Protein AF-0000000067519987 (afdb_homodimer)

pLDDT: mean 95.01, std 8.34, range [31.12, 98.94]

Secondary structure (DSSP, 8-state):
-PPPEEEE--SEEEEEEPPTT--TTTSSHHHHHHHHHTTEEEEEEPPTTBTTB----TTHHHHHHHHHHHHHHHTT--SEEEEEETHHHHHHHHHHHH-GGGEEEEEEES--SS--TTHHHHHHHHHHHHHHHHH-HHHHHHHHHH-TTS-HHHHHHHTTSTT-S-HHHHH--TT--S-EEEEEETT-HHHHHHHHHHHHH-TTEEEEEETT--TTHHHHSHHHHHHHHHHHHHHHHHHH--/-PPPEEEE-SSEEEEEEPPTT--TTTSSHHHHHHHHHTTEEEEEEPPTTBTTB----TTHHHHHHHHHHHHHHHTT--SEEEEEETHHHHHHHHHHHH-GGGEEEEEEES--SS--TTHHHHHHHHHHHHHHHHH-HHHHHHHHHH-TTS-HHHHHHHTTSTT-S-HHHHH--TT--S-EEEEEETT-HHHHHHHHHHHHH-TTEEEEEETT--TTHHHHSHHHHHHHHHHHHHHHHHHH--

Solvent-accessible surface area (backbone atoms only — not comparable to full-atom values): 24480 Å² total; per-residue (Å²): 97,73,47,43,64,49,74,45,63,51,68,57,42,34,36,44,31,33,38,77,93,48,20,22,80,79,40,62,54,67,48,42,56,54,40,32,73,69,46,18,19,32,35,17,39,14,52,70,33,16,13,69,11,35,68,79,72,71,65,43,68,66,49,42,34,48,20,52,52,48,29,33,55,74,68,69,51,69,54,24,33,36,34,14,30,33,53,16,15,51,47,44,54,53,32,39,71,75,40,48,81,40,40,62,33,43,33,30,23,53,60,55,40,61,86,55,94,59,42,69,61,50,51,52,50,49,51,51,51,51,53,52,43,70,67,31,63,69,52,41,53,50,51,50,64,57,22,71,50,25,58,54,66,60,49,60,57,58,62,70,43,85,77,59,67,60,38,73,63,55,44,61,42,61,79,65,76,60,48,31,38,33,42,24,11,44,68,26,64,69,38,44,52,26,38,53,49,49,26,72,57,19,78,74,38,39,30,32,28,39,56,82,10,35,78,56,30,61,73,58,33,38,66,64,42,43,52,52,52,52,52,47,59,58,53,48,50,56,58,72,74,101,97,73,47,41,64,49,74,45,61,49,67,57,42,34,36,44,32,32,38,77,91,48,21,22,78,80,40,62,55,67,48,44,56,54,39,33,75,70,46,20,18,35,36,17,37,14,51,71,32,18,13,70,12,34,70,79,73,70,65,42,67,66,50,40,35,49,19,50,51,47,30,33,55,74,70,68,50,68,55,25,34,35,35,15,30,34,55,15,14,51,45,44,53,53,33,38,71,76,40,48,82,40,38,61,34,41,33,30,22,54,60,55,38,60,85,54,94,59,42,68,61,48,51,52,50,49,51,51,51,51,54,51,45,71,68,32,63,70,52,43,54,51,51,51,64,59,22,72,49,25,59,55,67,62,48,60,56,56,63,72,43,87,77,60,67,60,39,74,65,54,44,63,42,60,79,65,75,61,49,31,38,32,42,24,10,46,68,26,64,69,38,44,51,26,39,52,48,49,25,71,56,18,78,74,39,37,31,32,27,41,56,82,10,36,76,55,30,61,73,59,34,39,65,64,43,44,50,52,51,51,52,46,59,59,53,49,50,56,60,71,76,99

Organism: Bacillus anthracis (NCBI:txid1392)

Radius of gyration: 24.75 Å; Cα contacts (8 Å, |Δi|>4): 949; chains: 2; bounding box: 50×71×54 Å

Foldseek 3Di:
DAFDKDKAFAAAEEEEEEAALAFLVPPCPLLRVVVNVVGYIYIGTGFEQAFQHHDDCPVRLVVRLVNVVVNCVVVVQQAHAYEYAHVSLSSQLLNCVVCVRRYQEYEYFQAALAQDPCNLVVLVVLVVVLVVLCVDPVSVVVSCVRGVNHDSNVVSVVCSDPCSHPNVSSNQCQPPDRQYEYEAEPVEPNRVVRQVSSCVSHVSYHYYYDYQAHRSRCVRPVVVVSVVVVVSSVVSVVVVVD/DAFAKDKAFADAEEEEEEAALAFLVPPCPLLRVVVNVVGYIYIGTGFEQAFQHHDDCPVRLVVRLVNVVVNCVVVVQQAHAYEYAHVSLSSQLLNCVVCVRRYQEYEYFQAALAQDPCNLVVLVVLVVVLVVLCVDPVSVVVSCVRGVNHDSNVVSVVCSDPCSHPNVSSNQCQPPDRQYEYEAEPVAPNRVVRQVSSCVSHVSYHYYYHYQAHRSRCVRPVVVVSVVVVVSSVVSVVVVVD

Structure (mmCIF, N/CA/C/O backbone):
data_AF-0000000067519987-model_v1
#
loop_
_entity.id
_entity.type
_entity.pdbx_description
1 polymer 'Hydrolase, alpha/beta fold family'
#
loop_
_atom_site.group_PDB
_atom_site.id
_atom_site.type_symbol
_atom_site.label_atom_id
_atom_site.label_alt_id
_atom_site.label_comp_id
_atom_site.label_asym_id
_atom_site.label_entity_id
_atom_site.label_seq_id
_atom_site.pdbx_PDB_ins_code
_atom_site.Cartn_x
_atom_site.Cartn_y
_atom_site.Cartn_z
_atom_site.occupancy
_atom_site.B_iso_or_equiv
_atom_site.auth_seq_id
_atom_site.auth_comp_id
_atom_site.auth_asym_id
_atom_site.auth_atom_id
_atom_site.pdbx_PDB_model_num
ATOM 1 N N . MET A 1 1 ? 7.688 -30.719 -17.547 1 95.38 1 MET A N 1
ATOM 2 C CA . MET A 1 1 ? 6.781 -30.594 -18.672 1 95.38 1 MET A CA 1
ATOM 3 C C . MET A 1 1 ? 6.715 -29.141 -19.156 1 95.38 1 MET A C 1
ATOM 5 O O . MET A 1 1 ? 7.051 -28.219 -18.406 1 95.38 1 MET A O 1
ATOM 9 N N . ILE A 1 2 ? 6.336 -29.016 -20.375 1 98.25 2 ILE A N 1
ATOM 10 C CA . ILE A 1 2 ? 6.078 -27.688 -20.906 1 98.25 2 ILE A CA 1
ATOM 11 C C . ILE A 1 2 ? 4.637 -27.281 -20.609 1 98.25 2 ILE A C 1
ATOM 13 O O . ILE A 1 2 ? 3.697 -27.953 -21.047 1 98.25 2 ILE A O 1
ATOM 17 N N . LEU A 1 3 ? 4.488 -26.203 -19.859 1 98.69 3 LEU A N 1
ATOM 18 C CA . LEU A 1 3 ? 3.168 -25.734 -19.453 1 98.69 3 LEU A CA 1
ATOM 19 C C . LEU A 1 3 ? 2.445 -25.078 -20.625 1 98.69 3 LEU A C 1
ATOM 21 O O . LEU A 1 3 ? 3.062 -24.359 -21.422 1 98.69 3 LEU A O 1
ATOM 25 N N . HIS A 1 4 ? 1.11 -25.375 -20.734 1 98.56 4 HIS A N 1
ATOM 26 C CA . HIS A 1 4 ? 0.315 -24.547 -21.641 1 98.56 4 HIS A CA 1
ATOM 27 C C . HIS A 1 4 ? 0.355 -23.078 -21.219 1 98.56 4 HIS A C 1
ATOM 29 O O . HIS A 1 4 ? 0.071 -22.75 -20.078 1 98.56 4 HIS A O 1
ATOM 35 N N . THR A 1 5 ? 0.7 -22.203 -22.172 1 98.62 5 THR A N 1
ATOM 36 C CA . THR A 1 5 ? 0.998 -20.828 -21.797 1 98.62 5 THR A CA 1
ATOM 37 C C . THR A 1 5 ? 0.317 -19.844 -22.75 1 98.62 5 THR A C 1
ATOM 39 O O . THR A 1 5 ? 0.331 -20.047 -23.969 1 98.62 5 THR A O 1
ATOM 42 N N . TYR A 1 6 ? -0.29 -18.844 -22.203 1 98.38 6 TYR A N 1
ATOM 43 C CA . TYR A 1 6 ? -0.861 -17.719 -22.953 1 98.38 6 TYR A CA 1
ATOM 44 C C . TYR A 1 6 ? 0.102 -16.547 -23 1 98.38 6 TYR A C 1
ATOM 46 O O . TYR A 1 6 ? 0.553 -16.062 -21.953 1 98.38 6 TYR A O 1
ATOM 54 N N . ILE A 1 7 ? 0.405 -16.109 -24.172 1 98.38 7 ILE A N 1
ATOM 55 C CA . ILE A 1 7 ? 1.399 -15.047 -24.328 1 98.38 7 ILE A CA 1
ATOM 56 C C . ILE A 1 7 ? 0.79 -13.875 -25.094 1 98.38 7 ILE A C 1
ATOM 58 O O . ILE A 1 7 ? 0.072 -14.078 -26.078 1 98.38 7 ILE A O 1
ATOM 62 N N . SER A 1 8 ? 0.959 -12.703 -24.609 1 97.88 8 SER A N 1
ATOM 63 C CA . SER A 1 8 ? 0.534 -11.484 -25.297 1 97.88 8 SER A CA 1
ATOM 64 C C . SER A 1 8 ? 1.553 -10.367 -25.125 1 97.88 8 SER A C 1
ATOM 66 O O . SER A 1 8 ? 2.283 -10.336 -24.141 1 97.88 8 SER A O 1
ATOM 68 N N . GLY A 1 9 ? 1.589 -9.438 -26.078 1 97.25 9 GLY A N 1
ATOM 69 C CA . GLY A 1 9 ? 2.531 -8.328 -26.016 1 97.25 9 GLY A CA 1
ATOM 70 C C . GLY A 1 9 ? 3.928 -8.711 -26.469 1 97.25 9 GLY A C 1
ATOM 71 O O . GLY A 1 9 ? 4.18 -9.867 -26.812 1 97.25 9 GLY A O 1
ATOM 72 N N . GLU A 1 10 ? 4.641 -7.621 -26.594 1 93.88 10 GLU A N 1
ATOM 73 C CA . GLU A 1 10 ? 6.043 -7.73 -26.984 1 93.88 10 GLU A CA 1
ATOM 74 C C . GLU A 1 10 ? 6.941 -6.941 -26.031 1 93.88 10 GLU A C 1
ATOM 76 O O . GLU A 1 10 ? 6.453 -6.164 -25.219 1 93.88 10 GLU A O 1
ATOM 81 N N . GLY A 1 11 ? 8.164 -7.348 -25.859 1 95.94 11 GLY A N 1
ATOM 82 C CA . GLY A 1 11 ? 9.086 -6.594 -25.016 1 95.94 11 GLY A CA 1
ATOM 83 C C . GLY A 1 11 ? 9.664 -7.414 -23.875 1 95.94 11 GLY A C 1
ATOM 84 O O . GLY A 1 11 ? 9.969 -8.594 -24.047 1 95.94 11 GLY A O 1
ATOM 85 N N . GLU A 1 12 ? 9.852 -6.723 -22.734 1 96.5 12 GLU A N 1
ATOM 86 C CA . GLU A 1 12 ? 10.445 -7.383 -21.578 1 96.5 12 GLU A CA 1
ATOM 87 C C . GLU A 1 12 ? 9.492 -8.422 -20.984 1 96.5 12 GLU A C 1
ATOM 89 O O . GLU A 1 12 ? 8.312 -8.133 -20.75 1 96.5 12 GLU A O 1
ATOM 94 N N . PRO A 1 13 ? 9.938 -9.625 -20.766 1 98.56 13 PRO A N 1
ATOM 95 C CA . PRO A 1 13 ? 9.047 -10.688 -20.312 1 98.56 13 PRO A CA 1
ATOM 96 C C . PRO A 1 13 ? 8.609 -10.5 -18.859 1 98.56 13 PRO A C 1
ATOM 98 O O . PRO A 1 13 ? 9.438 -10.164 -18 1 98.56 13 PRO A O 1
ATOM 101 N N . ILE A 1 14 ? 7.363 -10.656 -18.609 1 98.81 14 ILE A N 1
ATOM 102 C CA . ILE A 1 14 ? 6.801 -10.719 -17.266 1 98.81 14 ILE A CA 1
ATOM 103 C C . ILE A 1 14 ? 5.895 -11.945 -17.156 1 98.81 14 ILE A C 1
ATOM 105 O O . ILE A 1 14 ? 4.969 -12.117 -17.953 1 98.81 14 ILE A O 1
ATOM 109 N N . VAL A 1 15 ? 6.191 -12.797 -16.219 1 98.94 15 VAL A N 1
ATOM 110 C CA . VAL A 1 15 ? 5.414 -14 -15.953 1 98.94 15 VAL A CA 1
ATOM 111 C C . VAL A 1 15 ? 4.418 -13.75 -14.828 1 98.94 15 VAL A C 1
ATOM 113 O O . VAL A 1 15 ? 4.801 -13.281 -13.75 1 98.94 15 VAL A O 1
ATOM 116 N N . LEU A 1 16 ? 3.152 -13.961 -15.055 1 98.94 16 LEU A N 1
ATOM 117 C CA . LEU A 1 16 ? 2.1 -13.836 -14.055 1 98.94 16 LEU A CA 1
ATOM 118 C C . LEU A 1 16 ? 1.514 -15.195 -13.695 1 98.94 16 LEU A C 1
ATOM 120 O O . LEU A 1 16 ? 0.957 -15.883 -14.562 1 98.94 16 LEU A O 1
ATOM 124 N N . LEU A 1 17 ? 1.673 -15.594 -12.445 1 98.94 17 LEU A N 1
ATOM 125 C CA . LEU A 1 17 ? 1.282 -16.922 -12 1 98.94 17 LEU A CA 1
ATOM 126 C C . LEU A 1 17 ? -0.018 -16.875 -11.203 1 98.94 17 LEU A C 1
ATOM 128 O O . LEU A 1 17 ? -0.098 -16.203 -10.18 1 98.94 17 LEU A O 1
ATOM 132 N N . HIS A 1 18 ? -0.948 -17.625 -11.625 1 98.81 18 HIS A N 1
ATOM 133 C CA . HIS A 1 18 ? -2.312 -17.578 -11.117 1 98.81 18 HIS A CA 1
ATOM 134 C C . HIS A 1 18 ? -2.424 -18.281 -9.766 1 98.81 18 HIS A C 1
ATOM 136 O O . HIS A 1 18 ? -1.543 -19.062 -9.398 1 98.81 18 HIS A O 1
ATOM 142 N N . SER A 1 19 ? -3.527 -17.969 -9.031 1 98.12 19 SER A N 1
ATOM 143 C CA . SER A 1 19 ? -3.84 -18.609 -7.758 1 98.12 19 SER A CA 1
ATOM 144 C C . SER A 1 19 ? -4.332 -20.047 -7.961 1 98.12 19 SER A C 1
ATOM 146 O O . SER A 1 19 ? -4.609 -20.453 -9.086 1 98.12 19 SER A O 1
ATOM 148 N N . GLY A 1 20 ? -4.418 -20.766 -6.859 1 95.94 20 GLY A N 1
ATOM 149 C CA . GLY A 1 20 ? -4.957 -22.125 -6.922 1 95.94 20 GLY A CA 1
ATOM 150 C C . GLY A 1 20 ? -6.383 -22.172 -7.434 1 95.94 20 GLY A C 1
ATOM 151 O O . GLY A 1 20 ? -7.238 -21.406 -6.984 1 95.94 20 GLY A O 1
ATOM 152 N N . GLY A 1 21 ? -6.637 -23.031 -8.328 1 94.81 21 GLY A N 1
ATOM 153 C CA . GLY A 1 21 ? -7.977 -23.234 -8.859 1 94.81 21 GLY A CA 1
ATOM 154 C C . GLY A 1 21 ? -8.266 -22.391 -10.078 1 94.81 21 GLY A C 1
ATOM 155 O O . GLY A 1 21 ? -9.258 -22.625 -10.781 1 94.81 21 GLY A O 1
ATOM 156 N N . MET A 1 22 ? -7.43 -21.453 -10.383 1 96.69 22 MET A N 1
ATOM 157 C CA . MET A 1 22 ? -7.602 -20.625 -11.57 1 96.69 22 MET A CA 1
ATOM 158 C C . MET A 1 22 ? -6.633 -21.047 -12.672 1 96.69 22 MET A C 1
ATOM 160 O O . MET A 1 22 ? -6.02 -22.109 -12.586 1 96.69 22 MET A O 1
ATOM 164 N N . THR A 1 23 ? -6.633 -20.297 -13.781 1 98.12 23 THR A N 1
ATOM 165 C CA . THR A 1 23 ? -5.758 -20.625 -14.906 1 98.12 23 THR A CA 1
ATOM 166 C C . THR A 1 23 ? -5.078 -19.359 -15.438 1 98.12 23 THR A C 1
ATOM 168 O O . THR A 1 23 ? -5.426 -18.25 -15.031 1 98.12 23 THR A O 1
ATOM 171 N N . GLY A 1 24 ? -4.078 -19.609 -16.281 1 97.62 24 GLY A N 1
ATOM 172 C CA . GLY A 1 24 ? -3.395 -18.484 -16.891 1 97.62 24 GLY A CA 1
ATOM 173 C C . GLY A 1 24 ? -4.32 -17.594 -17.703 1 97.62 24 GLY A C 1
ATOM 174 O O . GLY A 1 24 ? -4.102 -16.391 -17.781 1 97.62 24 GLY A O 1
ATOM 175 N N . LEU A 1 25 ? -5.352 -18.172 -18.203 1 95.12 25 LEU A N 1
ATOM 176 C CA . LEU A 1 25 ? -6.258 -17.438 -19.078 1 95.12 25 LEU A CA 1
ATOM 177 C C . LEU A 1 25 ? -7.188 -16.547 -18.281 1 95.12 25 LEU A C 1
ATOM 179 O O . LEU A 1 25 ? -7.469 -15.414 -18.688 1 95.12 25 LEU A O 1
ATOM 183 N N . VAL A 1 26 ? -7.645 -16.938 -17.094 1 97.38 26 VAL A N 1
ATOM 184 C CA . VAL A 1 26 ? -8.781 -16.266 -16.484 1 97.38 26 VAL A CA 1
ATOM 185 C C . VAL A 1 26 ? -8.305 -15.406 -15.305 1 97.38 26 VAL A C 1
ATOM 187 O O . VAL A 1 26 ? -9.102 -14.719 -14.672 1 97.38 26 VAL A O 1
ATOM 190 N N . GLU A 1 27 ? -7.082 -15.5 -14.969 1 98 27 GLU A N 1
ATOM 191 C CA . GLU A 1 27 ? -6.551 -14.641 -13.914 1 98 27 GLU A CA 1
ATOM 192 C C . GLU A 1 27 ? -5.492 -13.688 -14.469 1 98 27 GLU A C 1
ATOM 194 O O . GLU A 1 27 ? -4.789 -14.016 -15.422 1 98 27 GLU A O 1
ATOM 199 N N . TYR A 1 28 ? -5.391 -12.484 -13.93 1 98.56 28 TYR A N 1
ATOM 200 C CA . TYR A 1 28 ? -4.457 -11.422 -14.281 1 98.56 28 TYR A CA 1
ATOM 201 C C . TYR A 1 28 ? -4.797 -10.828 -15.641 1 98.56 28 TYR A C 1
ATOM 203 O O . TYR A 1 28 ? -3.906 -10.383 -16.375 1 98.56 28 TYR A O 1
ATOM 211 N N . GLU A 1 29 ? -6.078 -10.898 -16.031 1 98.12 29 GLU A N 1
ATOM 212 C CA . GLU A 1 29 ? -6.473 -10.344 -17.328 1 98.12 29 GLU A CA 1
ATOM 213 C C . GLU A 1 29 ? -6.23 -8.844 -17.375 1 98.12 29 GLU A C 1
ATOM 215 O O . GLU A 1 29 ? -5.699 -8.328 -18.359 1 98.12 29 GLU A O 1
ATOM 220 N N . GLU A 1 30 ? -6.605 -8.148 -16.297 1 98.31 30 GLU A N 1
ATOM 221 C CA . GLU A 1 30 ? -6.438 -6.699 -16.25 1 98.31 30 GLU A CA 1
ATOM 222 C C . GLU A 1 30 ? -4.961 -6.316 -16.25 1 98.31 30 GLU A C 1
ATOM 224 O O . GLU A 1 30 ? -4.562 -5.348 -16.891 1 98.31 30 GLU A O 1
ATOM 229 N N . GLN A 1 31 ? -4.16 -7.047 -15.5 1 98.69 31 GLN A N 1
ATOM 230 C CA . GLN A 1 31 ? -2.723 -6.793 -15.453 1 98.69 31 GLN A CA 1
ATOM 231 C C . GLN A 1 31 ? -2.072 -7.078 -16.812 1 98.69 31 GLN A C 1
ATOM 233 O O . GLN A 1 31 ? -1.148 -6.375 -17.219 1 98.69 31 GLN A O 1
ATOM 238 N N . ALA A 1 32 ? -2.555 -8.18 -17.453 1 98.56 32 ALA A N 1
ATOM 239 C CA . ALA A 1 32 ? -2.027 -8.508 -18.781 1 98.56 32 ALA A CA 1
ATOM 240 C C . ALA A 1 32 ? -2.262 -7.359 -19.766 1 98.56 32 ALA A C 1
ATOM 242 O O . ALA A 1 32 ? -1.354 -6.973 -20.5 1 98.56 32 ALA A O 1
ATOM 243 N N . ALA A 1 33 ? -3.488 -6.832 -19.766 1 98.44 33 ALA A N 1
ATOM 244 C CA . ALA A 1 33 ? -3.812 -5.699 -20.625 1 98.44 33 ALA A CA 1
ATOM 245 C C . ALA A 1 33 ? -2.943 -4.488 -20.297 1 98.44 33 ALA A C 1
ATOM 247 O O . ALA A 1 33 ? -2.404 -3.838 -21.188 1 98.44 33 ALA A O 1
ATOM 248 N N . PHE A 1 34 ? -2.764 -4.168 -19.047 1 98.5 34 PHE A N 1
ATOM 249 C CA . PHE A 1 34 ? -1.983 -3.033 -18.578 1 98.5 34 PHE A CA 1
ATOM 250 C C . PHE A 1 34 ? -0.532 -3.145 -19.016 1 98.5 34 PHE A C 1
ATOM 252 O O . PHE A 1 34 ? 0.019 -2.205 -19.594 1 98.5 34 PHE A O 1
ATOM 259 N N . PHE A 1 35 ? 0.075 -4.285 -18.812 1 98.5 35 PHE A N 1
ATOM 260 C CA . PHE A 1 35 ? 1.504 -4.438 -19.062 1 98.5 35 PHE A CA 1
ATOM 261 C C . PHE A 1 35 ? 1.783 -4.574 -20.562 1 98.5 35 PHE A C 1
ATOM 263 O O . PHE A 1 35 ? 2.83 -4.137 -21.047 1 98.5 35 PHE A O 1
ATOM 270 N N . ARG A 1 36 ? 0.797 -5.168 -21.234 1 98 36 ARG A N 1
ATOM 271 C CA . ARG A 1 36 ? 0.938 -5.172 -22.688 1 98 36 ARG A CA 1
ATOM 272 C C . ARG A 1 36 ? 1.061 -3.754 -23.234 1 98 36 ARG A C 1
ATOM 274 O O . ARG A 1 36 ? 1.894 -3.486 -24.109 1 98 36 ARG A O 1
ATOM 281 N N . GLU A 1 37 ? 0.29 -2.879 -22.703 1 97.75 37 GLU A N 1
ATOM 282 C CA . GLU A 1 37 ? 0.307 -1.481 -23.125 1 97.75 37 GLU A CA 1
ATOM 283 C C . GLU A 1 37 ? 1.613 -0.8 -22.719 1 97.75 37 GLU A C 1
ATOM 285 O O . GLU A 1 37 ? 2.01 0.195 -23.328 1 97.75 37 GLU A O 1
ATOM 290 N N . GLN A 1 38 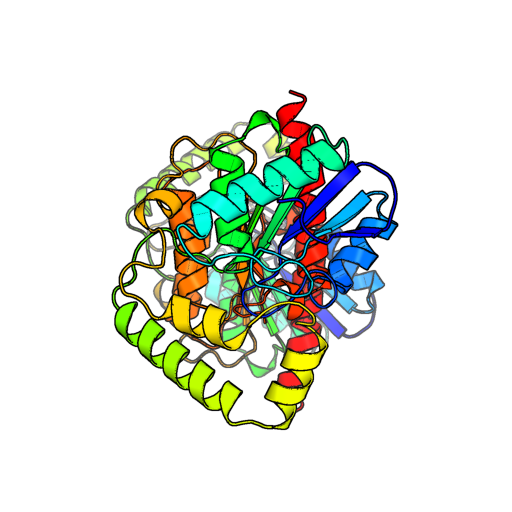? 2.289 -1.298 -21.797 1 97.06 38 GLN A N 1
ATOM 291 C CA . GLN A 1 38 ? 3.559 -0.743 -21.328 1 97.06 38 GLN A CA 1
ATOM 292 C C . GLN A 1 38 ? 4.738 -1.449 -21.984 1 97.06 38 GLN A C 1
ATOM 294 O O . GLN A 1 38 ? 5.867 -1.373 -21.5 1 97.06 38 GLN A O 1
ATOM 299 N N . ASN A 1 39 ? 4.547 -2.262 -22.984 1 97.12 39 ASN A N 1
ATOM 300 C CA . ASN A 1 39 ? 5.555 -2.922 -23.812 1 97.12 39 ASN A CA 1
ATOM 301 C C . ASN A 1 39 ? 6.23 -4.062 -23.062 1 97.12 39 ASN A C 1
ATOM 303 O O . ASN A 1 39 ? 7.461 -4.172 -23.062 1 97.12 39 ASN A O 1
ATOM 307 N N . TYR A 1 40 ? 5.434 -4.852 -22.391 1 98.25 40 TYR A N 1
ATOM 308 C CA . TYR A 1 40 ? 5.891 -6.113 -21.812 1 98.25 40 TYR A CA 1
ATOM 309 C C . TYR A 1 40 ? 5.348 -7.297 -22.594 1 98.25 40 TYR A C 1
ATOM 311 O O . TYR A 1 40 ? 4.266 -7.219 -23.188 1 98.25 40 TYR A O 1
ATOM 319 N N . GLN A 1 41 ? 6.145 -8.328 -22.656 1 98.69 41 GLN A N 1
ATOM 320 C CA . GLN A 1 41 ? 5.648 -9.641 -23.062 1 98.69 41 GLN A CA 1
ATOM 321 C C . GLN A 1 41 ? 5.066 -10.391 -21.859 1 98.69 41 GLN A C 1
ATOM 323 O O . GLN A 1 41 ? 5.809 -10.859 -21 1 98.69 41 GLN A O 1
ATOM 328 N N . VAL A 1 42 ? 3.748 -10.477 -21.875 1 98.81 42 VAL A N 1
ATOM 329 C CA . VAL A 1 42 ? 3.066 -11.055 -20.719 1 98.81 42 VAL A CA 1
ATOM 330 C C . VAL A 1 42 ? 2.895 -12.555 -20.922 1 98.81 42 VAL A C 1
ATOM 332 O O . VAL A 1 42 ? 2.311 -13 -21.906 1 98.81 42 VAL A O 1
ATOM 335 N N . ILE A 1 43 ? 3.432 -13.32 -20.047 1 98.88 43 ILE A N 1
ATOM 336 C CA . ILE A 1 43 ? 3.422 -14.781 -20.078 1 98.88 43 ILE A CA 1
ATOM 337 C C . ILE A 1 43 ? 2.578 -15.32 -18.922 1 98.88 43 ILE A C 1
ATOM 339 O O . ILE A 1 43 ? 2.895 -15.086 -17.75 1 98.88 43 ILE A O 1
ATOM 343 N N . ARG A 1 44 ? 1.505 -16.047 -19.219 1 98.88 44 ARG A N 1
ATOM 344 C CA . ARG A 1 44 ? 0.582 -16.578 -18.219 1 98.88 44 ARG A CA 1
ATOM 345 C C . ARG A 1 44 ? 0.397 -18.094 -18.406 1 98.88 44 ARG A C 1
ATOM 347 O O . ARG A 1 44 ? -0.501 -18.531 -19.125 1 98.88 44 ARG A O 1
ATOM 354 N N . PRO A 1 45 ? 1.172 -18.891 -17.766 1 98.81 45 PRO A N 1
ATOM 355 C CA . PRO A 1 45 ? 1.039 -20.344 -17.875 1 98.81 45 PRO A CA 1
ATOM 356 C C . PRO A 1 45 ? -0.068 -20.906 -17 1 98.81 45 PRO A C 1
ATOM 358 O O . PRO A 1 45 ? -0.369 -20.344 -15.938 1 98.81 45 PRO A O 1
ATOM 361 N N . ASP A 1 46 ? -0.662 -21.984 -17.469 1 98.75 46 ASP A N 1
ATOM 362 C CA . ASP A 1 46 ? -1.393 -22.875 -16.562 1 98.75 46 ASP A CA 1
ATOM 363 C C . ASP A 1 46 ? -0.434 -23.656 -15.656 1 98.75 46 ASP A C 1
ATOM 365 O O . ASP A 1 46 ? 0.381 -24.438 -16.141 1 98.75 46 ASP A O 1
ATOM 369 N N . LEU A 1 47 ? -0.563 -23.453 -14.375 1 98.44 47 LEU A N 1
ATOM 370 C CA . LEU A 1 47 ? 0.289 -24.188 -13.453 1 98.44 47 LEU A CA 1
ATOM 371 C C . LEU A 1 47 ? -0.062 -25.672 -13.461 1 98.44 47 LEU A C 1
ATOM 373 O O . LEU A 1 47 ? -1.165 -26.062 -13.867 1 98.44 47 LEU A O 1
ATOM 377 N N . ARG A 1 48 ? 0.905 -26.5 -13.07 1 97.56 48 ARG A N 1
ATOM 378 C CA . ARG A 1 48 ? 0.686 -27.938 -12.992 1 97.56 48 ARG A CA 1
ATOM 379 C C . ARG A 1 48 ? -0.639 -28.25 -12.305 1 97.56 48 ARG A C 1
ATOM 381 O O . ARG A 1 48 ? -0.937 -27.703 -11.242 1 97.56 48 ARG A O 1
ATOM 388 N N . GLY A 1 49 ? -1.398 -29.125 -12.984 1 97.12 49 GLY A N 1
ATOM 389 C CA . GLY A 1 49 ? -2.674 -29.531 -12.414 1 97.12 49 GLY A CA 1
ATOM 390 C C . GLY A 1 49 ? -3.795 -28.547 -12.703 1 97.12 49 GLY A C 1
ATOM 391 O O . GLY A 1 49 ? -4.91 -28.719 -12.203 1 97.12 49 GLY A O 1
ATOM 392 N N . HIS A 1 50 ? -3.566 -27.531 -13.539 1 98 50 HIS A N 1
ATOM 393 C CA . HIS A 1 50 ? -4.566 -26.516 -13.859 1 98 50 HIS A CA 1
ATOM 394 C C . HIS A 1 50 ? -4.758 -26.391 -15.367 1 98 50 HIS A C 1
ATOM 396 O O . HIS A 1 50 ? -3.828 -26.641 -16.141 1 98 50 HIS A O 1
ATOM 402 N N . GLY A 1 51 ? -5.969 -26.016 -15.789 1 97.75 51 GLY A N 1
ATOM 403 C CA . GLY A 1 51 ? -6.246 -25.703 -17.172 1 97.75 51 GLY A CA 1
ATOM 404 C C . GLY A 1 51 ? -5.863 -26.812 -18.141 1 97.75 51 GLY A C 1
ATOM 405 O O . GLY A 1 51 ? -6.32 -27.938 -18 1 97.75 51 GLY A O 1
ATOM 406 N N . ARG A 1 52 ? -4.945 -26.453 -19.062 1 97.69 52 ARG A N 1
ATOM 407 C CA . ARG A 1 52 ? -4.531 -27.422 -20.078 1 97.69 52 ARG A CA 1
ATOM 408 C C . ARG A 1 52 ? -3.176 -28.031 -19.734 1 97.69 52 ARG A C 1
ATOM 410 O O . ARG A 1 52 ? -2.586 -28.75 -20.547 1 97.69 52 ARG A O 1
ATOM 417 N N . SER A 1 53 ? -2.66 -27.625 -18.547 1 97 53 SER A N 1
ATOM 418 C CA . SER A 1 53 ? -1.433 -28.219 -18.031 1 97 53 SER A CA 1
ATOM 419 C C . SER A 1 53 ? -1.732 -29.281 -16.984 1 97 53 SER A C 1
ATOM 421 O O . SER A 1 53 ? -1.807 -28.984 -15.781 1 97 53 SER A O 1
ATOM 423 N N . GLY A 1 54 ? -1.909 -30.438 -17.375 1 91.12 54 GLY A N 1
ATOM 424 C CA . GLY A 1 54 ? -2.143 -31.531 -16.453 1 91.12 54 GLY A CA 1
ATOM 425 C C . GLY A 1 54 ? -0.906 -31.906 -15.664 1 91.12 54 GLY A C 1
ATOM 426 O O . GLY A 1 54 ? -0.094 -31.062 -15.305 1 91.12 54 GLY A O 1
ATOM 427 N N . GLY A 1 55 ? -0.815 -33.156 -15.219 1 86.94 55 GLY A N 1
ATOM 428 C CA . GLY A 1 55 ? 0.361 -33.688 -14.547 1 86.94 55 GLY A CA 1
ATOM 429 C C . GLY A 1 55 ? 0.061 -34.25 -13.172 1 86.94 55 GLY A C 1
ATOM 430 O O . GLY A 1 55 ? -0.999 -34 -12.602 1 86.94 55 GLY A O 1
ATOM 431 N N . THR A 1 56 ? 1.041 -35.031 -12.688 1 91.44 56 THR A N 1
ATOM 432 C CA . THR A 1 56 ? 0.916 -35.625 -11.367 1 91.44 56 THR A CA 1
ATOM 433 C C . THR A 1 56 ? 1.014 -34.562 -10.273 1 91.44 56 THR A C 1
ATOM 435 O O . THR A 1 56 ? 1.672 -33.531 -10.461 1 91.44 56 THR A O 1
ATOM 438 N N . LEU A 1 57 ? 0.372 -34.812 -9.18 1 93.81 57 LEU A N 1
ATOM 439 C CA . LEU A 1 57 ? 0.34 -33.844 -8.086 1 93.81 57 LEU A CA 1
ATOM 440 C C . LEU A 1 57 ? 1.36 -34.188 -7.012 1 93.81 57 LEU A C 1
ATOM 442 O O . LEU A 1 57 ? 1.538 -33.469 -6.043 1 93.81 57 LEU A O 1
ATOM 446 N N . GLU A 1 58 ? 2.078 -35.312 -7.191 1 92.25 58 GLU A N 1
ATOM 447 C CA . GLU A 1 58 ? 3.17 -35.688 -6.297 1 92.25 58 GLU A CA 1
ATOM 448 C C . GLU A 1 58 ? 4.34 -34.719 -6.422 1 92.25 58 GLU A C 1
ATOM 450 O O . GLU A 1 58 ? 4.691 -34.281 -7.531 1 92.25 58 GLU A O 1
ATOM 455 N N . ASN A 1 59 ? 5.004 -34.406 -5.25 1 94.06 59 ASN A N 1
ATOM 456 C CA . ASN A 1 59 ? 6.098 -33.438 -5.258 1 94.06 59 ASN A CA 1
ATOM 457 C C . ASN A 1 59 ? 5.727 -32.188 -6.027 1 94.06 59 ASN A C 1
ATOM 459 O O . ASN A 1 59 ? 6.492 -31.719 -6.875 1 94.06 59 ASN A O 1
ATOM 463 N N . TYR A 1 60 ? 4.578 -31.641 -5.754 1 96 60 TYR A N 1
ATOM 464 C CA . TYR A 1 60 ? 3.93 -30.594 -6.535 1 96 60 TYR A CA 1
ATOM 465 C C . TYR A 1 60 ? 4.855 -29.406 -6.715 1 96 60 TYR A C 1
ATOM 467 O O . TYR A 1 60 ? 5.082 -28.953 -7.84 1 96 60 TYR A O 1
ATOM 475 N N . PHE A 1 61 ? 5.402 -28.922 -5.609 1 97.25 61 PHE A N 1
ATOM 476 C CA . PHE A 1 61 ? 6.176 -27.688 -5.684 1 97.25 61 PHE A CA 1
ATOM 477 C C . PHE A 1 61 ? 7.477 -27.906 -6.445 1 97.25 61 PHE A C 1
ATOM 479 O O . PHE A 1 61 ? 7.867 -27.094 -7.277 1 97.25 61 PHE A O 1
ATOM 486 N N . LEU A 1 62 ? 8.109 -29.016 -6.176 1 96.94 62 LEU A N 1
ATOM 487 C CA . LEU A 1 62 ? 9.344 -29.344 -6.883 1 96.94 62 LEU A CA 1
ATOM 488 C C . LEU A 1 62 ? 9.102 -29.438 -8.383 1 96.94 62 LEU A C 1
ATOM 490 O O . LEU A 1 62 ? 9.859 -28.859 -9.18 1 96.94 62 LEU A O 1
ATOM 494 N N . ARG A 1 63 ? 8.086 -30.078 -8.758 1 97.81 63 ARG A N 1
ATOM 495 C CA . ARG A 1 63 ? 7.773 -30.297 -10.172 1 97.81 63 ARG A CA 1
ATOM 496 C C . ARG A 1 63 ? 7.289 -29.016 -10.82 1 97.81 63 ARG A C 1
ATOM 498 O O . ARG A 1 63 ? 7.613 -28.734 -11.977 1 97.81 63 ARG A O 1
ATOM 505 N N . SER A 1 64 ? 6.496 -28.266 -10.086 1 98.31 64 SER A N 1
ATOM 506 C CA . SER A 1 64 ? 5.977 -27.016 -10.633 1 98.31 64 SER A CA 1
ATOM 507 C C . SER A 1 64 ? 7.102 -26.031 -10.93 1 98.31 64 SER A C 1
ATOM 509 O O . SER A 1 64 ? 7.07 -25.328 -11.945 1 98.31 64 SER A O 1
ATOM 511 N N . VAL A 1 65 ? 8.078 -25.953 -10.031 1 98.69 65 VAL A N 1
ATOM 512 C CA . VAL A 1 65 ? 9.234 -25.094 -10.234 1 98.69 65 VAL A CA 1
ATOM 513 C C . VAL A 1 65 ? 10 -25.531 -11.484 1 98.69 65 VAL A C 1
ATOM 515 O O . VAL A 1 65 ? 10.383 -24.703 -12.312 1 98.69 65 VAL A O 1
ATOM 518 N N . LYS A 1 66 ? 10.18 -26.828 -11.617 1 98.56 66 LYS A N 1
ATOM 519 C CA . LYS A 1 66 ? 10.867 -27.359 -12.781 1 98.56 66 LYS A CA 1
ATOM 520 C C . LYS A 1 66 ? 10.062 -27.109 -14.055 1 98.56 66 LYS A C 1
ATOM 522 O O . LYS A 1 66 ? 10.633 -26.812 -15.109 1 98.56 66 LYS A O 1
ATOM 527 N N . ASP A 1 67 ? 8.719 -27.297 -13.961 1 98.75 67 ASP A N 1
ATOM 528 C CA . ASP A 1 67 ? 7.848 -27.031 -15.102 1 98.75 67 ASP A CA 1
ATOM 529 C C . ASP A 1 67 ? 8.031 -25.594 -15.609 1 98.75 67 ASP A C 1
ATOM 531 O O . ASP A 1 67 ? 8.094 -25.359 -16.812 1 98.75 67 ASP A O 1
ATOM 535 N N . LEU A 1 68 ? 8.094 -24.672 -14.664 1 98.81 68 LEU A N 1
ATOM 536 C CA . LEU A 1 68 ? 8.242 -23.281 -15.039 1 98.81 68 LEU A CA 1
ATOM 537 C C . LEU A 1 68 ? 9.586 -23.047 -15.727 1 98.81 68 LEU A C 1
ATOM 539 O O . LEU A 1 68 ? 9.656 -22.359 -16.75 1 98.81 68 LEU A O 1
ATOM 543 N N . TYR A 1 69 ? 10.641 -23.594 -15.18 1 98.81 69 TYR A N 1
ATOM 544 C CA . TYR A 1 69 ? 11.969 -23.484 -15.789 1 98.81 69 TYR A CA 1
ATOM 545 C C . TYR A 1 69 ? 11.953 -24.016 -17.219 1 98.81 69 TYR A C 1
ATOM 547 O O . TYR A 1 69 ? 12.391 -23.328 -18.141 1 98.81 69 TYR A O 1
ATOM 555 N N . ASP A 1 70 ? 11.438 -25.266 -17.344 1 98.75 70 ASP A N 1
ATOM 556 C CA . ASP A 1 70 ? 11.414 -25.906 -18.656 1 98.75 70 ASP A CA 1
ATOM 557 C C . ASP A 1 70 ? 10.602 -25.094 -19.656 1 98.75 70 ASP A C 1
ATOM 559 O O . ASP A 1 70 ? 10.961 -25.016 -20.844 1 98.75 70 ASP A O 1
ATOM 563 N N . THR A 1 71 ? 9.539 -24.516 -19.188 1 98.81 71 THR A N 1
ATOM 564 C CA . THR A 1 71 ? 8.672 -23.719 -20.047 1 98.81 71 THR A CA 1
ATOM 565 C C . THR A 1 71 ? 9.383 -22.438 -20.5 1 98.81 71 THR A C 1
ATOM 567 O O . THR A 1 71 ? 9.32 -22.078 -21.672 1 98.81 71 THR A O 1
ATOM 570 N N . LEU A 1 72 ? 10.07 -21.75 -19.594 1 98.75 72 LEU A N 1
ATOM 571 C CA . LEU A 1 72 ? 10.797 -20.547 -19.938 1 98.75 72 LEU A CA 1
ATOM 572 C C . LEU A 1 72 ? 11.922 -20.859 -20.922 1 98.75 72 LEU A C 1
ATOM 574 O O . LEU A 1 72 ? 12.164 -20.094 -21.859 1 98.75 72 LEU A O 1
ATOM 578 N N . VAL A 1 73 ? 12.617 -21.969 -20.703 1 98.5 73 VAL A N 1
ATOM 579 C CA . VAL A 1 73 ? 13.672 -22.406 -21.625 1 98.5 73 VAL A CA 1
ATOM 580 C C . VAL A 1 73 ? 13.078 -22.672 -23 1 98.5 73 VAL A C 1
ATOM 582 O O . VAL A 1 73 ? 13.625 -22.219 -24.016 1 98.5 73 VAL A O 1
ATOM 585 N N . HIS A 1 74 ? 12 -23.328 -23 1 98.5 74 HIS A N 1
ATOM 586 C CA . HIS A 1 74 ? 11.32 -23.656 -24.25 1 98.5 74 HIS A CA 1
ATOM 587 C C . HIS A 1 74 ? 10.914 -22.375 -25 1 98.5 74 HIS A C 1
ATOM 589 O O . HIS A 1 74 ? 10.992 -22.328 -26.219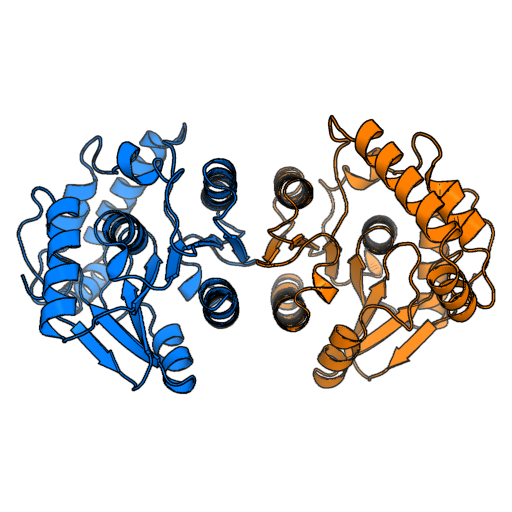 1 98.5 74 HIS A O 1
ATOM 595 N N . LEU A 1 75 ? 10.5 -21.359 -24.25 1 98.25 75 LEU A N 1
ATOM 596 C CA . LEU A 1 75 ? 10.062 -20.094 -24.828 1 98.25 75 LEU A CA 1
ATOM 597 C C . LEU A 1 75 ? 11.25 -19.188 -25.125 1 98.25 75 LEU A C 1
ATOM 599 O O . LEU A 1 75 ? 11.078 -18.078 -25.625 1 98.25 75 LEU A O 1
ATOM 603 N N . GLN A 1 76 ? 12.445 -19.594 -24.766 1 98.06 76 GLN A N 1
ATOM 604 C CA . GLN A 1 76 ? 13.688 -18.875 -24.984 1 98.06 76 GLN A CA 1
ATOM 605 C C . GLN A 1 76 ? 13.703 -17.562 -24.203 1 98.06 76 GLN A C 1
ATOM 607 O O . GLN A 1 76 ? 14.125 -16.516 -24.734 1 98.06 76 GLN A O 1
ATOM 612 N N . ILE A 1 77 ? 13.203 -17.656 -23.094 1 98.06 77 ILE A N 1
ATOM 613 C CA . ILE A 1 77 ? 13.234 -16.516 -22.172 1 98.06 77 ILE A CA 1
ATOM 614 C C . ILE A 1 77 ? 14.391 -16.672 -21.188 1 98.06 77 ILE A C 1
ATOM 616 O O . ILE A 1 77 ? 14.375 -17.578 -20.359 1 98.06 77 ILE A O 1
ATOM 620 N N . ASP A 1 78 ? 15.344 -15.82 -21.234 1 97.12 78 ASP A N 1
ATOM 621 C CA . ASP A 1 78 ? 16.547 -15.914 -20.422 1 97.12 78 ASP A CA 1
ATOM 622 C C . ASP A 1 78 ? 16.281 -15.406 -19 1 97.12 78 ASP A C 1
ATOM 624 O O . ASP A 1 78 ? 16.672 -16.047 -18.016 1 97.12 78 ASP A O 1
ATOM 628 N N . ARG A 1 79 ? 15.766 -14.219 -18.922 1 97.56 79 ARG A N 1
ATOM 629 C CA . ARG A 1 79 ? 15.445 -13.586 -17.656 1 97.56 79 ARG A CA 1
ATOM 630 C C . ARG A 1 79 ? 14.094 -12.883 -17.719 1 97.56 79 ARG A C 1
ATOM 632 O O . ARG A 1 79 ? 13.703 -12.367 -18.766 1 97.56 79 ARG A O 1
ATOM 639 N N . CYS A 1 80 ? 13.344 -12.859 -16.609 1 98.5 80 CYS A N 1
ATOM 640 C CA . CYS A 1 80 ? 12 -12.289 -16.625 1 98.5 80 CYS A CA 1
ATOM 641 C C . CYS A 1 80 ? 11.633 -11.711 -15.266 1 98.5 80 CYS A C 1
ATOM 643 O O . CYS A 1 80 ? 12.305 -11.984 -14.273 1 98.5 80 CYS A O 1
ATOM 645 N N . HIS A 1 81 ? 10.688 -10.773 -15.273 1 98.69 81 HIS A N 1
ATOM 646 C CA . HIS A 1 81 ? 9.953 -10.461 -14.047 1 98.69 81 HIS A CA 1
ATOM 647 C C . HIS A 1 81 ? 8.93 -11.547 -13.727 1 98.69 81 HIS A C 1
ATOM 649 O O . HIS A 1 81 ? 8.305 -12.102 -14.641 1 98.69 81 HIS A O 1
ATOM 655 N N . ILE A 1 82 ? 8.75 -11.852 -12.516 1 98.88 82 ILE A N 1
ATOM 656 C CA . ILE A 1 82 ? 7.754 -12.859 -12.156 1 98.88 82 ILE A CA 1
ATOM 657 C C . ILE A 1 82 ? 6.875 -12.328 -11.023 1 98.88 82 ILE A C 1
ATOM 659 O O . ILE A 1 82 ? 7.375 -11.703 -10.086 1 98.88 82 ILE A O 1
ATOM 663 N N . ALA A 1 83 ? 5.625 -12.438 -11.18 1 98.94 83 ALA A N 1
ATOM 664 C CA . ALA A 1 83 ? 4.637 -12.102 -10.156 1 98.94 83 ALA A CA 1
ATOM 665 C C . ALA A 1 83 ? 3.611 -13.219 -9.992 1 98.94 83 ALA A C 1
ATOM 667 O O . ALA A 1 83 ? 3.182 -13.82 -10.969 1 98.94 83 ALA A O 1
ATOM 668 N N . GLY A 1 84 ? 3.234 -13.5 -8.781 1 98.88 84 GLY A N 1
ATOM 669 C CA . GLY A 1 84 ? 2.246 -14.539 -8.531 1 98.88 84 GLY A CA 1
ATOM 670 C C . GLY A 1 84 ? 1.413 -14.289 -7.289 1 98.88 84 GLY A C 1
ATOM 671 O O . GLY A 1 84 ? 1.813 -13.523 -6.414 1 98.88 84 GLY A O 1
ATOM 672 N N . VAL A 1 85 ? 0.269 -14.938 -7.211 1 98.75 85 VAL A N 1
ATOM 673 C CA . VAL A 1 85 ? -0.619 -14.812 -6.059 1 98.75 85 VAL A CA 1
ATOM 674 C C . VAL A 1 85 ? -0.949 -16.203 -5.512 1 98.75 85 VAL A C 1
ATOM 676 O O . VAL A 1 85 ? -1.146 -17.141 -6.277 1 98.75 85 VAL A O 1
ATOM 679 N N . SER A 1 86 ? -1.025 -16.281 -4.133 1 97.88 86 SER A N 1
ATOM 680 C CA . SER A 1 86 ? -1.406 -17.516 -3.457 1 97.88 86 SER A CA 1
ATOM 681 C C . SER A 1 86 ? -0.562 -18.688 -3.939 1 97.88 86 SER A C 1
ATOM 683 O O . SER A 1 86 ? 0.667 -18.656 -3.852 1 97.88 86 SER A O 1
ATOM 685 N N . LEU A 1 87 ? -1.075 -19.688 -4.559 1 97.75 87 LEU A N 1
ATOM 686 C CA . LEU A 1 87 ? -0.304 -20.812 -5.078 1 97.75 87 LEU A CA 1
ATOM 687 C C . LEU A 1 87 ? 0.753 -20.328 -6.07 1 97.75 87 LEU A C 1
ATOM 689 O O . LEU A 1 87 ? 1.898 -20.781 -6.031 1 97.75 87 LEU A O 1
ATOM 693 N N . GLY A 1 88 ? 0.326 -19.453 -6.941 1 98.75 88 GLY A N 1
ATOM 694 C CA . GLY A 1 88 ? 1.269 -18.859 -7.879 1 98.75 88 GLY A CA 1
ATOM 695 C C . GLY A 1 88 ? 2.371 -18.062 -7.199 1 98.75 88 GLY A C 1
ATOM 696 O O . GLY A 1 88 ? 3.494 -18 -7.703 1 98.75 88 GLY A O 1
ATOM 697 N N . GLY A 1 89 ? 2.02 -17.406 -6.105 1 98.81 89 GLY A N 1
ATOM 698 C CA . GLY A 1 89 ? 3.023 -16.703 -5.316 1 98.81 89 GLY A CA 1
ATOM 699 C C . GLY A 1 89 ? 4.059 -17.641 -4.715 1 98.81 89 GLY A C 1
ATOM 700 O O . GLY A 1 89 ? 5.25 -17.328 -4.707 1 98.81 89 GLY A O 1
ATOM 701 N N . LEU A 1 90 ? 3.621 -18.812 -4.223 1 98.62 90 LEU A N 1
ATOM 702 C CA . LEU A 1 90 ? 4.527 -19.828 -3.691 1 98.62 90 LEU A CA 1
ATOM 703 C C . LEU A 1 90 ? 5.492 -20.312 -4.77 1 98.62 90 LEU A C 1
ATOM 705 O O . LEU A 1 90 ? 6.703 -20.359 -4.543 1 98.62 90 LEU A O 1
ATOM 709 N N . ILE A 1 91 ? 4.957 -20.578 -5.902 1 98.81 91 ILE A N 1
ATOM 710 C CA . ILE A 1 91 ? 5.77 -21.094 -7 1 98.81 91 ILE A CA 1
ATOM 711 C C . ILE A 1 91 ? 6.75 -20.031 -7.469 1 98.81 91 ILE A C 1
ATOM 713 O O . ILE A 1 91 ? 7.91 -20.328 -7.758 1 98.81 91 ILE A O 1
ATOM 717 N N . ALA A 1 92 ? 6.293 -18.797 -7.508 1 98.88 92 ALA A N 1
ATOM 718 C CA . ALA A 1 92 ? 7.168 -17.703 -7.898 1 98.88 92 ALA A CA 1
ATOM 719 C C . ALA A 1 92 ? 8.359 -17.578 -6.949 1 98.88 92 ALA A C 1
ATOM 721 O O . ALA A 1 92 ? 9.5 -17.453 -7.391 1 98.88 92 ALA A O 1
ATOM 722 N N . LEU A 1 93 ? 8.094 -17.609 -5.668 1 98.88 93 LEU A N 1
ATOM 723 C CA . LEU A 1 93 ? 9.141 -17.484 -4.656 1 98.88 93 LEU A CA 1
ATOM 724 C C . LEU A 1 93 ? 10.117 -18.656 -4.738 1 98.88 93 LEU A C 1
ATOM 726 O O . LEU A 1 93 ? 11.336 -18.438 -4.77 1 98.88 93 LEU A O 1
ATOM 730 N N . LEU A 1 94 ? 9.602 -19.859 -4.84 1 98.75 94 LEU A N 1
ATOM 731 C CA . LEU A 1 94 ? 10.438 -21.062 -4.891 1 98.75 94 LEU A CA 1
ATOM 732 C C . LEU A 1 94 ? 11.266 -21.078 -6.168 1 98.75 94 LEU A C 1
ATOM 734 O O . LEU A 1 94 ? 12.438 -21.469 -6.148 1 98.75 94 LEU A O 1
ATOM 738 N N . PHE A 1 95 ? 10.625 -20.719 -7.246 1 98.88 95 PHE A N 1
ATOM 739 C CA . PHE A 1 95 ? 11.328 -20.641 -8.523 1 98.88 95 PHE A CA 1
ATOM 740 C C . PHE A 1 95 ? 12.492 -19.656 -8.445 1 98.88 95 PHE A C 1
ATOM 742 O O . PHE A 1 95 ? 13.594 -19.969 -8.891 1 98.88 95 PHE A O 1
ATOM 749 N N . THR A 1 96 ? 12.258 -18.5 -7.875 1 98.69 96 THR A N 1
ATOM 750 C CA . THR A 1 96 ? 13.258 -17.453 -7.758 1 98.69 96 THR A CA 1
ATOM 751 C C . THR A 1 96 ? 14.43 -17.922 -6.898 1 98.69 96 THR A C 1
ATOM 753 O O . THR A 1 96 ? 15.586 -17.625 -7.211 1 98.69 96 THR A O 1
ATOM 756 N N . LYS A 1 97 ? 14.156 -18.609 -5.875 1 98.44 97 LYS A N 1
ATOM 757 C CA . LYS A 1 97 ? 15.203 -19.125 -4.992 1 98.44 97 LYS A CA 1
ATOM 758 C C . LYS A 1 97 ? 16.062 -20.172 -5.703 1 98.44 97 LYS A C 1
ATOM 760 O O . LYS A 1 97 ? 17.281 -20.203 -5.52 1 98.44 97 LYS A O 1
ATOM 765 N N . LYS A 1 98 ? 15.438 -20.969 -6.496 1 98.19 98 LYS A N 1
ATOM 766 C CA . LYS A 1 98 ? 16.141 -22.062 -7.156 1 98.19 98 LYS A CA 1
ATOM 767 C C . LYS A 1 98 ? 16.875 -21.578 -8.398 1 98.19 98 LYS A C 1
ATOM 769 O O . LYS A 1 98 ? 17.969 -22.062 -8.711 1 98.19 98 LYS A O 1
ATOM 774 N N . TYR A 1 99 ? 16.25 -20.672 -9.094 1 98.38 99 TYR A N 1
ATOM 775 C CA . TYR A 1 99 ? 16.812 -20.188 -10.344 1 98.38 99 TYR A CA 1
ATOM 776 C C . TYR A 1 99 ? 16.891 -18.656 -10.352 1 98.38 99 TYR A C 1
ATOM 778 O O . TYR A 1 99 ? 16.312 -18 -11.219 1 98.38 99 TYR A O 1
ATOM 786 N N . PRO A 1 100 ? 17.703 -18.094 -9.453 1 98.12 100 PRO A N 1
ATOM 787 C CA . PRO A 1 100 ? 17.781 -16.625 -9.375 1 98.12 100 PRO A CA 1
ATOM 788 C C . PRO A 1 100 ? 18.281 -15.992 -10.672 1 98.12 100 PRO A C 1
ATOM 790 O O . PRO A 1 100 ? 17.938 -14.852 -10.969 1 98.12 100 PRO A O 1
ATOM 793 N N . GLU A 1 101 ? 19.016 -16.75 -11.43 1 97.31 101 GLU A N 1
ATOM 794 C CA . GLU A 1 101 ? 19.578 -16.219 -12.672 1 97.31 101 GLU A CA 1
ATOM 795 C C . GLU A 1 101 ? 18.5 -16 -13.719 1 97.31 101 GLU A C 1
ATOM 797 O O . GLU A 1 101 ? 18.703 -15.273 -14.695 1 97.31 101 GLU A O 1
ATOM 802 N N . LYS A 1 102 ? 17.312 -16.547 -13.562 1 98.19 102 LYS A N 1
ATOM 803 C CA . LYS A 1 102 ? 16.219 -16.438 -14.523 1 98.19 102 LYS A CA 1
ATOM 804 C C . LYS A 1 102 ? 15.258 -15.32 -14.148 1 98.19 102 LYS A C 1
ATOM 806 O O . LYS A 1 102 ? 14.328 -15.008 -14.891 1 98.19 102 LYS A O 1
ATOM 811 N N . VAL A 1 103 ? 15.578 -14.625 -13.031 1 98.5 103 VAL A N 1
ATOM 812 C CA . VAL A 1 103 ? 14.562 -13.734 -12.484 1 98.5 103 VAL A CA 1
ATOM 813 C C . VAL A 1 103 ? 15.141 -12.328 -12.312 1 98.5 103 VAL A C 1
ATOM 815 O O . VAL A 1 103 ? 16.203 -12.156 -11.711 1 98.5 103 VAL A O 1
ATOM 818 N N . ARG A 1 104 ? 14.453 -11.375 -12.875 1 97.75 104 ARG A N 1
ATOM 819 C CA . ARG A 1 104 ? 14.828 -9.977 -12.703 1 97.75 104 ARG A CA 1
ATOM 820 C C . ARG A 1 104 ? 14.242 -9.398 -11.422 1 97.75 104 ARG A C 1
ATOM 822 O O . ARG A 1 104 ? 14.922 -8.695 -10.672 1 97.75 104 ARG A O 1
ATOM 829 N N . THR A 1 105 ? 12.961 -9.594 -11.258 1 98.56 105 THR A N 1
ATOM 830 C CA . THR A 1 105 ? 12.258 -9.18 -10.047 1 98.56 105 THR A CA 1
ATOM 831 C C . THR A 1 105 ? 11.234 -10.234 -9.633 1 98.56 105 THR A C 1
ATOM 833 O O . THR A 1 105 ? 10.703 -10.961 -10.484 1 98.56 105 THR A O 1
ATOM 836 N N . LEU A 1 106 ? 10.992 -10.305 -8.359 1 98.69 106 LEU A N 1
ATOM 837 C CA . LEU A 1 106 ? 9.992 -11.195 -7.777 1 98.69 106 LEU A CA 1
ATOM 838 C C . LEU A 1 106 ? 8.898 -10.398 -7.066 1 98.69 106 LEU A C 1
ATOM 840 O O . LEU A 1 106 ? 9.203 -9.531 -6.242 1 98.69 106 LEU A O 1
ATOM 844 N N . THR A 1 107 ? 7.684 -10.609 -7.453 1 98.94 107 THR A N 1
ATOM 845 C CA . THR A 1 107 ? 6.531 -10.078 -6.738 1 98.94 107 THR A CA 1
ATOM 846 C C . THR A 1 107 ? 5.574 -11.203 -6.336 1 98.94 107 THR A C 1
ATOM 848 O O . THR A 1 107 ? 5.309 -12.109 -7.129 1 98.94 107 THR A O 1
ATOM 851 N N . PHE A 1 108 ? 5.133 -11.195 -5.086 1 98.88 108 PHE A N 1
ATOM 852 C CA . PHE A 1 108 ? 4.152 -12.195 -4.691 1 98.88 108 PHE A CA 1
ATOM 853 C C . PHE A 1 108 ? 3.154 -11.617 -3.695 1 98.88 108 PHE A C 1
ATOM 855 O O . PHE A 1 108 ? 3.428 -10.602 -3.057 1 98.88 108 PHE A O 1
ATOM 862 N N . SER A 1 109 ? 2.002 -12.211 -3.646 1 98.69 109 SER A N 1
ATOM 863 C CA . SER A 1 109 ? 0.95 -11.898 -2.684 1 98.69 109 SER A CA 1
ATOM 864 C C . SER A 1 109 ? 0.252 -13.156 -2.193 1 98.69 109 SER A C 1
ATOM 866 O O . SER A 1 109 ? 0.334 -14.211 -2.836 1 98.69 109 SER A O 1
ATOM 868 N N . GLY A 1 110 ? -0.285 -13.078 -1.028 1 97.75 110 GLY A N 1
ATOM 869 C CA . GLY A 1 110 ? -1.178 -14.117 -0.532 1 97.75 110 GLY A CA 1
ATOM 870 C C . GLY A 1 110 ? -0.443 -15.328 0.014 1 97.75 110 GLY A C 1
ATOM 871 O O . GLY A 1 110 ? -0.975 -16.438 0.002 1 97.75 110 GLY A O 1
ATOM 872 N N . ILE A 1 111 ? 0.831 -15.195 0.411 1 97.94 111 ILE A N 1
ATOM 873 C CA . ILE A 1 111 ? 1.544 -16.344 0.969 1 97.94 111 ILE A CA 1
ATOM 874 C C . ILE A 1 111 ? 2.082 -15.984 2.354 1 97.94 111 ILE A C 1
ATOM 876 O O . ILE A 1 111 ? 2.131 -14.812 2.727 1 97.94 111 ILE A O 1
ATOM 880 N N . PHE A 1 112 ? 2.496 -17.016 3.139 1 97.81 112 PHE A N 1
ATOM 881 C CA . PHE A 1 112 ? 2.842 -16.844 4.547 1 97.81 112 PHE A CA 1
ATOM 882 C C . PHE A 1 112 ? 4.234 -17.391 4.832 1 97.81 112 PHE A C 1
ATOM 884 O O . PHE A 1 112 ? 4.52 -18.562 4.527 1 97.81 112 PHE A O 1
ATOM 891 N N . PRO A 1 113 ? 5.086 -16.594 5.449 1 98.06 113 PRO A N 1
ATOM 892 C CA . PRO A 1 113 ? 6.441 -17.062 5.758 1 98.06 113 PRO A CA 1
ATOM 893 C C . PRO A 1 113 ? 6.488 -17.984 6.969 1 98.06 113 PRO A C 1
ATOM 895 O O . PRO A 1 113 ? 7.438 -18.766 7.121 1 98.06 113 PRO A O 1
ATOM 898 N N . VAL A 1 114 ? 5.496 -17.859 7.852 1 96.31 114 VAL A N 1
ATOM 899 C CA . VAL A 1 114 ? 5.461 -18.672 9.062 1 96.31 114 VAL A CA 1
ATOM 900 C C . VAL A 1 114 ? 4.055 -19.234 9.281 1 96.31 114 VAL A C 1
ATOM 902 O O . VAL A 1 114 ? 3.07 -18.625 8.852 1 96.31 114 VAL A O 1
ATOM 905 N N . LYS A 1 115 ? 4.062 -20.375 9.867 1 94.38 115 LYS A N 1
ATOM 906 C CA . LYS A 1 115 ? 2.775 -20.969 10.203 1 94.38 115 LYS A CA 1
ATOM 907 C C . LYS A 1 115 ? 2.074 -20.188 11.305 1 94.38 115 LYS A C 1
ATOM 909 O O . LYS A 1 115 ? 2.625 -20 12.398 1 94.38 115 LYS A O 1
ATOM 914 N N . ARG A 1 116 ? 0.922 -19.703 10.945 1 90.75 116 ARG A N 1
ATOM 915 C CA . ARG A 1 116 ? 0.154 -18.906 11.906 1 90.75 116 ARG A CA 1
ATOM 916 C C . ARG A 1 116 ? -0.528 -19.812 12.93 1 90.75 116 ARG A C 1
ATOM 918 O O . ARG A 1 116 ? -0.748 -21 12.68 1 90.75 116 ARG A O 1
ATOM 925 N N . ASP A 1 117 ? -0.881 -19.234 14.062 1 89.38 117 ASP A N 1
ATOM 926 C CA . ASP A 1 117 ? -1.516 -19.984 15.133 1 89.38 117 ASP A CA 1
ATOM 927 C C . ASP A 1 117 ? -2.848 -20.578 14.672 1 89.38 117 ASP A C 1
ATOM 929 O O . ASP A 1 117 ? -3.229 -21.672 15.094 1 89.38 117 ASP A O 1
ATOM 933 N N . ASN A 1 118 ? -3.488 -19.859 13.805 1 88.38 118 ASN A N 1
ATOM 934 C CA . ASN A 1 118 ? -4.812 -20.297 13.375 1 88.38 118 ASN A CA 1
ATOM 935 C C . ASN A 1 118 ? -4.75 -21.062 12.055 1 88.38 118 ASN A C 1
ATOM 937 O O . ASN A 1 118 ? -5.746 -21.156 11.336 1 88.38 118 ASN A O 1
ATOM 941 N N . TRP A 1 119 ? -3.611 -21.594 11.758 1 89.75 119 TRP A N 1
ATOM 942 C CA . TRP A 1 119 ? -3.381 -22.219 10.461 1 89.75 119 TRP A CA 1
ATOM 943 C C . TRP A 1 119 ? -4.289 -23.422 10.266 1 89.75 119 TRP A C 1
ATOM 945 O O . TRP A 1 119 ? -4.93 -23.578 9.219 1 89.75 119 TRP A O 1
ATOM 955 N N . GLU A 1 120 ? -4.367 -24.281 11.258 1 87.75 120 GLU A N 1
ATOM 956 C CA . GLU A 1 120 ? -5.18 -25.484 11.148 1 87.75 120 GLU A CA 1
ATOM 957 C C . GLU A 1 120 ? -6.656 -25.141 10.984 1 87.75 120 GLU A C 1
ATOM 959 O O . GLU A 1 120 ? -7.363 -25.781 10.195 1 87.75 120 GLU A O 1
ATOM 964 N N . GLU A 1 121 ? -7.055 -24.125 11.719 1 88.62 121 GLU A N 1
ATOM 965 C CA . GLU A 1 121 ? -8.43 -23.672 11.594 1 88.62 121 GLU A CA 1
ATOM 966 C C . GLU A 1 121 ? -8.703 -23.109 10.195 1 88.62 121 GLU A C 1
ATOM 968 O O . GLU A 1 121 ? -9.773 -23.312 9.633 1 88.62 121 GLU A O 1
ATOM 973 N N . SER A 1 122 ? -7.781 -22.406 9.695 1 87 122 SER A N 1
ATOM 974 C CA . SER A 1 122 ? -7.906 -21.844 8.359 1 87 122 SER A CA 1
ATOM 975 C C . SER A 1 122 ? -7.977 -22.922 7.293 1 87 122 SER A C 1
ATOM 977 O O . SER A 1 122 ? -8.734 -22.812 6.328 1 87 122 SER A O 1
ATOM 979 N N . LEU A 1 123 ? -7.203 -23.969 7.461 1 86.5 123 LEU A N 1
ATOM 980 C CA . LEU A 1 123 ? -7.211 -25.094 6.523 1 86.5 123 LEU A CA 1
ATOM 981 C C . LEU A 1 123 ? -8.562 -25.797 6.531 1 86.5 123 LEU A C 1
ATOM 983 O O . LEU A 1 123 ? -9.055 -26.203 5.477 1 86.5 123 LEU A O 1
ATOM 987 N N . GLU A 1 124 ? -9.055 -25.922 7.711 1 88.44 124 GLU A N 1
ATOM 988 C CA . GLU A 1 124 ? -10.367 -26.562 7.832 1 88.44 124 GLU A CA 1
ATOM 989 C C . GLU A 1 124 ? -11.445 -25.734 7.145 1 88.44 124 GLU A C 1
ATOM 991 O O . GLU A 1 124 ? -12.344 -26.297 6.5 1 88.44 124 GLU A O 1
ATOM 996 N N . TYR A 1 125 ? -11.328 -24.531 7.355 1 88 125 TYR A N 1
ATOM 997 C CA . TYR A 1 125 ? -12.281 -23.625 6.715 1 88 125 TYR A CA 1
ATOM 998 C C . TYR A 1 125 ? -12.18 -23.719 5.199 1 88 125 TYR A C 1
ATOM 1000 O O . TYR A 1 125 ? -13.195 -23.781 4.504 1 88 125 TYR A O 1
ATOM 1008 N N . GLU A 1 126 ? -11.008 -23.703 4.727 1 87.19 126 GLU A N 1
ATOM 1009 C CA . GLU A 1 126 ? -10.781 -23.797 3.287 1 87.19 126 GLU A CA 1
ATOM 1010 C C . GLU A 1 126 ? -11.305 -25.109 2.734 1 87.19 126 GLU A C 1
ATOM 1012 O O . GLU A 1 126 ? -11.883 -25.156 1.645 1 87.19 126 GLU A O 1
ATOM 1017 N N . ALA A 1 127 ? -11.102 -26.141 3.439 1 89.31 127 ALA A N 1
ATOM 1018 C CA . ALA A 1 127 ? -11.602 -27.453 3.031 1 89.31 127 ALA A CA 1
ATOM 1019 C C . ALA A 1 127 ? -13.125 -27.453 2.912 1 89.31 127 ALA A C 1
ATOM 1021 O O . ALA A 1 127 ? -13.68 -28.016 1.971 1 89.31 127 ALA A O 1
ATOM 1022 N N . LYS A 1 128 ? -13.719 -26.797 3.842 1 90.56 128 LYS A N 1
ATOM 1023 C CA . LYS A 1 128 ? -15.172 -26.703 3.811 1 90.56 128 LYS A CA 1
ATOM 1024 C C . LYS A 1 128 ? -15.641 -25.875 2.609 1 90.56 128 LYS A C 1
ATOM 1026 O O . LYS A 1 128 ? -16.641 -26.203 1.978 1 90.56 128 LYS A O 1
ATOM 1031 N N . CYS A 1 129 ? -14.93 -24.844 2.377 1 89.06 129 CYS A N 1
ATOM 1032 C CA . CYS A 1 129 ? -15.25 -24.016 1.219 1 89.06 129 CYS A CA 1
ATOM 1033 C C . CYS A 1 129 ? -15.117 -24.812 -0.074 1 89.06 129 CYS A C 1
ATOM 1035 O O . CYS A 1 129 ? -15.953 -24.688 -0.967 1 89.06 129 CYS A O 1
ATOM 1037 N N . HIS A 1 130 ? -14.055 -25.594 -0.162 1 89.69 130 HIS A N 1
ATOM 1038 C CA . HIS A 1 130 ? -13.844 -26.422 -1.344 1 89.69 130 HIS A CA 1
ATOM 1039 C C . HIS A 1 130 ? -14.969 -27.422 -1.526 1 89.69 130 HIS A C 1
ATOM 1041 O O . HIS A 1 130 ? -15.43 -27.656 -2.648 1 89.69 130 HIS A O 1
ATOM 1047 N N . GLU A 1 131 ? -15.391 -27.938 -0.435 1 90.31 131 GLU A N 1
ATOM 1048 C CA . GLU A 1 131 ? -16.5 -28.891 -0.489 1 90.31 131 GLU A CA 1
ATOM 1049 C C . GLU A 1 131 ? -17.766 -28.219 -1.01 1 90.31 131 GLU A C 1
ATOM 1051 O O . GLU A 1 131 ? -18.484 -28.797 -1.822 1 90.31 131 GLU A O 1
ATOM 1056 N N . GLN A 1 132 ? -17.953 -27.047 -0.537 1 91.88 132 GLN A N 1
ATOM 1057 C CA . GLN A 1 132 ? -19.125 -26.297 -0.959 1 91.88 132 GLN A CA 1
ATOM 1058 C C . GLN A 1 132 ? -19.047 -25.938 -2.438 1 91.88 132 GLN A C 1
ATOM 1060 O O . GLN A 1 132 ? -20.062 -25.953 -3.145 1 91.88 132 GLN A O 1
ATOM 1065 N N . LEU A 1 133 ? -17.906 -25.625 -2.822 1 90.62 133 LEU A N 1
ATOM 1066 C CA . LEU A 1 133 ? -17.688 -25.297 -4.227 1 90.62 133 LEU A CA 1
ATOM 1067 C C . LEU A 1 133 ? -18 -26.5 -5.117 1 90.62 133 LEU A C 1
ATOM 1069 O O . LEU A 1 133 ? -18.594 -26.344 -6.188 1 90.62 133 LEU A O 1
ATOM 1073 N N . MET A 1 134 ? -17.703 -27.688 -4.668 1 92.25 134 MET A N 1
ATOM 1074 C CA . MET A 1 134 ? -17.859 -28.906 -5.453 1 92.25 134 MET A CA 1
ATOM 1075 C C . MET A 1 134 ? -19.328 -29.312 -5.512 1 92.25 134 MET A C 1
ATOM 1077 O O . MET A 1 134 ? -19.734 -30.094 -6.375 1 92.25 134 MET A O 1
ATOM 1081 N N . GLU A 1 135 ? -20.078 -28.656 -4.621 1 93.81 135 GLU A N 1
ATOM 1082 C CA . GLU A 1 135 ? -21.5 -28.984 -4.574 1 93.81 135 GLU A CA 1
ATOM 1083 C C . GLU A 1 135 ? -22.312 -27.953 -5.363 1 93.81 135 GLU A C 1
ATOM 1085 O O . GLU A 1 135 ? -23.5 -28.172 -5.629 1 93.81 135 GLU A O 1
ATOM 1090 N N . ASN A 1 136 ? -21.672 -26.922 -5.711 1 95.5 136 ASN A N 1
ATOM 1091 C CA . ASN A 1 136 ? -22.344 -25.875 -6.484 1 95.5 136 ASN A CA 1
ATOM 1092 C C . ASN A 1 136 ? -22.266 -26.141 -7.98 1 95.5 136 ASN A C 1
ATOM 1094 O O . ASN A 1 136 ? -21.203 -25.969 -8.594 1 95.5 136 ASN A O 1
ATOM 1098 N N . GLU A 1 137 ? -23.328 -26.391 -8.609 1 95.81 137 GLU A N 1
ATOM 1099 C CA . GLU A 1 137 ? -23.359 -26.828 -10 1 95.81 137 GLU A CA 1
ATOM 1100 C C . GLU A 1 137 ? -22.797 -25.766 -10.93 1 95.81 137 GLU A C 1
ATOM 1102 O O . GLU A 1 137 ? -22.109 -26.078 -11.914 1 95.81 137 GLU A O 1
ATOM 1107 N N . GLU A 1 138 ? -23.141 -24.594 -10.664 1 96.38 138 GLU A N 1
ATOM 1108 C CA . GLU A 1 138 ? -22.656 -23.484 -11.5 1 96.38 138 GLU A CA 1
ATOM 1109 C C . GLU A 1 138 ? -21.141 -23.375 -11.43 1 96.38 138 GLU A C 1
ATOM 1111 O O . GLU A 1 138 ? -20.469 -23.172 -12.445 1 96.38 138 GLU A O 1
ATOM 1116 N N . VAL A 1 139 ? -20.656 -23.5 -10.234 1 95.25 139 VAL A N 1
ATOM 1117 C CA . VAL A 1 139 ? -19.203 -23.422 -10.039 1 95.25 139 VAL A CA 1
ATOM 1118 C C . VAL A 1 139 ? -18.531 -24.609 -10.695 1 95.25 139 VAL A C 1
ATOM 1120 O O . VAL A 1 139 ? -17.5 -24.469 -11.367 1 95.25 139 VAL A O 1
ATOM 1123 N N . VAL A 1 140 ? -19.078 -25.766 -10.508 1 96.12 140 VAL A N 1
ATOM 1124 C CA . VAL A 1 140 ? -18.516 -26.969 -11.078 1 96.12 140 VAL A CA 1
ATOM 1125 C C . VAL A 1 140 ? -18.469 -26.875 -12.602 1 96.12 140 VAL A C 1
ATOM 1127 O O . VAL A 1 140 ? -17.484 -27.234 -13.227 1 96.12 140 VAL A O 1
ATOM 1130 N N . THR A 1 141 ? -19.531 -26.391 -13.172 1 96.81 141 THR A N 1
ATOM 1131 C CA . THR A 1 141 ? -19.594 -26.219 -14.617 1 96.81 141 THR A CA 1
ATOM 1132 C C . THR A 1 141 ? -18.5 -25.266 -15.086 1 96.81 141 THR A C 1
ATOM 1134 O O . THR A 1 141 ? -17.797 -25.531 -16.062 1 96.81 141 THR A O 1
ATOM 1137 N N . TYR A 1 142 ? -18.328 -24.172 -14.398 1 96.69 142 TYR A N 1
ATOM 1138 C CA . TYR A 1 142 ? -17.312 -23.188 -14.742 1 96.69 142 TYR A CA 1
ATOM 1139 C C . TYR A 1 142 ? -15.922 -23.781 -14.617 1 96.69 142 TYR A C 1
ATOM 1141 O O . TYR A 1 142 ? -15.094 -23.641 -15.523 1 96.69 142 TYR A O 1
ATOM 1149 N N . MET A 1 143 ? -15.68 -24.422 -13.508 1 96.56 143 MET A N 1
ATOM 1150 C CA . MET A 1 143 ? -14.375 -25.016 -13.242 1 96.56 143 MET A CA 1
ATOM 1151 C C . MET A 1 143 ? -14.039 -26.078 -14.281 1 96.56 143 MET A C 1
ATOM 1153 O O . MET A 1 143 ? -12.891 -26.188 -14.711 1 96.56 143 MET A O 1
ATOM 1157 N N . ASN A 1 144 ? -14.977 -26.844 -14.648 1 96.38 144 ASN A N 1
ATOM 1158 C CA . ASN A 1 144 ? -14.773 -27.828 -15.703 1 96.38 144 ASN A CA 1
ATOM 1159 C C . ASN A 1 144 ? -14.414 -27.156 -17.031 1 96.38 144 ASN A C 1
ATOM 1161 O O . ASN A 1 144 ? -13.625 -27.703 -17.812 1 96.38 144 ASN A O 1
ATOM 1165 N N . GLN A 1 145 ? -15.016 -26.047 -17.219 1 96.62 145 GLN A N 1
ATOM 1166 C CA . GLN A 1 145 ? -14.781 -25.328 -18.469 1 96.62 145 GLN A CA 1
ATOM 1167 C C . GLN A 1 145 ? -13.352 -24.797 -18.547 1 96.62 145 GLN A C 1
ATOM 1169 O O . GLN A 1 145 ? -12.711 -24.859 -19.594 1 96.62 145 GLN A O 1
ATOM 1174 N N . ILE A 1 146 ? -12.844 -24.328 -17.438 1 96.62 146 ILE A N 1
ATOM 1175 C CA . ILE A 1 146 ? -11.547 -23.672 -17.5 1 96.62 146 ILE A CA 1
ATOM 1176 C C . ILE A 1 146 ? -10.43 -24.688 -17.234 1 96.62 146 ILE A C 1
ATOM 1178 O O . ILE A 1 146 ? -9.258 -24.406 -17.484 1 96.62 146 ILE A O 1
ATOM 1182 N N . HIS A 1 147 ? -10.766 -25.844 -16.734 1 96.38 147 HIS A N 1
ATOM 1183 C CA . HIS A 1 147 ? -9.797 -26.906 -16.5 1 96.38 147 HIS A CA 1
ATOM 1184 C C . HIS A 1 147 ? -10.023 -28.078 -17.453 1 96.38 147 HIS A C 1
ATOM 1186 O O . HIS A 1 147 ? -10.32 -29.188 -17.016 1 96.38 147 HIS A O 1
ATOM 1192 N N . GLU A 1 148 ? -9.672 -27.812 -18.656 1 93.5 148 GLU A N 1
ATOM 1193 C CA . GLU A 1 148 ? -9.992 -28.703 -19.766 1 93.5 148 GLU A CA 1
ATOM 1194 C C . GLU A 1 148 ? -9.227 -30.016 -19.641 1 93.5 148 GLU A C 1
ATOM 1196 O O . GLU A 1 148 ? -9.75 -31.094 -19.969 1 93.5 148 GLU A O 1
ATOM 1201 N N . LYS A 1 149 ? -7.945 -29.984 -19.203 1 92.5 149 LYS A N 1
ATOM 1202 C CA . LYS A 1 149 ? -7.086 -31.172 -19.203 1 92.5 149 LYS A CA 1
ATOM 1203 C C . LYS A 1 149 ? -6.551 -31.469 -17.812 1 92.5 149 LYS A C 1
ATOM 1205 O O . LYS A 1 149 ? -5.441 -31.984 -17.672 1 92.5 149 LYS A O 1
ATOM 1210 N N . SER A 1 150 ? -7.336 -31.016 -16.797 1 92.94 150 SER A N 1
ATOM 1211 C CA . SER A 1 150 ? -6.859 -31.188 -15.43 1 92.94 150 SER A CA 1
ATOM 1212 C C . SER A 1 150 ? -7.996 -31.594 -14.5 1 92.94 150 SER A C 1
ATOM 1214 O O . SER A 1 150 ? -9.156 -31.25 -14.734 1 92.94 150 SER A O 1
ATOM 1216 N N . ASP A 1 151 ? -7.613 -32.375 -13.539 1 93.06 151 ASP A N 1
ATOM 1217 C CA . ASP A 1 151 ? -8.547 -32.75 -12.484 1 93.06 151 ASP A CA 1
ATOM 1218 C C . ASP A 1 151 ? -8.477 -31.75 -11.312 1 93.06 151 ASP A C 1
ATOM 1220 O O . ASP A 1 151 ? -7.812 -32.031 -10.312 1 93.06 151 ASP A O 1
ATOM 1224 N N . TRP A 1 152 ? -9.281 -30.719 -11.445 1 94.25 152 TRP A N 1
ATOM 1225 C CA . TRP A 1 152 ? -9.211 -29.641 -10.469 1 94.25 152 TRP A CA 1
ATOM 1226 C C . TRP A 1 152 ? -9.711 -30.109 -9.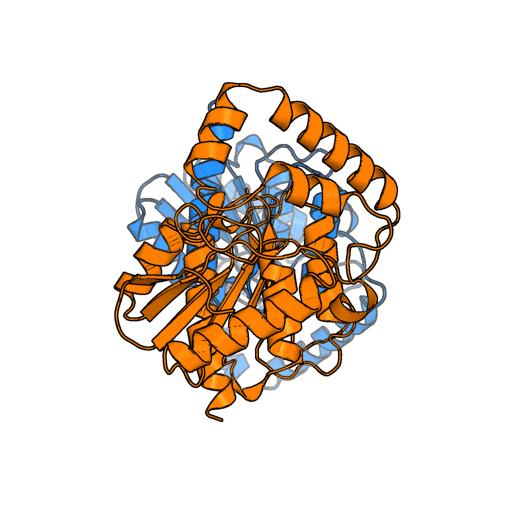102 1 94.25 152 TRP A C 1
ATOM 1228 O O . TRP A 1 152 ? -9.266 -29.609 -8.07 1 94.25 152 TRP A O 1
ATOM 1238 N N . LYS A 1 153 ? -10.633 -31.031 -9.062 1 93.62 153 LYS A N 1
ATOM 1239 C CA . LYS A 1 153 ? -11.117 -31.547 -7.789 1 93.62 153 LYS A CA 1
ATOM 1240 C C . LYS A 1 153 ? -10 -32.281 -7.031 1 93.62 153 LYS A C 1
ATOM 1242 O O . LYS A 1 153 ? -9.812 -32.031 -5.832 1 93.62 153 LYS A O 1
ATOM 1247 N N . ALA A 1 154 ? -9.305 -33.125 -7.77 1 92.81 154 ALA A N 1
ATOM 1248 C CA . ALA A 1 154 ? -8.172 -33.844 -7.164 1 92.81 154 ALA A CA 1
ATOM 1249 C C . ALA A 1 154 ? -7.117 -32.844 -6.684 1 92.81 154 ALA A C 1
ATOM 1251 O O . ALA A 1 154 ? -6.484 -33.062 -5.645 1 92.81 154 ALA A O 1
ATOM 1252 N N . LEU A 1 155 ? -6.898 -31.844 -7.434 1 93.38 155 LEU A N 1
ATOM 1253 C CA . LEU A 1 155 ? -5.949 -30.781 -7.074 1 93.38 155 LEU A CA 1
ATOM 1254 C C . LEU A 1 155 ? -6.336 -30.141 -5.75 1 93.38 155 LEU A C 1
ATOM 1256 O O . LEU A 1 155 ? -5.508 -30.031 -4.844 1 93.38 155 LEU A O 1
ATOM 1260 N N . LEU A 1 156 ? -7.574 -29.688 -5.617 1 91.56 156 LEU A N 1
ATOM 1261 C CA . LEU A 1 156 ? -8.039 -29.031 -4.402 1 91.56 156 LEU A CA 1
ATOM 1262 C C . LEU A 1 156 ? -7.945 -29.969 -3.203 1 91.56 156 LEU A C 1
ATOM 1264 O O . LEU A 1 156 ? -7.59 -29.531 -2.102 1 91.56 156 LEU A O 1
ATOM 1268 N N . GLU A 1 157 ? -8.227 -31.203 -3.455 1 89.81 157 GLU A N 1
ATOM 1269 C CA . GLU A 1 157 ? -8.156 -32.219 -2.393 1 89.81 157 GLU A CA 1
ATOM 1270 C C . GLU A 1 157 ? -6.719 -32.406 -1.918 1 89.81 157 GLU A C 1
ATOM 1272 O O . GLU A 1 157 ? -6.48 -32.688 -0.74 1 89.81 157 GLU A O 1
ATOM 1277 N N . SER A 1 158 ? -5.824 -32.281 -2.826 1 90.25 158 SER A N 1
ATOM 1278 C CA . SER A 1 158 ? -4.418 -32.5 -2.51 1 90.25 158 SER A CA 1
ATOM 1279 C C . SER A 1 158 ? -3.896 -31.438 -1.548 1 90.25 158 SER A C 1
ATOM 1281 O O . SER A 1 158 ? -2.875 -31.641 -0.887 1 90.25 158 SER A O 1
ATOM 1283 N N . TRP A 1 159 ? -4.555 -30.297 -1.467 1 88.25 159 TRP A N 1
ATOM 1284 C CA . TRP A 1 159 ? -4.137 -29.219 -0.595 1 88.25 159 TRP A CA 1
ATOM 1285 C C . TRP A 1 159 ? -4.57 -29.469 0.845 1 88.25 159 TRP A C 1
ATOM 1287 O O . TRP A 1 159 ? -4.184 -28.734 1.757 1 88.25 159 TRP A O 1
ATOM 1297 N N . GLN A 1 160 ? -5.336 -30.469 1.065 1 84 160 GLN A N 1
ATOM 1298 C CA . GLN A 1 160 ? -5.906 -30.734 2.383 1 84 160 GLN A CA 1
ATOM 1299 C C . GLN A 1 160 ? -4.984 -31.625 3.207 1 84 160 GLN A C 1
ATOM 1301 O O . GLN A 1 160 ? -5.273 -31.922 4.367 1 84 160 GLN A O 1
ATOM 1306 N N . VAL A 1 161 ? -3.865 -31.984 2.646 1 81.88 161 VAL A N 1
ATOM 1307 C CA . VAL A 1 161 ? -2.906 -32.812 3.365 1 81.88 161 VAL A CA 1
ATOM 1308 C C . VAL A 1 161 ? -2.102 -31.953 4.336 1 81.88 161 VAL A C 1
ATOM 1310 O O . VAL A 1 161 ? -1.783 -30.797 4.035 1 81.88 161 VAL A O 1
ATOM 1313 N N . LYS A 1 162 ? -1.797 -32.625 5.449 1 79.88 162 LYS A N 1
ATOM 1314 C CA . LYS A 1 162 ? -1 -31.938 6.457 1 79.88 162 LYS A CA 1
ATOM 1315 C C . LYS A 1 162 ? 0.354 -31.516 5.895 1 79.88 162 LYS A C 1
ATOM 1317 O O . LYS A 1 162 ? 0.945 -32.219 5.082 1 79.88 162 LYS A O 1
ATOM 1322 N N . ASP A 1 163 ? 0.862 -30.422 6.043 1 83.19 163 ASP A N 1
ATOM 1323 C CA . ASP A 1 163 ? 2.195 -29.938 5.711 1 83.19 163 ASP A CA 1
ATOM 1324 C C . ASP A 1 163 ? 2.322 -29.656 4.215 1 83.19 163 ASP A C 1
ATOM 1326 O O . ASP A 1 163 ? 3.416 -29.75 3.65 1 83.19 163 ASP A O 1
ATOM 1330 N N . TRP A 1 164 ? 1.207 -29.609 3.525 1 89.19 164 TRP A N 1
ATOM 1331 C CA . TRP A 1 164 ? 1.23 -29.297 2.1 1 89.19 164 TRP A CA 1
ATOM 1332 C C . TRP A 1 164 ? 1.962 -27.984 1.844 1 89.19 164 TRP A C 1
ATOM 1334 O O . TRP A 1 164 ? 2.711 -27.859 0.872 1 89.19 164 TRP A O 1
ATOM 1344 N N . TYR A 1 165 ? 1.754 -27.047 2.742 1 93.69 165 TYR A N 1
ATOM 1345 C CA . TYR A 1 165 ? 2.348 -25.719 2.594 1 93.69 165 TYR A CA 1
ATOM 1346 C C . TYR A 1 165 ? 3.824 -25.734 2.973 1 93.69 165 TYR A C 1
ATOM 1348 O O . TYR A 1 165 ? 4.188 -26.203 4.055 1 93.69 165 TYR A O 1
ATOM 1356 N N . PRO A 1 166 ? 4.684 -25.266 2.1 1 95.44 166 PRO A N 1
ATOM 1357 C CA . PRO A 1 166 ? 6.121 -25.375 2.355 1 95.44 166 PRO A CA 1
ATOM 1358 C C . PRO A 1 166 ? 6.656 -24.219 3.201 1 95.44 166 PRO A C 1
ATOM 1360 O O . PRO A 1 166 ? 7.496 -23.453 2.734 1 95.44 166 PRO A O 1
ATOM 1363 N N . PHE A 1 167 ? 6.359 -24.219 4.465 1 96.12 167 PHE A N 1
ATOM 1364 C CA . PHE A 1 167 ? 6.703 -23.125 5.359 1 96.12 167 PHE A CA 1
ATOM 1365 C C . PHE A 1 167 ? 8.211 -22.984 5.492 1 96.12 167 PHE A C 1
ATOM 1367 O O . PHE A 1 167 ? 8.742 -21.859 5.535 1 96.12 167 PHE A O 1
ATOM 1374 N N . ASP A 1 168 ? 8.922 -24.078 5.48 1 95.88 168 ASP A N 1
ATOM 1375 C CA . ASP A 1 168 ? 10.375 -24.031 5.637 1 95.88 168 ASP A CA 1
ATOM 1376 C C . ASP A 1 168 ? 11.023 -23.281 4.48 1 95.88 168 ASP A C 1
ATOM 1378 O O . ASP A 1 168 ? 11.93 -22.469 4.688 1 95.88 168 ASP A O 1
ATOM 1382 N N . GLU A 1 169 ? 10.523 -23.531 3.371 1 96.31 169 GLU A N 1
ATOM 1383 C CA . GLU A 1 169 ? 11.062 -22.875 2.186 1 96.31 169 GLU A CA 1
ATOM 1384 C C . GLU A 1 169 ? 10.555 -21.453 2.066 1 96.31 169 GLU A C 1
ATOM 1386 O O . GLU A 1 169 ? 11.312 -20.547 1.702 1 96.31 169 GLU A O 1
ATOM 1391 N N . THR A 1 170 ? 9.281 -21.266 2.436 1 97.81 170 THR A N 1
ATOM 1392 C CA . THR A 1 170 ? 8.656 -19.969 2.244 1 97.81 170 THR A CA 1
ATOM 1393 C C . THR A 1 170 ? 9.227 -18.938 3.219 1 97.81 170 THR A C 1
ATOM 1395 O O . THR A 1 170 ? 9.344 -17.766 2.885 1 97.81 170 THR A O 1
ATOM 1398 N N . GLY A 1 171 ? 9.562 -19.406 4.375 1 97.94 171 GLY A N 1
ATOM 1399 C CA . GLY A 1 171 ? 10.086 -18.5 5.391 1 97.94 171 GLY A CA 1
ATOM 1400 C C . GLY A 1 171 ? 11.578 -18.266 5.266 1 97.94 171 GLY A C 1
ATOM 1401 O O . GLY A 1 171 ? 12.117 -17.344 5.879 1 97.94 171 GLY A O 1
ATOM 1402 N N . ASP A 1 172 ? 12.266 -19.078 4.453 1 98 172 ASP A N 1
ATOM 1403 C CA . ASP A 1 172 ? 13.711 -18.969 4.285 1 98 172 ASP A CA 1
ATOM 1404 C C . ASP A 1 172 ? 14.062 -17.953 3.199 1 98 172 ASP A C 1
ATOM 1406 O O . ASP A 1 172 ? 14.508 -18.328 2.113 1 98 172 ASP A O 1
ATOM 1410 N N . VAL A 1 173 ? 13.883 -16.672 3.541 1 98.44 173 VAL A N 1
ATOM 1411 C CA . VAL A 1 173 ? 14.047 -15.641 2.52 1 98.44 173 VAL A CA 1
ATOM 1412 C C . VAL A 1 173 ? 15.211 -14.727 2.895 1 98.44 173 VAL A C 1
ATOM 1414 O O . VAL A 1 173 ? 15.453 -13.719 2.225 1 98.44 173 VAL A O 1
ATOM 1417 N N . ALA A 1 174 ? 15.969 -15 3.922 1 97.69 174 ALA A N 1
ATOM 1418 C CA . ALA A 1 174 ? 17 -14.117 4.449 1 97.69 174 ALA A CA 1
ATOM 1419 C C . ALA A 1 174 ? 18.062 -13.828 3.393 1 97.69 174 ALA A C 1
ATOM 1421 O O . ALA A 1 174 ? 18.609 -12.719 3.334 1 97.69 174 ALA A O 1
ATOM 1422 N N . ASN A 1 175 ? 18.328 -14.812 2.506 1 95.69 175 ASN A N 1
ATOM 1423 C CA . ASN A 1 175 ? 19.422 -14.672 1.553 1 95.69 175 ASN A CA 1
ATOM 1424 C C . ASN A 1 175 ? 18.906 -14.328 0.156 1 95.69 175 ASN A C 1
ATOM 1426 O O . ASN A 1 175 ? 19.672 -14.344 -0.811 1 95.69 175 ASN A O 1
ATOM 1430 N N . LEU A 1 176 ? 17.625 -14.133 0.079 1 96.75 176 LEU A N 1
ATOM 1431 C CA . LEU A 1 176 ? 17.047 -13.742 -1.207 1 96.75 176 LEU A CA 1
ATOM 1432 C C . LEU A 1 176 ? 17.625 -12.406 -1.667 1 96.75 176 LEU A C 1
ATOM 1434 O O . LEU A 1 176 ? 17.5 -11.398 -0.969 1 96.75 176 LEU A O 1
ATOM 1438 N N . GLN A 1 177 ? 18.266 -12.352 -2.83 1 95.5 177 GLN A N 1
ATOM 1439 C CA . GLN A 1 177 ? 18.953 -11.148 -3.297 1 95.5 177 GLN A CA 1
ATOM 1440 C C . GLN A 1 177 ? 18.172 -10.477 -4.43 1 95.5 177 GLN A C 1
ATOM 1442 O O . GLN A 1 177 ? 18.375 -9.297 -4.715 1 95.5 177 GLN A O 1
ATOM 1447 N N . ILE A 1 178 ? 17.328 -11.211 -5.102 1 96.88 178 ILE A N 1
ATOM 1448 C CA . ILE A 1 178 ? 16.516 -10.68 -6.188 1 96.88 178 ILE A CA 1
ATOM 1449 C C . ILE A 1 178 ? 15.594 -9.578 -5.652 1 96.88 178 ILE A C 1
ATOM 1451 O O . ILE A 1 178 ? 14.953 -9.75 -4.609 1 96.88 178 ILE A O 1
ATOM 1455 N N . PRO A 1 179 ? 15.562 -8.352 -6.34 1 98 179 PRO A N 1
ATOM 1456 C CA . PRO A 1 179 ? 14.57 -7.367 -5.902 1 98 179 PRO A CA 1
ATOM 1457 C C . PRO A 1 179 ? 13.172 -7.973 -5.758 1 98 179 PRO A C 1
ATOM 1459 O O . PRO A 1 179 ? 12.656 -8.586 -6.695 1 98 179 PRO A O 1
ATOM 1462 N N . THR A 1 180 ? 12.594 -7.828 -4.602 1 98.56 180 THR A N 1
ATOM 1463 C CA . THR A 1 180 ? 11.367 -8.547 -4.27 1 98.56 180 THR A CA 1
ATOM 1464 C C . THR A 1 180 ? 10.328 -7.594 -3.678 1 98.56 180 THR A C 1
ATOM 1466 O O . THR A 1 180 ? 10.664 -6.73 -2.865 1 98.56 180 THR A O 1
ATOM 1469 N N . LEU A 1 181 ? 9.125 -7.727 -4.109 1 98.81 181 LEU A N 1
ATOM 1470 C CA . LEU A 1 181 ? 7.977 -6.98 -3.602 1 98.81 181 LEU A CA 1
ATOM 1471 C C . LEU A 1 181 ? 6.891 -7.93 -3.107 1 98.81 181 LEU A C 1
ATOM 1473 O O . LEU A 1 181 ? 6.449 -8.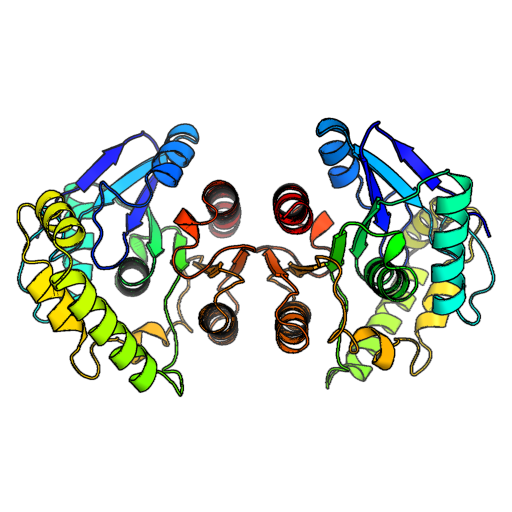812 -3.844 1 98.81 181 LEU A O 1
ATOM 1477 N N . CYS A 1 182 ? 6.52 -7.805 -1.894 1 98.88 182 CYS A N 1
ATOM 1478 C CA . CYS A 1 182 ? 5.375 -8.508 -1.326 1 98.88 182 CYS A CA 1
ATOM 1479 C C . CYS A 1 182 ? 4.168 -7.578 -1.213 1 98.88 182 CYS A C 1
ATOM 1481 O O . CYS A 1 182 ? 4.25 -6.523 -0.584 1 98.88 182 CYS A O 1
ATOM 1483 N N . ILE A 1 183 ? 3.076 -7.953 -1.826 1 98.88 183 ILE A N 1
ATOM 1484 C CA . ILE A 1 183 ? 1.874 -7.125 -1.808 1 98.88 183 ILE A CA 1
ATOM 1485 C C . ILE A 1 183 ? 0.784 -7.816 -0.994 1 98.88 183 ILE A C 1
ATOM 1487 O O . ILE A 1 183 ? 0.584 -9.031 -1.115 1 98.88 183 ILE A O 1
ATOM 1491 N N . ALA A 1 184 ? 0.075 -7.105 -0.144 1 98.75 184 ALA A N 1
ATOM 1492 C CA . ALA A 1 184 ? -1.066 -7.609 0.619 1 98.75 184 ALA A CA 1
ATOM 1493 C C . ALA A 1 184 ? -2.275 -6.688 0.463 1 98.75 184 ALA A C 1
ATOM 1495 O O . ALA A 1 184 ? -2.127 -5.5 0.166 1 98.75 184 ALA A O 1
ATOM 1496 N N . GLY A 1 185 ? -3.438 -7.305 0.561 1 98.44 185 GLY A N 1
ATOM 1497 C CA . GLY A 1 185 ? -4.648 -6.512 0.681 1 98.44 185 GLY A CA 1
ATOM 1498 C C . GLY A 1 185 ? -4.906 -6.023 2.094 1 98.44 185 GLY A C 1
ATOM 1499 O O . GLY A 1 185 ? -4.766 -6.781 3.055 1 98.44 185 GLY A O 1
ATOM 1500 N N . GLY A 1 186 ? -5.32 -4.805 2.223 1 97.25 186 GLY A N 1
ATOM 1501 C CA . GLY A 1 186 ? -5.527 -4.195 3.525 1 97.25 186 GLY A CA 1
ATOM 1502 C C . GLY A 1 186 ? -6.637 -4.855 4.324 1 97.25 186 GLY A C 1
ATOM 1503 O O . GLY A 1 186 ? -6.715 -4.684 5.543 1 97.25 186 GLY A O 1
ATOM 1504 N N . ASP A 1 187 ? -7.496 -5.57 3.689 1 96.06 187 ASP A N 1
ATOM 1505 C CA . ASP A 1 187 ? -8.633 -6.195 4.355 1 96.06 187 ASP A CA 1
ATOM 1506 C C . ASP A 1 187 ? -8.289 -7.605 4.828 1 96.06 187 ASP A C 1
ATOM 1508 O O . ASP A 1 187 ? -9.125 -8.281 5.438 1 96.06 187 ASP A O 1
ATOM 1512 N N . SER A 1 188 ? -7.055 -8.055 4.586 1 95.62 188 SER A N 1
ATOM 1513 C CA . SER A 1 188 ? -6.566 -9.344 5.07 1 95.62 188 SER A CA 1
ATOM 1514 C C . SER A 1 188 ? -5.492 -9.164 6.137 1 95.62 188 SER A C 1
ATOM 1516 O O . SER A 1 188 ? -4.297 -9.172 5.828 1 95.62 188 SER A O 1
ATOM 1518 N N . GLU A 1 189 ? -5.93 -9.172 7.359 1 94 189 GLU A N 1
ATOM 1519 C CA . GLU A 1 189 ? -5.023 -8.883 8.461 1 94 189 GLU A CA 1
ATOM 1520 C C . GLU A 1 189 ? -3.848 -9.859 8.484 1 94 189 GLU A C 1
ATOM 1522 O O . GLU A 1 189 ? -2.699 -9.445 8.664 1 94 189 GLU A O 1
ATOM 1527 N N . ASP A 1 190 ? -4.141 -11.07 8.266 1 94.94 190 ASP A N 1
ATOM 1528 C CA . ASP A 1 190 ? -3.104 -12.094 8.297 1 94.94 190 ASP A CA 1
ATOM 1529 C C . ASP A 1 190 ? -2.064 -11.859 7.203 1 94.94 190 ASP A C 1
ATOM 1531 O O . ASP A 1 190 ? -0.87 -12.062 7.418 1 94.94 190 ASP A O 1
ATOM 1535 N N . GLU A 1 191 ? -2.525 -11.43 6.062 1 97.06 191 GLU A N 1
ATOM 1536 C CA . GLU A 1 191 ? -1.604 -11.227 4.949 1 97.06 191 GLU A CA 1
ATOM 1537 C C . GLU A 1 191 ? -0.8 -9.945 5.125 1 97.06 191 GLU A C 1
ATOM 1539 O O . GLU A 1 191 ? 0.347 -9.852 4.68 1 97.06 191 GLU A O 1
ATOM 1544 N N . VAL A 1 192 ? -1.374 -8.938 5.789 1 97.44 192 VAL A N 1
ATOM 1545 C CA . VAL A 1 192 ? -0.62 -7.742 6.148 1 97.44 192 VAL A CA 1
ATOM 1546 C C . VAL A 1 192 ? 0.503 -8.109 7.117 1 97.44 192 VAL A C 1
ATOM 1548 O O . VAL A 1 192 ? 1.646 -7.68 6.945 1 97.44 192 VAL A O 1
ATOM 1551 N N . VAL A 1 193 ? 0.189 -8.914 8.094 1 96.06 193 VAL A N 1
ATOM 1552 C CA . VAL A 1 193 ? 1.189 -9.383 9.047 1 96.06 193 VAL A CA 1
ATOM 1553 C C . VAL A 1 193 ? 2.266 -10.18 8.312 1 96.06 193 VAL A C 1
ATOM 1555 O O . VAL A 1 193 ? 3.457 -10.039 8.602 1 96.06 193 VAL A O 1
ATOM 1558 N N . ALA A 1 194 ? 1.851 -11.008 7.398 1 97.81 194 ALA A N 1
ATOM 1559 C CA . ALA A 1 194 ? 2.803 -11.797 6.621 1 97.81 194 ALA A CA 1
ATOM 1560 C C . ALA A 1 194 ? 3.773 -10.891 5.863 1 97.81 194 ALA A C 1
ATOM 1562 O O . ALA A 1 194 ? 4.98 -11.148 5.848 1 97.81 194 ALA A O 1
ATOM 1563 N N . ALA A 1 195 ? 3.254 -9.852 5.23 1 98.19 195 ALA A N 1
ATOM 1564 C CA . ALA A 1 195 ? 4.098 -8.922 4.477 1 98.19 195 ALA A CA 1
ATOM 1565 C C . ALA A 1 195 ? 5.141 -8.273 5.379 1 98.19 195 ALA A C 1
ATOM 1567 O O . ALA A 1 195 ? 6.312 -8.172 5.012 1 98.19 195 ALA A O 1
ATOM 1568 N N . THR A 1 196 ? 4.719 -7.875 6.543 1 96.38 196 THR A N 1
ATOM 1569 C CA . THR A 1 196 ? 5.633 -7.25 7.496 1 96.38 196 THR A CA 1
ATOM 1570 C C . THR A 1 196 ? 6.676 -8.25 7.98 1 96.38 196 THR A C 1
ATOM 1572 O O . THR A 1 196 ? 7.844 -7.898 8.164 1 96.38 196 THR A O 1
ATOM 1575 N N . THR A 1 197 ? 6.258 -9.477 8.188 1 97.62 197 THR A N 1
ATOM 1576 C CA . THR A 1 197 ? 7.176 -10.523 8.625 1 97.62 197 THR A CA 1
ATOM 1577 C C . THR A 1 197 ? 8.219 -10.812 7.555 1 97.62 197 THR A C 1
ATOM 1579 O O . THR A 1 197 ? 9.406 -10.977 7.859 1 97.62 197 THR A O 1
ATOM 1582 N N . PHE A 1 198 ? 7.801 -10.844 6.277 1 98.38 198 PHE A N 1
ATOM 1583 C CA . PHE A 1 198 ? 8.758 -11.023 5.188 1 98.38 198 PHE A CA 1
ATOM 1584 C C . PHE A 1 198 ? 9.828 -9.938 5.223 1 98.38 198 PHE A C 1
ATOM 1586 O O . PHE A 1 198 ? 11.016 -10.219 5.051 1 98.38 198 PHE A O 1
ATOM 1593 N N . LYS A 1 199 ? 9.398 -8.734 5.414 1 97.44 199 LYS A N 1
ATOM 1594 C CA . LYS A 1 199 ? 10.336 -7.613 5.473 1 97.44 199 LYS A CA 1
ATOM 1595 C C . LYS A 1 199 ? 11.289 -7.758 6.648 1 97.44 199 LYS A C 1
ATOM 1597 O O . LYS A 1 199 ? 12.469 -7.414 6.543 1 97.44 199 LYS A O 1
ATOM 1602 N N . GLN A 1 200 ? 10.797 -8.203 7.762 1 96.19 200 GLN A N 1
ATOM 1603 C CA . GLN A 1 200 ? 11.625 -8.414 8.945 1 96.19 200 GLN A CA 1
ATOM 1604 C C . GLN A 1 200 ? 12.664 -9.508 8.703 1 96.19 200 GLN A C 1
ATOM 1606 O O . GLN A 1 200 ? 13.789 -9.422 9.195 1 96.19 200 GLN A O 1
ATOM 1611 N N . LEU A 1 201 ? 12.281 -10.539 7.988 1 97.81 201 LEU A N 1
ATOM 1612 C CA . LEU A 1 201 ? 13.172 -11.656 7.699 1 97.81 201 LEU A CA 1
ATOM 1613 C C . LEU A 1 201 ? 14.25 -11.25 6.703 1 97.81 201 LEU A C 1
ATOM 1615 O O . LEU A 1 201 ? 15.352 -11.805 6.711 1 97.81 201 LEU A O 1
ATOM 1619 N N . ASN A 1 202 ? 13.938 -10.352 5.824 1 97.94 202 ASN A N 1
ATOM 1620 C CA . ASN A 1 202 ? 14.836 -9.812 4.809 1 97.94 202 ASN A CA 1
ATOM 1621 C C . ASN A 1 202 ? 14.531 -8.352 4.504 1 97.94 202 ASN A C 1
ATOM 1623 O O . ASN A 1 202 ? 13.578 -8.055 3.779 1 97.94 202 ASN A O 1
ATOM 1627 N N . ALA A 1 203 ? 15.305 -7.414 4.945 1 95.19 203 ALA A N 1
ATOM 1628 C CA . ALA A 1 203 ? 15.078 -5.973 4.883 1 95.19 203 ALA A CA 1
ATOM 1629 C C . ALA A 1 203 ? 15.07 -5.48 3.439 1 95.19 203 ALA A C 1
ATOM 1631 O O . ALA A 1 203 ? 14.602 -4.375 3.16 1 95.19 203 ALA A O 1
ATOM 1632 N N . ASN A 1 204 ? 15.539 -6.328 2.572 1 94.62 204 ASN A N 1
ATOM 1633 C CA . ASN A 1 204 ? 15.586 -5.934 1.168 1 94.62 204 ASN A CA 1
ATOM 1634 C C . ASN A 1 204 ? 14.258 -6.191 0.469 1 94.62 204 ASN A C 1
ATOM 1636 O O . ASN A 1 204 ? 14.039 -5.727 -0.65 1 94.62 204 ASN A O 1
ATOM 1640 N N . ILE A 1 205 ? 13.352 -6.902 1.125 1 97.81 205 ILE A N 1
ATOM 1641 C CA . ILE A 1 205 ? 12.031 -7.137 0.558 1 97.81 205 ILE A CA 1
ATOM 1642 C C . ILE A 1 205 ? 11.172 -5.887 0.724 1 97.81 205 ILE A C 1
ATOM 1644 O O . ILE A 1 205 ? 11.062 -5.344 1.826 1 97.81 205 ILE A O 1
ATOM 1648 N N . HIS A 1 206 ? 10.672 -5.387 -0.344 1 98.12 206 HIS A N 1
ATOM 1649 C CA . HIS A 1 206 ? 9.727 -4.281 -0.311 1 98.12 206 HIS A CA 1
ATOM 1650 C C . HIS A 1 206 ? 8.312 -4.781 -0.036 1 98.12 206 HIS A C 1
ATOM 1652 O O . HIS A 1 206 ? 7.973 -5.918 -0.373 1 98.12 206 HIS A O 1
ATOM 1658 N N . ILE A 1 207 ? 7.484 -3.932 0.563 1 98.62 207 ILE A N 1
ATOM 1659 C CA . ILE A 1 207 ? 6.121 -4.355 0.872 1 98.62 207 ILE A CA 1
ATOM 1660 C C . ILE A 1 207 ? 5.133 -3.281 0.427 1 98.62 207 ILE A C 1
ATOM 1662 O O . ILE A 1 207 ? 5.457 -2.09 0.428 1 98.62 207 ILE A O 1
ATOM 1666 N N . ALA A 1 208 ? 4 -3.707 0.046 1 98.81 208 ALA A N 1
ATOM 1667 C CA . ALA A 1 208 ? 2.855 -2.861 -0.279 1 98.81 208 ALA A CA 1
ATOM 1668 C C . ALA A 1 208 ? 1.573 -3.412 0.34 1 98.81 208 ALA A C 1
ATOM 1670 O O . ALA A 1 208 ? 1.366 -4.625 0.378 1 98.81 208 ALA A O 1
ATOM 1671 N N . VAL A 1 209 ? 0.768 -2.557 0.867 1 98.88 209 VAL A N 1
ATOM 1672 C CA . VAL A 1 209 ? -0.586 -2.871 1.312 1 98.88 209 VAL A CA 1
ATOM 1673 C C . VAL A 1 209 ? -1.592 -2.002 0.56 1 98.88 209 VAL A C 1
ATOM 1675 O O . VAL A 1 209 ? -1.465 -0.775 0.535 1 98.88 209 VAL A O 1
ATOM 1678 N N . ILE A 1 210 ? -2.533 -2.604 -0.109 1 98.69 210 ILE A N 1
ATOM 1679 C CA . ILE A 1 210 ? -3.506 -1.898 -0.937 1 98.69 210 ILE A CA 1
ATOM 1680 C C . ILE A 1 210 ? -4.867 -1.892 -0.242 1 98.69 210 ILE A C 1
ATOM 1682 O O . ILE A 1 210 ? -5.414 -2.951 0.071 1 98.69 210 ILE A O 1
ATOM 1686 N N . PRO A 1 211 ? -5.484 -0.668 0.017 1 97.75 211 PRO A N 1
ATOM 1687 C CA . PRO A 1 211 ? -6.793 -0.609 0.671 1 97.75 211 PRO A CA 1
ATOM 1688 C C . PRO A 1 211 ? -7.91 -1.205 -0.185 1 97.75 211 PRO A C 1
ATOM 1690 O O . PRO A 1 211 ? -7.797 -1.243 -1.413 1 97.75 211 PRO A O 1
ATOM 1693 N N . PHE A 1 212 ? -8.992 -1.643 0.423 1 96.94 212 PHE A N 1
ATOM 1694 C CA . PHE A 1 212 ? -10.195 -2.164 -0.209 1 96.94 212 PHE A CA 1
ATOM 1695 C C . PHE A 1 212 ? -9.883 -3.414 -1.023 1 96.94 212 PHE A C 1
ATOM 1697 O O . PHE A 1 212 ? -10.453 -3.619 -2.098 1 96.94 212 PHE A O 1
ATOM 1704 N N . ALA A 1 213 ? -8.859 -4.141 -0.558 1 97.75 213 ALA A N 1
ATOM 1705 C CA . ALA A 1 213 ? -8.484 -5.391 -1.216 1 97.75 213 ALA A CA 1
ATOM 1706 C C . ALA A 1 213 ? -8.242 -6.5 -0.194 1 97.75 213 ALA A C 1
ATOM 1708 O O . ALA A 1 213 ? -7.762 -6.238 0.911 1 97.75 213 ALA A O 1
ATOM 1709 N N . GLY A 1 214 ? -8.617 -7.73 -0.543 1 97.38 214 GLY A N 1
ATOM 1710 C CA . GLY A 1 214 ? -8.367 -8.914 0.272 1 97.38 214 GLY A CA 1
ATOM 1711 C C . GLY A 1 214 ? -7.324 -9.836 -0.317 1 97.38 214 GLY A C 1
ATOM 1712 O O . GLY A 1 214 ? -6.258 -9.391 -0.745 1 97.38 214 GLY A O 1
ATOM 1713 N N . HIS A 1 215 ? -7.578 -11.156 -0.309 1 96.75 215 HIS A N 1
ATOM 1714 C CA . HIS A 1 215 ? -6.629 -12.195 -0.697 1 96.75 215 HIS A CA 1
ATOM 1715 C C . HIS A 1 215 ? -6.223 -12.055 -2.158 1 96.75 215 HIS A C 1
ATOM 1717 O O . HIS A 1 215 ? -5.043 -12.203 -2.496 1 96.75 215 HIS A O 1
ATOM 1723 N N . LEU A 1 216 ? -7.188 -11.727 -3.016 1 98.06 216 LEU A N 1
ATOM 1724 C CA . LEU A 1 216 ? -6.914 -11.555 -4.438 1 98.06 216 LEU A CA 1
ATOM 1725 C C . LEU A 1 216 ? -6.75 -10.078 -4.785 1 98.06 216 LEU A C 1
ATOM 1727 O O . LEU A 1 216 ? -7.535 -9.531 -5.559 1 98.06 216 LEU A O 1
ATOM 1731 N N . VAL A 1 217 ? -5.695 -9.516 -4.332 1 98.38 217 VAL A N 1
ATOM 1732 C CA . VAL A 1 217 ? -5.441 -8.078 -4.355 1 98.38 217 VAL A CA 1
ATOM 1733 C C . VAL A 1 217 ? -5.457 -7.578 -5.797 1 98.38 217 VAL A C 1
ATOM 1735 O O . VAL A 1 217 ? -6.016 -6.516 -6.082 1 98.38 217 VAL A O 1
ATOM 1738 N N . HIS A 1 218 ? -4.871 -8.375 -6.754 1 98.56 218 HIS A N 1
ATOM 1739 C CA . HIS A 1 218 ? -4.773 -7.988 -8.156 1 98.56 218 HIS A CA 1
ATOM 1740 C C . HIS A 1 218 ? -6.148 -7.926 -8.812 1 98.56 218 HIS A C 1
ATOM 1742 O O . HIS A 1 218 ? -6.344 -7.207 -9.789 1 98.56 218 HIS A O 1
ATOM 1748 N N . ASN A 1 219 ? -7.066 -8.695 -8.266 1 98.12 219 ASN A N 1
ATOM 1749 C CA . ASN A 1 219 ? -8.438 -8.695 -8.773 1 98.12 219 ASN A CA 1
ATOM 1750 C C . ASN A 1 219 ? -9.281 -7.613 -8.117 1 98.12 219 ASN A C 1
ATOM 1752 O O . ASN A 1 219 ? -10.102 -6.973 -8.773 1 98.12 219 ASN A O 1
ATOM 1756 N N . ASP A 1 220 ? -9.117 -7.402 -6.836 1 97.88 220 ASP A N 1
ATOM 1757 C CA . ASP A 1 220 ? -9.93 -6.473 -6.055 1 97.88 220 ASP A CA 1
ATOM 1758 C C . ASP A 1 220 ? -9.617 -5.023 -6.43 1 97.88 220 ASP A C 1
ATOM 1760 O O . ASP A 1 220 ? -10.508 -4.18 -6.477 1 97.88 220 ASP A O 1
ATOM 1764 N N . GLN A 1 221 ? -8.367 -4.719 -6.637 1 98.06 221 GLN A N 1
ATOM 1765 C CA . GLN A 1 221 ? -7.879 -3.391 -6.988 1 98.06 221 GLN A CA 1
ATOM 1766 C C . GLN A 1 221 ? -6.898 -3.455 -8.156 1 98.06 221 GLN A C 1
ATOM 1768 O O . GLN A 1 221 ? -5.719 -3.141 -8 1 98.06 221 GLN A O 1
ATOM 1773 N N . PRO A 1 222 ? -7.418 -3.783 -9.336 1 98.5 222 PRO A N 1
ATOM 1774 C CA . PRO A 1 222 ? -6.531 -4.09 -10.461 1 98.5 222 PRO A CA 1
ATOM 1775 C C . PRO A 1 222 ? -5.676 -2.896 -10.883 1 98.5 222 PRO A C 1
ATOM 1777 O O . PRO A 1 222 ? -4.496 -3.062 -11.211 1 98.5 222 PRO A O 1
ATOM 1780 N N . GLU A 1 223 ? -6.227 -1.72 -10.875 1 97.88 223 GLU A N 1
ATOM 1781 C CA . GLU A 1 223 ? -5.48 -0.549 -11.328 1 97.88 223 GLU A CA 1
ATOM 1782 C C . GLU A 1 223 ? -4.363 -0.193 -10.352 1 97.88 223 GLU A C 1
ATOM 1784 O O . GLU A 1 223 ? -3.217 0.007 -10.758 1 97.88 223 GLU A O 1
ATOM 1789 N N . ILE A 1 224 ? -4.688 -0.089 -9.07 1 98.19 224 ILE A N 1
ATOM 1790 C CA . ILE A 1 224 ? -3.703 0.257 -8.047 1 98.19 224 ILE A CA 1
ATOM 1791 C C . ILE A 1 224 ? -2.613 -0.812 -8 1 98.19 224 ILE A C 1
ATOM 1793 O O . ILE A 1 224 ? -1.427 -0.495 -7.895 1 98.19 224 ILE A O 1
ATOM 1797 N N . TYR A 1 225 ? -3.031 -2.125 -8.125 1 98.75 225 TYR A N 1
ATOM 1798 C CA . TYR A 1 225 ? -2.076 -3.229 -8.156 1 98.75 225 TYR A CA 1
ATOM 1799 C C . TYR A 1 225 ? -1.091 -3.062 -9.305 1 98.75 225 TYR A C 1
ATOM 1801 O O . TYR A 1 225 ? 0.124 -3.148 -9.109 1 98.75 225 TYR A O 1
ATOM 1809 N N . SER A 1 226 ? -1.611 -2.789 -10.477 1 98.81 226 SER A N 1
ATOM 1810 C CA . SER A 1 226 ? -0.781 -2.678 -11.672 1 98.81 226 SER A CA 1
ATOM 1811 C C . SER A 1 226 ? 0.161 -1.481 -11.578 1 98.81 226 SER A C 1
ATOM 1813 O O . SER A 1 226 ? 1.326 -1.571 -11.969 1 98.81 226 SER A O 1
ATOM 1815 N N . ASP A 1 227 ? -0.305 -0.38 -11.039 1 98.25 227 ASP A N 1
ATOM 1816 C CA . ASP A 1 227 ? 0.52 0.814 -10.883 1 98.25 227 ASP A CA 1
ATOM 1817 C C . ASP A 1 227 ? 1.681 0.558 -9.922 1 98.25 227 ASP A C 1
ATOM 1819 O O . ASP A 1 227 ? 2.814 0.957 -10.195 1 98.25 227 ASP A O 1
ATOM 1823 N N . ILE A 1 228 ? 1.401 -0.096 -8.828 1 98.62 228 ILE A N 1
ATOM 1824 C CA . ILE A 1 228 ? 2.42 -0.391 -7.828 1 98.62 228 ILE A CA 1
ATOM 1825 C C . ILE A 1 228 ? 3.455 -1.35 -8.414 1 98.62 228 ILE A C 1
ATOM 1827 O O . ILE A 1 228 ? 4.66 -1.136 -8.266 1 98.62 228 ILE A O 1
ATOM 1831 N N . LEU A 1 229 ? 2.982 -2.41 -9.062 1 98.69 229 LEU A N 1
ATOM 1832 C CA . LEU A 1 229 ? 3.895 -3.371 -9.672 1 98.69 229 LEU A CA 1
ATOM 1833 C C . LEU A 1 229 ? 4.758 -2.701 -10.734 1 98.69 229 LEU A C 1
ATOM 1835 O O . LEU A 1 229 ? 5.977 -2.895 -10.766 1 98.69 229 LEU A O 1
ATOM 1839 N N . SER A 1 230 ? 4.113 -1.887 -11.586 1 98.12 230 SER A N 1
ATOM 1840 C CA . SER A 1 230 ? 4.848 -1.186 -12.633 1 98.12 230 SER A CA 1
ATOM 1841 C C . SER A 1 230 ? 5.926 -0.282 -12.039 1 98.12 230 SER A C 1
ATOM 1843 O O . SER A 1 230 ? 7.062 -0.265 -12.523 1 98.12 230 SER A O 1
ATOM 1845 N N . ASN A 1 231 ? 5.523 0.472 -11.016 1 97.06 231 ASN A N 1
ATOM 1846 C CA . ASN A 1 231 ? 6.473 1.342 -10.328 1 97.06 231 ASN A CA 1
ATOM 1847 C C . ASN A 1 231 ? 7.645 0.551 -9.75 1 97.06 231 ASN A C 1
ATOM 1849 O O . ASN A 1 231 ? 8.797 0.987 -9.836 1 97.06 231 ASN A O 1
ATOM 1853 N N . PHE A 1 232 ? 7.406 -0.597 -9.18 1 98 232 PHE A N 1
ATOM 1854 C CA . PHE A 1 232 ? 8.43 -1.458 -8.609 1 98 232 PHE A CA 1
ATOM 1855 C C . PHE A 1 232 ? 9.383 -1.961 -9.688 1 98 232 PHE A C 1
ATOM 1857 O O . PHE A 1 232 ? 10.602 -1.938 -9.516 1 98 232 PHE A O 1
ATOM 1864 N N . LEU A 1 233 ? 8.805 -2.43 -10.812 1 97.5 233 LEU A N 1
ATOM 1865 C CA . LEU A 1 233 ? 9.609 -2.947 -11.914 1 97.5 233 LEU A CA 1
ATOM 1866 C C . LEU A 1 233 ? 10.562 -1.879 -12.438 1 97.5 233 LEU A C 1
ATOM 1868 O O . LEU A 1 233 ? 11.711 -2.178 -12.789 1 97.5 233 LEU A O 1
ATOM 1872 N N . GLN A 1 234 ? 10.086 -0.652 -12.438 1 92.75 234 GLN A N 1
ATOM 1873 C CA . GLN A 1 234 ? 10.883 0.451 -12.969 1 92.75 234 GLN A CA 1
ATOM 1874 C C . GLN A 1 234 ? 11.984 0.848 -11.984 1 92.75 234 GLN A C 1
ATOM 1876 O O . GLN A 1 234 ? 13.102 1.154 -12.398 1 92.75 234 GLN A O 1
ATOM 1881 N N . ASN A 1 235 ? 11.656 0.823 -10.719 1 88.06 235 ASN A N 1
ATOM 1882 C CA . ASN A 1 235 ? 12.625 1.239 -9.711 1 88.06 235 ASN A CA 1
ATOM 1883 C C . ASN A 1 235 ? 13.664 0.151 -9.445 1 88.06 235 ASN A C 1
ATOM 1885 O O . ASN A 1 235 ? 14.797 0.449 -9.078 1 88.06 235 ASN A O 1
ATOM 1889 N N . ALA A 1 236 ? 13.25 -1.111 -9.477 1 83.44 236 ALA A N 1
ATOM 1890 C CA . ALA A 1 236 ? 14.18 -2.223 -9.266 1 83.44 236 ALA A CA 1
ATOM 1891 C C . ALA A 1 236 ? 15.227 -2.279 -10.375 1 83.44 236 ALA A C 1
ATOM 1893 O O . ALA A 1 236 ? 16.344 -2.736 -10.148 1 83.44 236 ALA A O 1
ATOM 1894 N N . GLN A 1 237 ? 14.898 -1.966 -11.453 1 70.94 237 GLN A N 1
ATOM 1895 C CA . GLN A 1 237 ? 15.836 -1.95 -12.578 1 70.94 237 GLN A CA 1
ATOM 1896 C C . GLN A 1 237 ? 16.922 -0.89 -12.375 1 70.94 237 GLN A C 1
ATOM 1898 O O . GLN A 1 237 ? 18.078 -1.107 -12.727 1 70.94 237 GLN A O 1
ATOM 1903 N N . VAL A 1 238 ? 16.547 0.125 -11.742 1 59.97 238 VAL A N 1
ATOM 1904 C CA . VAL A 1 238 ? 17.516 1.198 -11.531 1 59.97 238 VAL A CA 1
ATOM 1905 C C . VAL A 1 238 ? 18.531 0.777 -10.477 1 59.97 238 VAL A C 1
ATOM 1907 O O . VAL A 1 238 ? 19.719 1.106 -10.578 1 59.97 238 VAL A O 1
ATOM 1910 N N . ALA A 1 239 ? 18.172 -0.015 -9.57 1 55.81 239 ALA A N 1
ATOM 1911 C CA . ALA A 1 239 ? 19.078 -0.454 -8.523 1 55.81 239 ALA A CA 1
ATOM 1912 C C . ALA A 1 239 ? 20.047 -1.511 -9.047 1 55.81 239 ALA A C 1
ATOM 1914 O O . ALA A 1 239 ? 21.156 -1.656 -8.523 1 55.81 239 ALA A O 1
ATOM 1915 N N . SER A 1 240 ? 19.656 -2.416 -9.93 1 44 240 SER A N 1
ATOM 1916 C CA . SER A 1 240 ? 20.5 -3.457 -10.5 1 44 240 SER A CA 1
ATOM 1917 C C . SER A 1 240 ? 21.516 -2.873 -11.484 1 44 240 SER A C 1
ATOM 1919 O O . SER A 1 240 ? 22.5 -3.529 -11.844 1 44 240 SER A O 1
ATOM 1921 N N . ARG A 1 241 ? 21.219 -1.77 -12.148 1 37.47 241 ARG A N 1
ATOM 1922 C CA . ARG A 1 241 ? 22.156 -1.142 -13.062 1 37.47 241 ARG A CA 1
ATOM 1923 C C . ARG A 1 241 ? 23.219 -0.355 -12.305 1 37.47 241 ARG A C 1
ATOM 1925 O O . ARG A 1 241 ? 24.172 0.168 -12.906 1 37.47 241 ARG A O 1
ATOM 1932 N N . ILE A 1 242 ? 23.109 -0.13 -10.969 1 31.12 242 ILE A N 1
ATOM 1933 C CA . ILE A 1 242 ? 24.203 0.521 -10.266 1 31.12 242 ILE A CA 1
ATOM 1934 C C . ILE A 1 242 ? 25.172 -0.534 -9.734 1 31.12 242 ILE A C 1
ATOM 1936 O O . ILE A 1 242 ? 24.766 -1.521 -9.125 1 31.12 242 ILE A O 1
ATOM 1940 N N . MET B 1 1 ? -7.871 31.656 15.062 1 95.44 1 MET B N 1
ATOM 1941 C CA . MET B 1 1 ? -7.41 32.562 14.008 1 95.44 1 MET B CA 1
ATOM 1942 C C . MET B 1 1 ? -7.723 31.984 12.633 1 95.44 1 MET B C 1
ATOM 1944 O O . MET B 1 1 ? -7.938 30.781 12.484 1 95.44 1 MET B O 1
ATOM 1948 N N . ILE B 1 2 ? -7.793 32.875 11.695 1 98.25 2 ILE B N 1
ATOM 1949 C CA . ILE B 1 2 ? -7.926 32.438 10.312 1 98.25 2 ILE B CA 1
ATOM 1950 C C . ILE B 1 2 ? -6.543 32.188 9.719 1 98.25 2 ILE B C 1
ATOM 1952 O O . ILE B 1 2 ? -5.703 33.094 9.664 1 98.25 2 ILE B O 1
ATOM 1956 N N . LEU B 1 3 ? -6.328 30.953 9.305 1 98.69 3 LEU B N 1
ATOM 1957 C CA . LEU B 1 3 ? -5.031 30.547 8.766 1 98.69 3 LEU B CA 1
ATOM 1958 C C . LEU B 1 3 ? -4.836 31.109 7.355 1 98.69 3 LEU B C 1
ATOM 1960 O O . LEU B 1 3 ? -5.777 31.141 6.559 1 98.69 3 LEU B O 1
ATOM 1964 N N . HIS B 1 4 ? -3.58 31.578 7.09 1 98.62 4 HIS B N 1
ATOM 1965 C CA . HIS B 1 4 ? -3.258 31.844 5.691 1 98.62 4 HIS B CA 1
ATOM 1966 C C . HIS B 1 4 ? -3.385 30.578 4.852 1 98.62 4 HIS B C 1
ATOM 1968 O O . HIS B 1 4 ? -2.799 29.547 5.18 1 98.62 4 HIS B O 1
ATOM 1974 N N . THR B 1 5 ? -4.145 30.672 3.746 1 98.69 5 THR B N 1
ATOM 1975 C CA . THR B 1 5 ? -4.512 29.453 3.033 1 98.69 5 THR B CA 1
ATOM 1976 C C . THR B 1 5 ? -4.332 29.625 1.527 1 98.69 5 THR B C 1
ATOM 1978 O O . THR B 1 5 ? -4.711 30.672 0.972 1 98.69 5 THR B O 1
ATOM 1981 N N . TYR B 1 6 ? -3.748 28.656 0.893 1 98.38 6 TYR B N 1
ATOM 1982 C CA . TYR B 1 6 ? -3.629 28.594 -0.559 1 98.38 6 TYR B CA 1
ATOM 1983 C C . TYR B 1 6 ? -4.719 27.703 -1.153 1 98.38 6 TYR B C 1
ATOM 1985 O O . TYR B 1 6 ? -4.875 26.547 -0.758 1 98.38 6 TYR B O 1
ATOM 1993 N N . ILE B 1 7 ? -5.453 28.25 -2.061 1 98.38 7 ILE B N 1
ATOM 1994 C CA . ILE B 1 7 ? -6.594 27.531 -2.619 1 98.38 7 ILE B CA 1
ATOM 1995 C C . ILE B 1 7 ? -6.453 27.438 -4.137 1 98.38 7 ILE B C 1
ATOM 1997 O O . ILE B 1 7 ? -6.07 28.406 -4.789 1 98.38 7 ILE B O 1
ATOM 2001 N N . SER B 1 8 ? -6.633 26.281 -4.684 1 97.81 8 SER B N 1
ATOM 2002 C CA . SER B 1 8 ? -6.648 26.078 -6.129 1 97.81 8 SER B CA 1
ATOM 2003 C C . SER B 1 8 ? -7.723 25.078 -6.531 1 97.81 8 SER B C 1
ATOM 2005 O O . SER B 1 8 ? -8.078 24.203 -5.742 1 97.81 8 SER B O 1
ATOM 2007 N N . GLY B 1 9 ? -8.195 25.172 -7.766 1 97.19 9 GLY B N 1
ATOM 2008 C CA . GLY B 1 9 ? -9.234 24.266 -8.25 1 97.19 9 GLY B CA 1
ATOM 2009 C C . GLY B 1 9 ? -10.617 24.656 -7.766 1 97.19 9 GLY B C 1
ATOM 2010 O O . GLY B 1 9 ? -10.781 25.625 -7.031 1 97.19 9 GLY B O 1
ATOM 2011 N N . GLU B 1 10 ? -11.5 23.922 -8.43 1 93.38 10 GLU B N 1
ATOM 2012 C CA . GLU B 1 10 ? -12.914 24.062 -8.117 1 93.38 10 GLU B CA 1
ATOM 2013 C C . GLU B 1 10 ? -13.57 22.719 -7.844 1 93.38 10 GLU B C 1
ATOM 2015 O O . GLU B 1 10 ? -12.953 21.672 -8.055 1 93.38 10 GLU B O 1
ATOM 2020 N N . GLY B 1 11 ? -14.586 22.641 -7.031 1 95.81 11 GLY B N 1
ATOM 2021 C CA . GLY B 1 11 ? -15.297 21.391 -6.797 1 95.81 11 GLY B CA 1
ATOM 2022 C C . GLY B 1 11 ? -15.328 21 -5.336 1 95.81 11 GLY B C 1
ATOM 2023 O O . GLY B 1 11 ? -15.477 21.844 -4.457 1 95.81 11 GLY B O 1
ATOM 2024 N N . GLU B 1 12 ? -15.234 19.656 -5.156 1 96.44 12 GLU B N 1
ATOM 2025 C CA . GLU B 1 12 ? -15.312 19.125 -3.795 1 96.44 12 GLU B CA 1
ATOM 2026 C C . GLU B 1 12 ? -14.07 19.5 -2.988 1 96.44 12 GLU B C 1
ATOM 2028 O O . GLU B 1 12 ? -12.945 19.328 -3.451 1 96.44 12 GLU B O 1
ATOM 2033 N N . PRO B 1 13 ? -14.242 20.062 -1.836 1 98.56 13 PRO B N 1
ATOM 2034 C CA . PRO B 1 13 ? -13.094 20.531 -1.063 1 98.56 13 PRO B CA 1
ATOM 2035 C C . PRO B 1 13 ? -12.25 19.391 -0.496 1 98.56 13 PRO B C 1
ATOM 2037 O O . PRO B 1 13 ? -12.789 18.422 0.019 1 98.56 13 PRO B O 1
ATOM 2040 N N . ILE B 1 14 ? -10.977 19.5 -0.646 1 98.81 14 ILE B N 1
ATOM 2041 C CA . ILE B 1 14 ? -10 18.625 0.004 1 98.81 14 ILE B CA 1
ATOM 2042 C C . ILE B 1 14 ? -8.93 19.469 0.693 1 98.81 14 ILE B C 1
ATOM 2044 O O . ILE B 1 14 ? -8.305 20.328 0.062 1 98.81 14 ILE B O 1
ATOM 2048 N N . VAL B 1 15 ? -8.773 19.281 1.961 1 98.94 15 VAL B N 1
ATOM 2049 C CA . VAL B 1 15 ? -7.781 20 2.762 1 98.94 15 VAL B CA 1
ATOM 2050 C C . VAL B 1 15 ? -6.523 19.141 2.904 1 98.94 15 VAL B C 1
ATOM 2052 O O . VAL B 1 15 ? -6.602 17.969 3.305 1 98.94 15 VAL B O 1
ATOM 2055 N N . LEU B 1 16 ? -5.379 19.641 2.531 1 98.94 16 LEU B N 1
ATOM 2056 C CA . LEU B 1 16 ? -4.09 18.969 2.672 1 98.94 16 LEU B CA 1
ATOM 2057 C C . LEU B 1 16 ? -3.219 19.688 3.705 1 98.94 16 LEU B C 1
ATOM 2059 O O . LEU B 1 16 ? -2.871 20.859 3.535 1 98.94 16 LEU B O 1
ATOM 2063 N N . LEU B 1 17 ? -2.898 18.984 4.781 1 98.94 17 LEU B N 1
ATOM 2064 C CA . LEU B 1 17 ? -2.186 19.578 5.906 1 98.94 17 LEU B CA 1
ATOM 2065 C C . LEU B 1 17 ? -0.722 19.141 5.91 1 98.94 17 LEU B C 1
ATOM 2067 O O . LEU B 1 17 ? -0.421 17.953 5.969 1 98.94 17 LEU B O 1
ATOM 2071 N N . HIS B 1 18 ? 0.124 20.078 5.922 1 98.81 18 HIS B N 1
ATOM 2072 C CA . HIS B 1 18 ? 1.557 19.875 5.738 1 98.81 18 HIS B CA 1
ATOM 2073 C C . HIS B 1 18 ? 2.207 19.344 7.016 1 98.81 18 HIS B C 1
ATOM 2075 O O . HIS B 1 18 ? 1.624 19.438 8.094 1 98.81 18 HIS B O 1
ATOM 2081 N N . SER B 1 19 ? 3.434 18.766 6.863 1 98.12 19 SER B N 1
ATOM 2082 C CA . SER B 1 19 ? 4.238 18.281 7.98 1 98.12 19 SER B CA 1
ATOM 2083 C C . SER B 1 19 ? 4.844 19.438 8.773 1 98.12 19 SER B C 1
ATOM 2085 O O . SER B 1 19 ? 4.801 20.594 8.336 1 98.12 19 SER B O 1
ATOM 2087 N N . GLY B 1 20 ? 5.395 19.109 9.93 1 96 20 GLY B N 1
ATOM 2088 C CA . GLY B 1 20 ? 6.078 20.109 10.727 1 96 20 GLY B CA 1
ATOM 2089 C C . GLY B 1 20 ? 7.254 20.75 10.008 1 96 20 GLY B C 1
ATOM 2090 O O . GLY B 1 20 ? 8.086 20.047 9.43 1 96 20 GLY B O 1
ATOM 2091 N N . GLY B 1 21 ? 7.328 22.016 10.047 1 94.94 21 GLY B N 1
ATOM 2092 C CA . GLY B 1 21 ? 8.438 22.75 9.461 1 94.94 21 GLY B CA 1
ATOM 2093 C C . GLY B 1 21 ? 8.188 23.156 8.016 1 94.94 21 GLY B C 1
ATOM 2094 O O . GLY B 1 21 ? 8.906 24 7.473 1 94.94 21 GLY B O 1
ATOM 2095 N N . MET B 1 22 ? 7.16 22.641 7.422 1 96.75 22 MET B N 1
ATOM 2096 C CA . MET B 1 22 ? 6.816 23.016 6.055 1 96.75 22 MET B CA 1
ATOM 2097 C C . MET B 1 22 ? 5.621 23.969 6.035 1 96.75 22 MET B C 1
ATOM 2099 O O . MET B 1 22 ? 5.242 24.516 7.074 1 96.75 22 MET B O 1
ATOM 2103 N N . THR B 1 23 ? 5.137 24.312 4.832 1 98.12 23 THR B N 1
ATOM 2104 C CA . THR B 1 23 ? 4.004 25.219 4.695 1 98.12 23 THR B CA 1
ATOM 2105 C C . THR B 1 23 ? 3.008 24.688 3.668 1 98.12 23 THR B C 1
ATOM 2107 O O . THR B 1 23 ? 3.293 23.719 2.959 1 98.12 23 THR B O 1
ATOM 2110 N N . GLY B 1 24 ? 1.839 25.328 3.699 1 97.75 24 GLY B N 1
ATOM 2111 C CA . GLY B 1 24 ? 0.828 24.953 2.721 1 97.75 24 GLY B CA 1
ATOM 2112 C C . GLY B 1 24 ? 1.294 25.125 1.287 1 97.75 24 GLY B C 1
ATOM 2113 O O . GLY B 1 24 ? 0.875 24.375 0.401 1 97.75 24 GLY B O 1
ATOM 2114 N N . LEU B 1 25 ? 2.186 26.016 1.097 1 95.19 25 LEU B N 1
ATOM 2115 C CA . LEU B 1 25 ? 2.637 26.359 -0.251 1 95.19 25 LEU B CA 1
ATOM 2116 C C . LEU B 1 25 ? 3.623 25.312 -0.766 1 95.19 25 LEU B C 1
ATOM 2118 O O . LEU B 1 25 ? 3.572 24.922 -1.938 1 95.19 25 LEU B O 1
ATOM 2122 N N . VAL B 1 26 ? 4.484 24.75 0.062 1 97.44 26 VAL B N 1
ATOM 2123 C CA . VAL B 1 26 ? 5.645 24.031 -0.454 1 97.44 26 VAL B CA 1
ATOM 2124 C C . VAL B 1 26 ? 5.457 22.531 -0.246 1 97.44 26 VAL B C 1
ATOM 2126 O O . VAL B 1 26 ? 6.312 21.734 -0.642 1 97.44 26 VAL B O 1
ATOM 2129 N N . GLU B 1 27 ? 4.449 22.141 0.406 1 98.06 27 GLU B N 1
ATOM 2130 C CA . GLU B 1 27 ? 4.164 20.719 0.553 1 98.06 27 GLU B CA 1
ATOM 2131 C C . GLU B 1 27 ? 2.848 20.344 -0.126 1 98.06 27 GLU B C 1
ATOM 2133 O O . GLU B 1 27 ? 1.936 21.172 -0.217 1 98.06 27 GLU B O 1
ATOM 2138 N N . TYR B 1 28 ? 2.74 19.141 -0.667 1 98.56 28 TYR B N 1
ATOM 2139 C CA . TYR B 1 28 ? 1.593 18.562 -1.362 1 98.56 28 TYR B CA 1
ATOM 2140 C C . TYR B 1 28 ? 1.377 19.25 -2.709 1 98.56 28 TYR B C 1
ATOM 2142 O O . TYR B 1 28 ? 0.242 19.375 -3.176 1 98.56 28 TYR B O 1
ATOM 2150 N N . GLU B 1 29 ? 2.451 19.797 -3.305 1 98.12 29 GLU B N 1
ATOM 2151 C CA . GLU B 1 29 ? 2.318 20.453 -4.594 1 98.12 29 GLU B CA 1
ATOM 2152 C C . GLU B 1 29 ? 1.843 19.484 -5.672 1 98.12 29 GLU B C 1
ATOM 2154 O O . GLU B 1 29 ? 0.95 19.812 -6.457 1 98.12 29 GLU B O 1
ATOM 2159 N N . GLU B 1 30 ? 2.445 18.297 -5.684 1 98.31 30 GLU B N 1
ATOM 2160 C CA . GLU B 1 30 ? 2.082 17.297 -6.68 1 98.31 30 GLU B CA 1
ATOM 2161 C C . GLU B 1 30 ? 0.646 16.812 -6.488 1 98.31 30 GLU B C 1
ATOM 2163 O O . GLU B 1 30 ? -0.084 16.609 -7.461 1 98.31 30 GLU B O 1
ATOM 2168 N N . GLN B 1 31 ? 0.246 16.609 -5.25 1 98.69 31 GLN B N 1
ATOM 2169 C CA . GLN B 1 31 ? -1.12 16.188 -4.953 1 98.69 31 GLN B CA 1
ATOM 2170 C C . GLN B 1 31 ? -2.121 17.281 -5.312 1 98.69 31 GLN B C 1
ATOM 2172 O O . GLN B 1 31 ? -3.223 16.984 -5.781 1 98.69 31 GLN B O 1
ATOM 2177 N N . ALA B 1 32 ? -1.713 18.547 -5.023 1 98.56 32 ALA B N 1
ATOM 2178 C CA . ALA B 1 32 ? -2.582 19.672 -5.383 1 98.56 32 ALA B CA 1
ATOM 2179 C C . ALA B 1 32 ? -2.855 19.703 -6.883 1 98.56 32 ALA B C 1
ATOM 2181 O O . ALA B 1 32 ? -4 19.859 -7.309 1 98.56 32 ALA B O 1
ATOM 2182 N N . ALA B 1 33 ? -1.795 19.547 -7.68 1 98.44 33 ALA B N 1
ATOM 2183 C CA . ALA B 1 33 ? -1.944 19.516 -9.133 1 98.44 33 ALA B CA 1
ATOM 2184 C C . ALA B 1 33 ? -2.832 18.344 -9.562 1 98.44 33 ALA B C 1
ATOM 2186 O O . ALA B 1 33 ? -3.725 18.516 -10.398 1 98.44 33 ALA B O 1
ATOM 2187 N N . PHE B 1 34 ? -2.646 17.172 -9.016 1 98.5 34 PHE B N 1
ATOM 2188 C CA . PHE B 1 34 ? -3.393 15.969 -9.336 1 98.5 34 PHE B CA 1
ATOM 2189 C C . PHE B 1 34 ? -4.875 16.156 -9.047 1 98.5 34 PHE B C 1
ATOM 2191 O O . PHE B 1 34 ? -5.719 15.891 -9.906 1 98.5 34 PHE B O 1
ATOM 2198 N N . PHE B 1 35 ? -5.199 16.656 -7.883 1 98.5 35 PHE B N 1
ATOM 2199 C CA . PHE B 1 35 ? -6.594 16.719 -7.453 1 98.5 35 PHE B CA 1
ATOM 2200 C C . PHE B 1 35 ? -7.312 17.875 -8.133 1 98.5 35 PHE B C 1
ATOM 2202 O O . PHE B 1 35 ? -8.516 17.797 -8.398 1 98.5 35 PHE B O 1
ATOM 2209 N N . ARG B 1 36 ? -6.527 18.922 -8.398 1 97.94 36 ARG B N 1
ATOM 2210 C CA . ARG B 1 36 ? -7.125 19.984 -9.195 1 97.94 36 ARG B CA 1
ATOM 2211 C C . ARG B 1 36 ? -7.633 19.453 -10.531 1 97.94 36 ARG B C 1
ATOM 2213 O O . ARG B 1 36 ? -8.734 19.797 -10.969 1 97.94 36 ARG B O 1
ATOM 2220 N N . GLU B 1 37 ? -6.863 18.609 -11.125 1 97.69 37 GLU B N 1
ATOM 2221 C CA . GLU B 1 37 ? -7.23 18.016 -12.406 1 97.69 37 GLU B CA 1
ATOM 2222 C C . GLU B 1 37 ? -8.43 17.078 -12.266 1 97.69 37 GLU B C 1
ATOM 2224 O O . GLU B 1 37 ? -9.148 16.828 -13.234 1 97.69 37 GLU B O 1
ATOM 2229 N N . GLN B 1 38 ? -8.672 16.594 -11.133 1 97 38 GLN B N 1
ATOM 2230 C CA . GLN B 1 38 ? -9.797 15.695 -10.867 1 97 38 GLN B CA 1
ATOM 2231 C C . GLN B 1 38 ? -11.008 16.469 -10.352 1 97 38 GLN B C 1
ATOM 2233 O O . GLN B 1 38 ? -11.922 15.883 -9.766 1 97 38 GLN B O 1
ATOM 2238 N N . ASN B 1 39 ? -11.016 17.781 -10.383 1 97.06 39 ASN B N 1
ATOM 2239 C CA . ASN B 1 39 ? -12.125 18.672 -10.047 1 97.06 39 ASN B CA 1
ATOM 2240 C C . ASN B 1 39 ? -12.344 18.734 -8.539 1 97.06 39 ASN B C 1
ATOM 2242 O O . ASN B 1 39 ? -13.477 18.609 -8.07 1 97.06 39 ASN B O 1
ATOM 2246 N N . TYR B 1 40 ? -11.273 18.859 -7.805 1 98.25 40 TYR B N 1
ATOM 2247 C CA . TYR B 1 40 ? -11.328 19.172 -6.383 1 98.25 40 TYR B CA 1
ATOM 2248 C C . TYR B 1 40 ? -10.906 20.609 -6.129 1 98.25 40 TYR B C 1
ATOM 2250 O O . TYR B 1 40 ? -10.102 21.172 -6.879 1 98.25 40 TYR B O 1
ATOM 2258 N N . GLN B 1 41 ? -11.5 21.203 -5.125 1 98.69 41 GLN B N 1
ATOM 2259 C CA . GLN B 1 41 ? -10.969 22.422 -4.539 1 98.69 41 GLN B CA 1
ATOM 2260 C C . GLN B 1 41 ? -9.922 22.109 -3.471 1 98.69 41 GLN B C 1
ATOM 2262 O O . GLN B 1 41 ? -10.266 21.641 -2.381 1 98.69 41 GLN B O 1
ATOM 2267 N N . VAL B 1 42 ? -8.688 22.375 -3.846 1 98.81 42 VAL B N 1
ATOM 2268 C CA . VAL B 1 42 ? -7.59 21.984 -2.967 1 98.81 42 VAL B CA 1
ATOM 2269 C C . VAL B 1 42 ? -7.262 23.141 -2.014 1 98.81 42 VAL B C 1
ATOM 2271 O O . VAL B 1 42 ? -6.98 24.25 -2.449 1 98.81 42 VAL B O 1
ATOM 2274 N N . ILE B 1 43 ? -7.355 22.906 -0.76 1 98.88 43 ILE B N 1
ATOM 2275 C CA . ILE B 1 43 ? -7.137 23.875 0.307 1 98.88 43 ILE B CA 1
ATOM 2276 C C . ILE B 1 43 ? -5.891 23.484 1.104 1 98.88 43 ILE B C 1
ATOM 2278 O O . ILE B 1 43 ? -5.844 22.422 1.718 1 98.88 43 ILE B O 1
ATOM 2282 N N . ARG B 1 44 ? -4.875 24.344 1.13 1 98.88 44 ARG B N 1
ATOM 2283 C CA . ARG B 1 44 ? -3.607 24.094 1.811 1 98.88 44 ARG B CA 1
ATOM 2284 C C . ARG B 1 44 ? -3.264 25.234 2.768 1 98.88 44 ARG B C 1
ATOM 2286 O O . ARG B 1 44 ? -2.586 26.188 2.385 1 98.88 44 ARG B O 1
ATOM 2293 N N . PRO B 1 45 ? -3.65 25.156 3.986 1 98.81 45 PRO B N 1
ATOM 2294 C CA . PRO B 1 45 ? -3.346 26.203 4.957 1 98.81 45 PRO B CA 1
ATOM 2295 C C . PRO B 1 45 ? -1.939 26.078 5.535 1 98.81 45 PRO B C 1
ATOM 2297 O O . PRO B 1 45 ? -1.398 24.984 5.629 1 98.81 45 PRO B O 1
ATOM 2300 N N . ASP B 1 46 ? -1.376 27.219 5.883 1 98.75 46 ASP B N 1
ATOM 2301 C CA . ASP B 1 46 ? -0.267 27.234 6.832 1 98.75 46 ASP B CA 1
ATOM 2302 C C . ASP B 1 46 ? -0.751 26.922 8.25 1 98.75 46 ASP B C 1
ATOM 2304 O O . ASP B 1 46 ? -1.549 27.672 8.812 1 98.75 46 ASP B O 1
ATOM 2308 N N . LEU B 1 47 ? -0.246 25.859 8.797 1 98.5 47 LEU B N 1
ATOM 2309 C CA . LEU B 1 47 ? -0.628 25.516 10.164 1 98.5 47 LEU B CA 1
ATOM 2310 C C . LEU B 1 47 ? -0.076 26.547 11.156 1 98.5 47 LEU B C 1
ATOM 2312 O O . LEU B 1 47 ? 0.883 27.25 10.844 1 98.5 47 LEU B O 1
ATOM 2316 N N . ARG B 1 48 ? -0.728 26.641 12.312 1 97.62 48 ARG B N 1
ATOM 2317 C CA . ARG B 1 48 ? -0.274 27.547 13.367 1 97.62 48 ARG B CA 1
ATOM 2318 C C . ARG B 1 48 ? 1.233 27.438 13.57 1 97.62 48 ARG B C 1
ATOM 2320 O O . ARG B 1 48 ? 1.771 26.344 13.688 1 97.62 48 ARG B O 1
ATOM 2327 N N . GLY B 1 49 ? 1.855 28.625 13.562 1 97.19 49 GLY B N 1
ATOM 2328 C CA . GLY B 1 49 ? 3.293 28.656 13.781 1 97.19 49 GLY B CA 1
ATOM 2329 C C . GLY B 1 49 ? 4.094 28.406 12.516 1 97.19 49 GLY B C 1
ATOM 2330 O O . GLY B 1 49 ? 5.324 28.312 12.562 1 97.19 49 GLY B O 1
ATOM 2331 N N . HIS B 1 50 ? 3.451 28.328 11.344 1 98 50 HIS B N 1
ATOM 2332 C CA . HIS B 1 50 ? 4.125 28.078 10.078 1 98 50 HIS B CA 1
ATOM 2333 C C . HIS B 1 50 ? 3.791 29.141 9.047 1 98 50 HIS B C 1
ATOM 2335 O O . HIS B 1 50 ? 2.711 29.734 9.086 1 98 50 HIS B O 1
ATOM 2341 N N . GLY B 1 51 ? 4.73 29.406 8.141 1 97.75 51 GLY B N 1
ATOM 2342 C CA . GLY B 1 51 ? 4.488 30.266 7 1 97.75 51 GLY B CA 1
ATOM 2343 C C . GLY B 1 51 ? 3.994 31.641 7.391 1 97.75 51 GLY B C 1
ATOM 2344 O O . GLY B 1 51 ? 4.645 32.344 8.164 1 97.75 51 GLY B O 1
ATOM 2345 N N . ARG B 1 52 ? 2.779 31.969 6.895 1 97.75 52 ARG B N 1
ATOM 2346 C CA . ARG B 1 52 ? 2.211 33.281 7.156 1 97.75 52 ARG B CA 1
ATOM 2347 C C . ARG B 1 52 ? 1.153 33.219 8.25 1 97.75 52 ARG B C 1
ATOM 2349 O O . ARG B 1 52 ? 0.453 34.219 8.508 1 97.75 52 ARG B O 1
ATOM 2356 N N . SER B 1 53 ? 1.007 32 8.812 1 97.12 53 SER B N 1
ATOM 2357 C CA . SER B 1 53 ? 0.116 31.812 9.953 1 97.12 53 SER B CA 1
ATOM 2358 C C . SER B 1 53 ? 0.898 31.75 11.266 1 97.12 53 SER B C 1
ATOM 2360 O O . SER B 1 53 ? 1.297 30.672 11.711 1 97.12 53 SER B O 1
ATOM 2362 N N . GLY B 1 54 ? 1.108 32.812 11.828 1 91.25 54 GLY B N 1
ATOM 2363 C CA . GLY B 1 54 ? 1.792 32.875 13.109 1 91.25 54 GLY B CA 1
ATOM 2364 C C . GLY B 1 54 ? 0.941 32.344 14.258 1 91.25 54 GLY B C 1
ATOM 2365 O O . GLY B 1 54 ? 0.146 31.438 14.086 1 91.25 54 GLY B O 1
ATOM 2366 N N . GLY B 1 55 ? 1.198 32.812 15.484 1 87.19 55 GLY B N 1
ATOM 2367 C CA . GLY B 1 55 ? 0.394 32.5 16.656 1 87.19 55 GLY B CA 1
ATOM 2368 C C . GLY B 1 55 ? 1.198 31.875 17.781 1 87.19 55 GLY B C 1
ATOM 2369 O O . GLY B 1 55 ? 2.33 31.438 17.562 1 87.19 55 GLY B O 1
ATOM 2370 N N . THR B 1 56 ? 0.551 31.859 18.953 1 91.75 56 THR B N 1
ATOM 2371 C CA . THR B 1 56 ? 1.183 31.281 20.125 1 91.75 56 THR B CA 1
ATOM 2372 C C . THR B 1 56 ? 1.288 29.766 20 1 91.75 56 THR B C 1
ATOM 2374 O O . THR B 1 56 ? 0.459 29.125 19.328 1 91.75 56 THR B O 1
ATOM 2377 N N . LEU B 1 57 ? 2.281 29.203 20.578 1 93.94 57 LEU B N 1
ATOM 2378 C CA . LEU B 1 57 ? 2.523 27.766 20.484 1 93.94 57 LEU B CA 1
ATOM 2379 C C . LEU B 1 57 ? 1.976 27.047 21.719 1 93.94 57 LEU B C 1
ATOM 2381 O O . LEU B 1 57 ? 2.018 25.812 21.797 1 93.94 57 LEU B O 1
ATOM 2385 N N . GLU B 1 58 ? 1.422 27.781 22.688 1 92.38 58 GLU B N 1
ATOM 2386 C CA . GLU B 1 58 ? 0.749 27.188 23.828 1 92.38 58 GLU B CA 1
ATOM 2387 C C . GLU B 1 58 ? -0.531 26.469 23.422 1 92.38 58 GLU B C 1
ATOM 2389 O O . GLU B 1 58 ? -1.283 26.984 22.578 1 92.38 58 GLU B O 1
ATOM 2394 N N . ASN B 1 59 ? -0.81 25.297 24.094 1 94.12 59 ASN B N 1
ATOM 2395 C CA . ASN B 1 59 ? -1.979 24.5 23.719 1 94.12 59 ASN B CA 1
ATOM 2396 C C . ASN B 1 59 ? -2.072 24.312 22.203 1 94.12 59 ASN B C 1
ATOM 2398 O O . ASN B 1 59 ? -3.131 24.531 21.609 1 94.12 59 ASN B O 1
ATOM 2402 N N . TYR B 1 60 ? -0.993 23.938 21.594 1 96.06 60 TYR B N 1
ATOM 2403 C CA . TYR B 1 60 ? -0.798 23.953 20.156 1 96.06 60 TYR B CA 1
ATOM 2404 C C . TYR B 1 60 ? -1.903 23.172 19.453 1 96.06 60 TYR B C 1
ATOM 2406 O O . TYR B 1 60 ? -2.547 23.672 18.531 1 96.06 60 TYR B O 1
ATOM 2414 N N . PHE B 1 61 ? -2.125 21.953 19.922 1 97.31 61 PHE B N 1
ATOM 2415 C CA . PHE B 1 61 ? -3.061 21.094 19.203 1 97.31 61 PHE B CA 1
ATOM 2416 C C . PHE B 1 61 ? -4.488 21.594 19.344 1 97.31 61 PHE B C 1
ATOM 2418 O O . PHE B 1 61 ? -5.246 21.641 18.375 1 97.31 61 PHE B O 1
ATOM 2425 N N . LEU B 1 62 ? -4.836 22.016 20.531 1 96.94 62 LEU B N 1
ATOM 2426 C CA . LEU B 1 62 ? -6.168 22.562 20.766 1 96.94 62 LEU B CA 1
ATOM 2427 C C . LEU B 1 62 ? -6.418 23.781 19.875 1 96.94 62 LEU B C 1
ATOM 2429 O O . LEU B 1 62 ? -7.465 23.891 19.234 1 96.94 62 LEU B O 1
ATOM 2433 N N . ARG B 1 63 ? -5.484 24.641 19.828 1 97.81 63 ARG B N 1
ATOM 2434 C CA . ARG B 1 63 ? -5.617 25.875 19.062 1 97.81 63 ARG B CA 1
ATOM 2435 C C . ARG B 1 63 ? -5.574 25.609 17.562 1 97.81 63 ARG B C 1
ATOM 2437 O O . ARG B 1 63 ? -6.293 26.25 16.797 1 97.81 63 ARG B O 1
ATOM 2444 N N . SER B 1 64 ? -4.711 24.688 17.172 1 98.31 64 SER B N 1
ATOM 2445 C CA . SER B 1 64 ? -4.59 24.375 15.75 1 98.31 64 SER B CA 1
ATOM 2446 C C . SER B 1 64 ? -5.887 23.781 15.211 1 98.31 64 SER B C 1
ATOM 2448 O O . SER B 1 64 ? -6.293 24.078 14.086 1 98.31 64 SER B O 1
ATOM 2450 N N . VAL B 1 65 ? -6.52 22.922 16 1 98.69 65 VAL B N 1
ATOM 2451 C CA . VAL B 1 65 ? -7.801 22.328 15.609 1 98.69 65 VAL B CA 1
ATOM 2452 C C . VAL B 1 65 ? -8.852 23.422 15.461 1 98.69 65 VAL B C 1
ATOM 2454 O O . VAL B 1 65 ? -9.602 23.453 14.484 1 98.69 65 VAL B O 1
ATOM 2457 N N . LYS B 1 66 ? -8.852 24.344 16.406 1 98.62 66 LYS B N 1
ATOM 2458 C CA . LYS B 1 66 ? -9.797 25.453 16.359 1 98.62 66 LYS B CA 1
ATOM 2459 C C . LYS B 1 66 ? -9.492 26.359 15.164 1 98.62 66 LYS B C 1
ATOM 2461 O O . LYS B 1 66 ? -10.414 26.875 14.516 1 98.62 66 LYS B O 1
ATOM 2466 N N . ASP B 1 67 ? -8.18 26.609 14.922 1 98.75 67 ASP B N 1
ATOM 2467 C CA . ASP B 1 67 ? -7.781 27.422 13.773 1 98.75 67 ASP B CA 1
ATOM 2468 C C . ASP B 1 67 ? -8.336 26.844 12.477 1 98.75 67 ASP B C 1
ATOM 2470 O O . ASP B 1 67 ? -8.82 27.578 11.609 1 98.75 67 ASP B O 1
ATOM 2474 N N . LEU B 1 68 ? -8.227 25.531 12.352 1 98.81 68 LEU B N 1
ATOM 2475 C CA . LEU B 1 68 ? -8.703 24.875 11.141 1 98.81 68 LEU B CA 1
ATOM 2476 C C . LEU B 1 68 ? -10.211 25.031 11 1 98.81 68 LEU B C 1
ATOM 2478 O O . LEU B 1 68 ? -10.711 25.344 9.914 1 98.81 68 LEU B O 1
ATOM 2482 N N . TYR B 1 69 ? -10.938 24.828 12.07 1 98.81 69 TYR B N 1
ATOM 2483 C CA . TYR B 1 69 ? -12.383 25 12.062 1 98.81 69 TYR B CA 1
ATOM 2484 C C . TYR B 1 69 ? -12.758 26.422 11.633 1 98.81 69 TYR B C 1
ATOM 2486 O O . TYR B 1 69 ? -13.57 26.609 10.719 1 98.81 69 TYR B O 1
ATOM 2494 N N . ASP B 1 70 ? -12.133 27.406 12.32 1 98.75 70 ASP B N 1
ATOM 2495 C CA . ASP B 1 70 ? -12.438 28.797 12.031 1 98.75 70 ASP B CA 1
ATOM 2496 C C . ASP B 1 70 ? -12.125 29.141 10.578 1 98.75 70 ASP B C 1
ATOM 2498 O O . ASP B 1 70 ? -12.852 29.906 9.945 1 98.75 70 ASP B O 1
ATOM 2502 N N . THR B 1 71 ? -11.062 28.578 10.07 1 98.81 71 THR B N 1
ATOM 2503 C CA . THR B 1 71 ? -10.656 28.828 8.688 1 98.81 71 THR B CA 1
ATOM 2504 C C . THR B 1 71 ? -11.664 28.234 7.707 1 98.81 71 THR B C 1
ATOM 2506 O O . THR B 1 71 ? -12.039 28.891 6.73 1 98.81 71 THR B O 1
ATOM 2509 N N . LEU B 1 72 ? -12.109 27.016 7.949 1 98.75 72 LEU B N 1
ATOM 2510 C CA . LEU B 1 72 ? -13.094 26.391 7.07 1 98.75 72 LEU B CA 1
ATOM 2511 C C . LEU B 1 72 ? -14.414 27.141 7.098 1 98.75 72 LEU B C 1
ATOM 2513 O O . LE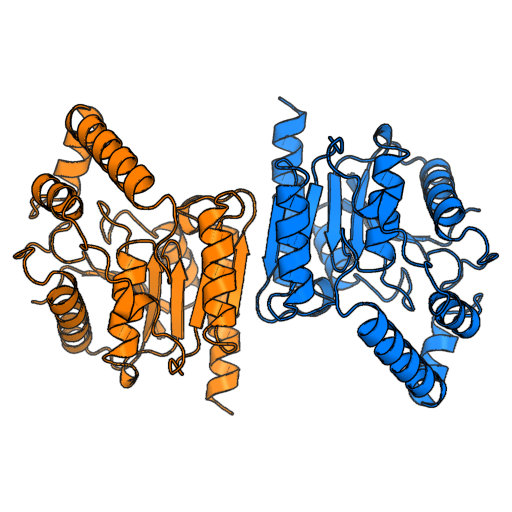U B 1 72 ? -15.055 27.312 6.059 1 98.75 72 LEU B O 1
ATOM 2517 N N . VAL B 1 73 ? -14.82 27.594 8.289 1 98.5 73 VAL B N 1
ATOM 2518 C CA . VAL B 1 73 ? -16.031 28.391 8.422 1 98.5 73 VAL B CA 1
ATOM 2519 C C . VAL B 1 73 ? -15.898 29.688 7.621 1 98.5 73 VAL B C 1
ATOM 2521 O O . VAL B 1 73 ? -16.812 30.062 6.879 1 98.5 73 VAL B O 1
ATOM 2524 N N . HIS B 1 74 ? -14.781 30.281 7.773 1 98.5 74 HIS B N 1
ATOM 2525 C CA . HIS B 1 74 ? -14.5 31.531 7.062 1 98.5 74 HIS B CA 1
ATOM 2526 C C . HIS B 1 74 ? -14.562 31.328 5.551 1 98.5 74 HIS B C 1
ATOM 2528 O O . HIS B 1 74 ? -15.039 32.188 4.82 1 98.5 74 HIS B O 1
ATOM 2534 N N . LEU B 1 75 ? -14.094 30.172 5.074 1 98.31 75 LEU B N 1
ATOM 2535 C CA . LEU B 1 75 ? -14.062 29.844 3.652 1 98.31 75 LEU B CA 1
ATOM 2536 C C . LEU B 1 75 ? -15.406 29.297 3.189 1 98.31 75 LEU B C 1
ATOM 2538 O O . LEU B 1 75 ? -15.578 28.969 2.012 1 98.31 75 LEU B O 1
ATOM 2542 N N . GLN B 1 76 ? -16.344 29.109 4.094 1 98.06 76 GLN B N 1
ATOM 2543 C CA . GLN B 1 76 ? -17.688 28.609 3.824 1 98.06 76 GLN B CA 1
ATOM 2544 C C . GLN B 1 76 ? -17.641 27.188 3.303 1 98.06 76 GLN B C 1
ATOM 2546 O O . GLN B 1 76 ? -18.359 26.844 2.361 1 98.06 76 GLN B O 1
ATOM 2551 N N . ILE B 1 77 ? -16.812 26.469 3.859 1 98.06 77 ILE B N 1
ATOM 2552 C CA . ILE B 1 77 ? -16.719 25.047 3.553 1 98.06 77 ILE B CA 1
ATOM 2553 C C . ILE B 1 77 ? -17.438 24.25 4.625 1 98.06 77 ILE B C 1
ATOM 2555 O O . ILE B 1 77 ? -17.016 24.219 5.781 1 98.06 77 ILE B O 1
ATOM 2559 N N . ASP B 1 78 ? -18.469 23.594 4.273 1 97.19 78 ASP B N 1
ATOM 2560 C CA . ASP B 1 78 ? -19.312 22.859 5.215 1 97.19 78 ASP B CA 1
ATOM 2561 C C . ASP B 1 78 ? -18.688 21.516 5.574 1 97.19 78 ASP B C 1
ATOM 2563 O O . ASP B 1 78 ? -18.641 21.141 6.75 1 97.19 78 ASP B O 1
ATOM 2567 N N . ARG B 1 79 ? -18.375 20.766 4.562 1 97.62 79 ARG B N 1
ATOM 2568 C CA . ARG B 1 79 ? -17.766 19.438 4.727 1 97.62 79 ARG B CA 1
ATOM 2569 C C . ARG B 1 79 ? -16.625 19.234 3.725 1 97.62 79 ARG B C 1
ATOM 2571 O O . ARG B 1 79 ? -16.688 19.75 2.602 1 97.62 79 ARG B O 1
ATOM 2578 N N . CYS B 1 80 ? -15.562 18.516 4.113 1 98.5 80 CYS B N 1
ATOM 2579 C CA . CYS B 1 80 ? -14.406 18.375 3.236 1 98.5 80 CYS B CA 1
ATOM 2580 C C . CYS B 1 80 ? -13.711 17.031 3.475 1 98.5 80 CYS B C 1
ATOM 2582 O O . CYS B 1 80 ? -13.961 16.375 4.48 1 98.5 80 CYS B O 1
ATOM 2584 N N . HIS B 1 81 ? -12.977 16.578 2.465 1 98.69 81 HIS B N 1
ATOM 2585 C CA . HIS B 1 81 ? -11.938 15.578 2.707 1 98.69 81 HIS B CA 1
ATOM 2586 C C . HIS B 1 81 ? -10.711 16.203 3.367 1 98.69 81 HIS B C 1
ATOM 2588 O O . HIS B 1 81 ? -10.344 17.328 3.051 1 98.69 81 HIS B O 1
ATOM 2594 N N . ILE B 1 82 ? -10.102 15.531 4.242 1 98.88 82 ILE B N 1
ATOM 2595 C CA . ILE B 1 82 ? -8.906 16.062 4.879 1 98.88 82 ILE B CA 1
ATOM 2596 C C . ILE B 1 82 ? -7.797 15.016 4.863 1 98.88 82 ILE B C 1
ATOM 2598 O O . ILE B 1 82 ? -8.055 13.828 5.102 1 98.88 82 ILE B O 1
ATOM 2602 N N . ALA B 1 83 ? -6.66 15.383 4.453 1 98.94 83 ALA B N 1
ATOM 2603 C CA . ALA B 1 83 ? -5.461 14.547 4.477 1 98.94 83 ALA B CA 1
ATOM 2604 C C . ALA B 1 83 ? -4.277 15.305 5.078 1 98.94 83 ALA B C 1
ATOM 2606 O O . ALA B 1 83 ? -4.105 16.5 4.824 1 98.94 83 ALA B O 1
ATOM 2607 N N . GLY B 1 84 ? -3.482 14.648 5.867 1 98.88 84 GLY B N 1
ATOM 2608 C CA . GLY B 1 84 ? -2.322 15.289 6.461 1 98.88 84 GLY B CA 1
ATOM 2609 C C . GLY B 1 84 ? -1.181 14.328 6.73 1 98.88 84 GLY B C 1
ATOM 2610 O O . GLY B 1 84 ? -1.387 13.109 6.793 1 98.88 84 GLY B O 1
ATOM 2611 N N . VAL B 1 85 ? 0.012 14.859 6.891 1 98.75 85 VAL B N 1
ATOM 2612 C CA . VAL B 1 85 ? 1.195 14.055 7.184 1 98.75 85 VAL B CA 1
ATOM 2613 C C . VAL B 1 85 ? 1.892 14.594 8.43 1 98.75 85 VAL B C 1
ATOM 2615 O O . VAL B 1 85 ? 1.972 15.812 8.625 1 98.75 85 VAL B O 1
ATOM 2618 N N . SER B 1 86 ? 2.426 13.625 9.266 1 97.88 86 SER B N 1
ATOM 2619 C CA . SER B 1 86 ? 3.189 13.984 10.461 1 97.88 86 SER B CA 1
ATOM 2620 C C . SER B 1 86 ? 2.424 14.969 11.328 1 97.88 86 SER B C 1
ATOM 2622 O O . SER B 1 86 ? 1.303 14.695 11.758 1 97.88 86 SER B O 1
ATOM 2624 N N . LEU B 1 87 ? 2.848 16.156 11.547 1 97.81 87 LEU B N 1
ATOM 2625 C CA . LEU B 1 87 ? 2.129 17.156 12.336 1 97.81 87 LEU B CA 1
ATOM 2626 C C . LEU B 1 87 ? 0.75 17.422 11.742 1 97.81 87 LEU B C 1
ATOM 2628 O O . LEU B 1 87 ? -0.239 17.516 12.469 1 97.81 87 LEU B O 1
ATOM 2632 N N . GLY B 1 88 ? 0.731 17.578 10.438 1 98.75 88 GLY B N 1
ATOM 2633 C CA . GLY B 1 88 ? -0.541 17.75 9.75 1 98.75 88 GLY B CA 1
ATOM 2634 C C . GLY B 1 88 ? -1.472 16.562 9.914 1 98.75 88 GLY B C 1
ATOM 2635 O O . GLY B 1 88 ? -2.693 16.719 9.93 1 98.75 88 GLY B O 1
ATOM 2636 N N . GLY B 1 89 ? -0.888 15.367 9.938 1 98.81 89 GLY B N 1
ATOM 2637 C CA . GLY B 1 89 ? -1.677 14.172 10.203 1 98.81 89 GLY B CA 1
ATOM 2638 C C . GLY B 1 89 ? -2.305 14.172 11.586 1 98.81 89 GLY B C 1
ATOM 2639 O O . GLY B 1 89 ? -3.465 13.789 11.742 1 98.81 89 GLY B O 1
ATOM 2640 N N . LEU B 1 90 ? -1.559 14.625 12.602 1 98.62 90 LEU B N 1
ATOM 2641 C CA . LEU B 1 90 ? -2.08 14.75 13.961 1 98.62 90 LEU B CA 1
ATOM 2642 C C . LEU B 1 90 ? -3.254 15.719 14.008 1 98.62 90 LEU B C 1
ATOM 2644 O O . LEU B 1 90 ? -4.305 15.406 14.57 1 98.62 90 LEU B O 1
ATOM 2648 N N . ILE B 1 91 ? -3.084 16.828 13.383 1 98.81 91 ILE B N 1
ATOM 2649 C CA . ILE B 1 91 ? -4.117 17.859 13.391 1 98.81 91 ILE B CA 1
ATOM 2650 C C . ILE B 1 91 ? -5.348 17.359 12.633 1 98.81 91 ILE B C 1
ATOM 2652 O O . ILE B 1 91 ? -6.48 17.594 13.062 1 98.81 91 ILE B O 1
ATOM 2656 N N . ALA B 1 92 ? -5.125 16.672 11.547 1 98.88 92 ALA B N 1
ATOM 2657 C CA . ALA B 1 92 ? -6.238 16.109 10.773 1 98.88 92 ALA B CA 1
ATOM 2658 C C . ALA B 1 92 ? -7.059 15.148 11.625 1 98.88 92 ALA B C 1
ATOM 2660 O O . ALA B 1 92 ? -8.289 15.219 11.633 1 98.88 92 ALA B O 1
ATOM 2661 N N . LEU B 1 93 ? -6.398 14.25 12.305 1 98.88 93 LEU B N 1
ATOM 2662 C CA . LEU B 1 93 ? -7.059 13.258 13.141 1 98.88 93 LEU B CA 1
ATOM 2663 C C . LEU B 1 93 ? -7.824 13.922 14.281 1 98.88 93 LEU B C 1
ATOM 2665 O O . LEU B 1 93 ? -9 13.625 14.5 1 98.88 93 LEU B O 1
ATOM 2669 N N . LEU B 1 94 ? -7.184 14.859 14.969 1 98.75 94 LEU B N 1
ATOM 2670 C CA . LEU B 1 94 ? -7.805 15.539 16.094 1 98.75 94 LEU B CA 1
ATOM 2671 C C . LEU B 1 94 ? -8.984 16.391 15.641 1 98.75 94 LEU B C 1
ATOM 2673 O O . LEU B 1 94 ? -10.016 16.438 16.312 1 98.75 94 LEU B O 1
ATOM 2677 N N . PHE B 1 95 ? -8.789 17.047 14.531 1 98.88 95 PHE B N 1
ATOM 2678 C CA . PHE B 1 95 ? -9.867 17.844 13.961 1 98.88 95 PHE B CA 1
ATOM 2679 C C . PHE B 1 95 ? -11.078 16.969 13.648 1 98.88 95 PHE B C 1
ATOM 2681 O O . PHE B 1 95 ? -12.211 17.328 13.977 1 98.88 95 PHE B O 1
ATOM 2688 N N . THR B 1 96 ? -10.852 15.828 13.039 1 98.75 96 THR B N 1
ATOM 2689 C CA . THR B 1 96 ? -11.914 14.906 12.648 1 98.75 96 THR B CA 1
ATOM 2690 C C . THR B 1 96 ? -12.656 14.391 13.875 1 98.75 96 THR B C 1
ATOM 2692 O O . THR B 1 96 ? -13.883 14.258 13.852 1 98.75 96 THR B O 1
ATOM 2695 N N . LYS B 1 97 ? -11.961 14.133 14.906 1 98.44 97 LYS B N 1
ATOM 2696 C CA . LYS B 1 97 ? -12.578 13.648 16.141 1 98.44 97 LYS B CA 1
ATOM 2697 C C . LYS B 1 97 ? -13.453 14.719 16.781 1 98.44 97 LYS B C 1
ATOM 2699 O O . LYS B 1 97 ? -14.523 14.414 17.312 1 98.44 97 LYS B O 1
ATOM 2704 N N . LYS B 1 98 ? -13 15.922 16.719 1 98.19 98 LYS B N 1
ATOM 2705 C CA . LYS B 1 98 ? -13.711 17.016 17.375 1 98.19 98 LYS B CA 1
ATOM 2706 C C . LYS B 1 98 ? -14.875 17.516 16.531 1 98.19 98 LYS B C 1
ATOM 2708 O O . LYS B 1 98 ? -15.922 17.891 17.062 1 98.19 98 LYS B O 1
ATOM 2713 N N . TYR B 1 99 ? -14.648 17.531 15.242 1 98.38 99 TYR B N 1
ATOM 2714 C CA . TYR B 1 99 ? -15.656 18.062 14.328 1 98.38 99 TYR B CA 1
ATOM 2715 C C . TYR B 1 99 ? -15.961 17.062 13.219 1 98.38 99 TYR B C 1
ATOM 2717 O O . TYR B 1 99 ? -15.812 17.375 12.039 1 98.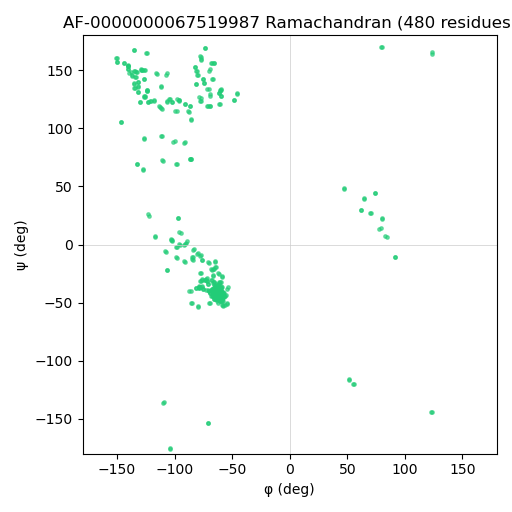38 99 TYR B O 1
ATOM 2725 N N . PRO B 1 100 ? -16.516 15.914 13.578 1 98.12 100 PRO B N 1
ATOM 2726 C CA . PRO B 1 100 ? -16.781 14.898 12.555 1 98.12 100 PRO B CA 1
ATOM 2727 C C . PRO B 1 100 ? -17.766 15.367 11.492 1 98.12 100 PRO B C 1
ATOM 2729 O O . PRO B 1 100 ? -17.719 14.906 10.352 1 98.12 100 PRO B O 1
ATOM 2732 N N . GLU B 1 101 ? -18.594 16.312 11.852 1 97.31 101 GLU B N 1
ATOM 2733 C CA . GLU B 1 101 ? -19.594 16.812 10.922 1 97.31 101 GLU B CA 1
ATOM 2734 C C . GLU B 1 101 ? -18.969 17.609 9.789 1 97.31 101 GLU B C 1
ATOM 2736 O O . GLU B 1 101 ? -19.594 17.844 8.75 1 97.31 101 GLU B O 1
ATOM 2741 N N . LYS B 1 102 ? -17.734 18.031 9.922 1 98.25 102 LYS B N 1
ATOM 2742 C CA . LYS B 1 102 ? -17.031 18.844 8.93 1 98.25 102 LYS B CA 1
ATOM 2743 C C . LYS B 1 102 ? -16.188 17.984 8 1 98.25 102 LYS B C 1
ATOM 2745 O O . LYS B 1 102 ? -15.609 18.484 7.031 1 98.25 102 LYS B O 1
ATOM 2750 N N . VAL B 1 103 ? -16.219 16.656 8.227 1 98.5 103 VAL B N 1
ATOM 2751 C CA . VAL B 1 103 ? -15.234 15.82 7.555 1 98.5 103 VAL B CA 1
ATOM 2752 C C . VAL B 1 103 ? -15.93 14.703 6.789 1 98.5 103 VAL B C 1
ATOM 2754 O O . VAL B 1 103 ? -16.75 13.977 7.355 1 98.5 103 VAL B O 1
ATOM 2757 N N . ARG B 1 104 ? -15.609 14.602 5.531 1 97.81 104 ARG B N 1
ATOM 2758 C CA . ARG B 1 104 ? -16.125 13.516 4.707 1 97.81 104 ARG B CA 1
ATOM 2759 C C . ARG B 1 104 ? -15.242 12.273 4.832 1 97.81 104 ARG B C 1
ATOM 2761 O O . ARG B 1 104 ? -15.75 11.156 4.965 1 97.81 104 ARG B O 1
ATOM 2768 N N . THR B 1 105 ? -13.969 12.469 4.66 1 98.56 105 THR B N 1
ATOM 2769 C CA . THR B 1 105 ? -12.984 11.406 4.832 1 98.56 105 THR B CA 1
ATOM 2770 C C . THR B 1 105 ? -11.727 11.938 5.52 1 98.56 105 THR B C 1
ATOM 2772 O O . THR B 1 105 ? -11.398 13.117 5.398 1 98.56 105 THR B O 1
ATOM 2775 N N . LEU B 1 106 ? -11.078 11.07 6.238 1 98.69 106 LEU B N 1
ATOM 2776 C CA . LEU B 1 106 ? -9.82 11.367 6.914 1 98.69 106 LEU B CA 1
ATOM 2777 C C . LEU B 1 106 ? -8.695 10.484 6.379 1 98.69 106 LEU B C 1
ATOM 2779 O O . LEU B 1 106 ? -8.844 9.266 6.309 1 98.69 106 LEU B O 1
ATOM 2783 N N . THR B 1 107 ? -7.648 11.102 5.918 1 98.94 107 THR B N 1
ATOM 2784 C CA . THR B 1 107 ? -6.422 10.398 5.566 1 98.94 107 THR B CA 1
ATOM 2785 C C . THR B 1 107 ? -5.23 10.969 6.324 1 98.94 107 THR B C 1
ATOM 2787 O O . THR B 1 107 ? -5.098 12.188 6.453 1 98.94 107 THR B O 1
ATOM 2790 N N . PHE B 1 108 ? -4.414 10.102 6.902 1 98.88 108 PHE B N 1
ATOM 2791 C CA . PHE B 1 108 ? -3.219 10.609 7.566 1 98.88 108 PHE B CA 1
ATOM 2792 C C . PHE B 1 108 ? -2.051 9.641 7.391 1 98.88 108 PHE B C 1
ATOM 2794 O O . PHE B 1 108 ? -2.252 8.469 7.086 1 98.88 108 PHE B O 1
ATOM 2801 N N . SER B 1 109 ? -0.865 10.164 7.496 1 98.69 109 SER B N 1
ATOM 2802 C CA . SER B 1 109 ? 0.381 9.406 7.48 1 98.69 109 SER B CA 1
ATOM 2803 C C . SER B 1 109 ? 1.383 9.969 8.484 1 98.69 109 SER B C 1
ATOM 2805 O O . SER B 1 109 ? 1.258 11.117 8.922 1 98.69 109 SER B O 1
ATOM 2807 N N . GLY B 1 110 ? 2.252 9.133 8.93 1 97.75 110 GLY B N 1
ATOM 2808 C CA . GLY B 1 110 ? 3.404 9.57 9.695 1 97.75 110 GLY B CA 1
ATOM 2809 C C . GLY B 1 110 ? 3.082 9.844 11.156 1 97.75 110 GLY B C 1
ATOM 2810 O O . GLY B 1 110 ? 3.74 10.656 11.805 1 97.75 110 GLY B O 1
ATOM 2811 N N . ILE B 1 111 ? 2.006 9.258 11.703 1 97.94 111 ILE B N 1
ATOM 2812 C CA . ILE B 1 111 ? 1.699 9.477 13.117 1 97.94 111 ILE B CA 1
ATOM 2813 C C . ILE B 1 111 ? 1.592 8.133 13.828 1 97.94 111 ILE B C 1
ATOM 2815 O O . ILE B 1 111 ? 1.482 7.082 13.188 1 97.94 111 ILE B O 1
ATOM 2819 N N . PHE B 1 112 ? 1.621 8.141 15.18 1 97.81 112 PHE B N 1
ATOM 2820 C CA . PHE B 1 112 ? 1.727 6.938 15.992 1 97.81 112 PHE B CA 1
ATOM 2821 C C . PHE B 1 112 ? 0.601 6.871 17.016 1 97.81 112 PHE B C 1
ATOM 2823 O O . PHE B 1 112 ? 0.412 7.805 17.797 1 97.81 112 PHE B O 1
ATOM 2830 N N . PRO B 1 113 ? -0.114 5.754 17.047 1 98.06 113 PRO B N 1
ATOM 2831 C CA . PRO B 1 113 ? -1.211 5.617 18.016 1 98.06 113 PRO B CA 1
ATOM 2832 C C . PRO B 1 113 ? -0.722 5.309 19.422 1 98.06 113 PRO B C 1
ATOM 2834 O O . PRO B 1 113 ? -1.442 5.551 20.391 1 98.06 113 PRO B O 1
ATOM 2837 N N . VAL B 1 114 ? 0.474 4.727 19.531 1 96.38 114 VAL B N 1
ATOM 2838 C CA . VAL B 1 114 ? 1.019 4.352 20.828 1 96.38 114 VAL B CA 1
ATOM 2839 C C . VAL B 1 114 ? 2.484 4.77 20.906 1 96.38 114 VAL B C 1
ATOM 2841 O O . VAL B 1 114 ? 3.176 4.848 19.891 1 96.38 114 VAL B O 1
ATOM 2844 N N . LYS B 1 115 ? 2.838 5.066 22.109 1 94.38 115 LYS B N 1
ATOM 2845 C CA . LYS B 1 115 ? 4.238 5.406 22.344 1 94.38 115 LYS B CA 1
ATOM 2846 C C . LYS B 1 115 ? 5.137 4.184 22.172 1 94.38 115 LYS B C 1
ATOM 2848 O O . LYS B 1 115 ? 4.949 3.17 22.844 1 94.38 115 LYS B O 1
ATOM 2853 N N . ARG B 1 116 ? 6.02 4.316 21.234 1 90.75 116 ARG B N 1
ATOM 2854 C CA . ARG B 1 116 ? 6.934 3.215 20.953 1 90.75 116 ARG B CA 1
ATOM 2855 C C . ARG B 1 116 ? 8.039 3.137 22 1 90.75 116 ARG B C 1
ATOM 2857 O O . ARG B 1 116 ? 8.336 4.129 22.672 1 90.75 116 ARG B O 1
ATOM 2864 N N . ASP B 1 117 ? 8.648 1.973 22.109 1 89.38 117 ASP B N 1
ATOM 2865 C CA . ASP B 1 117 ? 9.695 1.767 23.094 1 89.38 117 ASP B CA 1
ATOM 2866 C C . ASP B 1 117 ? 10.883 2.699 22.844 1 89.38 117 ASP B C 1
ATOM 2868 O O . ASP B 1 117 ? 11.539 3.15 23.781 1 89.38 117 ASP B O 1
ATOM 2872 N N . ASN B 1 118 ? 11.094 2.98 21.594 1 88.38 118 ASN B N 1
ATOM 2873 C CA . ASN B 1 118 ? 12.25 3.785 21.234 1 88.38 118 ASN B CA 1
ATOM 2874 C C . ASN B 1 118 ? 11.883 5.258 21.062 1 88.38 118 ASN B C 1
ATOM 2876 O O . ASN B 1 118 ? 12.594 6.004 20.391 1 88.38 118 ASN B O 1
ATOM 2880 N N . TRP B 1 119 ? 10.805 5.648 21.672 1 89.88 119 TRP B N 1
ATOM 2881 C CA . TRP B 1 119 ? 10.266 6.988 21.453 1 89.88 119 TRP B CA 1
ATOM 2882 C C . TRP B 1 119 ? 11.234 8.055 21.938 1 89.88 119 TRP B C 1
ATOM 2884 O O . TRP B 1 119 ? 11.516 9.023 21.234 1 89.88 119 TRP B O 1
ATOM 2894 N N . GLU B 1 120 ? 11.766 7.879 23.125 1 88 120 GLU B N 1
ATOM 2895 C CA . GLU B 1 120 ? 12.672 8.875 23.703 1 88 120 GLU B CA 1
ATOM 2896 C C . GLU B 1 120 ? 13.945 9 22.859 1 88 120 GLU B C 1
ATOM 2898 O O . GLU B 1 120 ? 14.445 10.109 22.641 1 88 120 GLU B O 1
ATOM 2903 N N . GLU B 1 121 ? 14.398 7.844 22.406 1 88.81 121 GLU B N 1
ATOM 2904 C CA . GLU B 1 121 ? 15.578 7.855 21.547 1 88.81 121 GLU B CA 1
ATOM 2905 C C . GLU B 1 121 ? 15.281 8.57 20.219 1 88.81 121 GLU B C 1
ATOM 2907 O O . GLU B 1 121 ? 16.141 9.289 19.703 1 88.81 121 GLU B O 1
ATOM 2912 N N . SER B 1 122 ? 14.148 8.352 19.719 1 87.12 122 SER B N 1
ATOM 2913 C CA . SER B 1 122 ? 13.734 9 18.469 1 87.12 122 SER B CA 1
ATOM 2914 C C . SER B 1 122 ? 13.625 10.508 18.641 1 87.12 122 SER B C 1
ATOM 2916 O O . SER B 1 122 ? 14.008 11.266 17.75 1 87.12 122 SER B O 1
ATOM 2918 N N . LEU B 1 123 ? 13.125 10.953 19.766 1 86.75 123 LEU B N 1
ATOM 2919 C CA . LEU B 1 123 ? 12.992 12.375 20.047 1 86.75 123 LEU B CA 1
ATOM 2920 C C . LEU B 1 123 ? 14.367 13.039 20.141 1 86.75 123 LEU B C 1
ATOM 2922 O O . LEU B 1 123 ? 14.555 14.164 19.688 1 86.75 123 LEU B O 1
ATOM 2926 N N . GLU B 1 124 ? 15.234 12.305 20.75 1 88.69 124 GLU B N 1
ATOM 2927 C CA . GLU B 1 124 ? 16.594 12.836 20.875 1 88.69 124 GLU B CA 1
ATOM 2928 C C . GLU B 1 124 ? 17.25 12.977 19.516 1 88.69 124 GLU B C 1
ATOM 2930 O O . GLU B 1 124 ? 17.969 13.953 19.25 1 88.69 124 GLU B O 1
ATOM 2935 N N . TYR B 1 125 ? 17.016 12.016 18.766 1 88.25 125 TYR B N 1
ATOM 2936 C CA . TYR B 1 125 ? 17.562 12.055 17.406 1 88.25 125 TYR B CA 1
ATOM 2937 C C . TYR B 1 125 ? 16.984 13.219 16.625 1 88.25 125 TYR B C 1
ATOM 2939 O O . TYR B 1 125 ? 17.719 13.945 15.945 1 88.25 125 TYR B O 1
ATOM 2947 N N . GLU B 1 126 ? 15.742 13.375 16.719 1 87.38 126 GLU B N 1
ATOM 2948 C CA . GLU B 1 126 ? 15.078 14.477 16.031 1 87.38 126 GLU B CA 1
ATOM 2949 C C . GLU B 1 126 ? 15.594 15.828 16.516 1 87.38 126 GLU B C 1
ATOM 2951 O O . GLU B 1 126 ? 15.781 16.75 15.727 1 87.38 126 GLU B O 1
ATOM 2956 N N . ALA B 1 127 ? 15.789 15.938 17.766 1 89.5 127 ALA B N 1
ATOM 2957 C CA . ALA B 1 127 ? 16.328 17.172 18.344 1 89.5 127 ALA B CA 1
ATOM 2958 C C . ALA B 1 127 ? 17.703 17.484 17.766 1 89.5 127 ALA B C 1
ATOM 2960 O O . ALA B 1 127 ? 18 18.641 17.469 1 89.5 127 ALA B O 1
ATOM 2961 N N . LYS B 1 128 ? 18.453 16.469 17.641 1 90.81 128 LYS B N 1
ATOM 2962 C CA . LYS B 1 128 ? 19.781 16.641 17.062 1 90.81 128 LYS B CA 1
ATOM 2963 C C . LYS B 1 128 ? 19.703 17.078 15.602 1 90.81 128 LYS B C 1
ATOM 2965 O O . LYS B 1 128 ? 20.484 17.922 15.156 1 90.81 128 LYS B O 1
ATOM 2970 N N . CYS B 1 129 ? 18.812 16.469 14.922 1 89.31 129 CYS B N 1
ATOM 2971 C CA . CYS B 1 129 ? 18.594 16.844 13.531 1 89.31 129 CYS B CA 1
ATOM 2972 C C . CYS B 1 129 ? 18.172 18.312 13.414 1 89.31 129 CYS B C 1
ATOM 2974 O O . CYS B 1 129 ? 18.656 19.031 12.531 1 89.31 129 CYS B O 1
ATOM 2976 N N . HIS B 1 130 ? 17.281 18.719 14.289 1 89.81 130 HIS B N 1
ATOM 2977 C CA . HIS B 1 130 ? 16.828 20.094 14.289 1 89.81 130 HIS B CA 1
ATOM 2978 C C . HIS B 1 130 ? 17.984 21.062 14.562 1 89.81 130 HIS B C 1
ATOM 2980 O O . HIS B 1 130 ? 18.078 22.109 13.938 1 89.81 130 HIS B O 1
ATOM 2986 N N . GLU B 1 131 ? 18.797 20.656 15.453 1 90.38 131 GLU B N 1
ATOM 2987 C CA . GLU B 1 131 ? 19.953 21.484 15.766 1 90.38 131 GLU B CA 1
ATOM 2988 C C . GLU B 1 131 ? 20.875 21.641 14.547 1 90.38 131 GLU B C 1
ATOM 2990 O O . GLU B 1 131 ? 21.359 22.734 14.266 1 90.38 131 GLU B O 1
ATOM 2995 N N . GLN B 1 132 ? 21.031 20.547 13.891 1 92 132 GLN B N 1
ATOM 2996 C CA . GLN B 1 132 ? 21.875 20.547 12.703 1 92 132 GLN B CA 1
ATOM 2997 C C . GLN B 1 132 ? 21.266 21.406 11.594 1 92 132 GLN B C 1
ATOM 2999 O O . GLN B 1 132 ? 21.969 22.109 10.875 1 92 132 GLN B O 1
ATOM 3004 N N . LEU B 1 133 ? 20.016 21.328 11.523 1 90.88 133 LEU B N 1
ATOM 3005 C CA . LEU B 1 133 ? 19.297 22.125 10.547 1 90.88 133 LEU B CA 1
ATOM 3006 C C . LEU B 1 133 ? 19.484 23.609 10.812 1 90.88 133 LEU B C 1
ATOM 3008 O O . LEU B 1 133 ? 19.672 24.391 9.883 1 90.88 133 LEU B O 1
ATOM 3012 N N . MET B 1 134 ? 19.531 24 12.055 1 92.31 134 MET B N 1
ATOM 3013 C CA . MET B 1 134 ? 19.625 25.391 12.453 1 92.31 134 MET B CA 1
ATOM 3014 C C . MET B 1 134 ? 21.031 25.938 12.25 1 92.31 134 MET B C 1
ATOM 3016 O O . MET B 1 134 ? 21.25 27.141 12.203 1 92.31 134 MET B O 1
ATOM 3020 N N . GLU B 1 135 ? 21.922 24.953 12.031 1 93.88 135 GLU B N 1
ATOM 3021 C CA . GLU B 1 135 ? 23.312 25.344 11.836 1 93.88 135 GLU B CA 1
ATOM 3022 C C . GLU B 1 135 ? 23.672 25.406 10.352 1 93.88 135 GLU B C 1
ATOM 3024 O O . GLU B 1 135 ? 24.719 25.922 9.977 1 93.88 135 GLU B O 1
ATOM 3029 N N . ASN B 1 136 ? 22.781 24.891 9.586 1 95.62 136 ASN B N 1
ATOM 3030 C CA . ASN B 1 136 ? 23 24.891 8.148 1 95.62 136 ASN B CA 1
ATOM 3031 C C . ASN B 1 136 ? 22.484 26.172 7.5 1 95.62 136 ASN B C 1
ATOM 3033 O O . ASN B 1 136 ? 21.266 26.344 7.359 1 95.62 136 ASN B O 1
ATOM 3037 N N . GLU B 1 137 ? 23.312 26.953 6.969 1 95.88 137 GLU B N 1
ATOM 3038 C CA . GLU B 1 137 ? 22.953 28.281 6.477 1 95.88 137 GLU B CA 1
ATOM 3039 C C . GLU B 1 137 ? 21.969 28.188 5.316 1 95.88 137 GLU B C 1
ATOM 3041 O O . GLU B 1 137 ? 21.062 29.016 5.199 1 95.88 137 GLU B O 1
ATOM 3046 N N . GLU B 1 138 ? 22.203 27.297 4.484 1 96.44 138 GLU B N 1
ATOM 3047 C CA . GLU B 1 138 ? 21.312 27.125 3.34 1 96.44 138 GLU B CA 1
ATOM 3048 C C . GLU B 1 138 ? 19.906 26.766 3.791 1 96.44 138 GLU B C 1
ATOM 3050 O O . GLU B 1 138 ? 18.922 27.297 3.26 1 96.44 138 GLU B O 1
ATOM 3055 N N . VAL B 1 139 ? 19.844 25.891 4.723 1 95.38 139 VAL B N 1
ATOM 3056 C CA . VAL B 1 139 ? 18.547 25.469 5.246 1 95.38 139 VAL B CA 1
ATOM 3057 C C . VAL B 1 139 ? 17.891 26.625 5.977 1 95.38 139 VAL B C 1
ATOM 3059 O O . VAL B 1 139 ? 16.688 26.875 5.805 1 95.38 139 VAL B O 1
ATOM 3062 N N . VAL B 1 140 ? 18.641 27.312 6.77 1 96.19 140 VAL B N 1
ATOM 3063 C CA . VAL B 1 140 ? 18.109 28.438 7.535 1 96.19 140 VAL B CA 1
ATOM 3064 C C . VAL B 1 140 ? 17.562 29.5 6.582 1 96.19 140 VAL B C 1
ATOM 3066 O O . VAL B 1 140 ? 16.5 30.062 6.812 1 96.19 140 VAL B O 1
ATOM 3069 N N . THR B 1 141 ? 18.297 29.781 5.555 1 96.81 141 THR B N 1
ATOM 3070 C CA . THR B 1 141 ? 17.859 30.75 4.559 1 96.81 141 THR B CA 1
ATOM 3071 C C . THR B 1 141 ? 16.531 30.312 3.924 1 96.81 141 THR B C 1
ATOM 3073 O O . THR B 1 141 ? 15.617 31.125 3.787 1 96.81 141 THR B O 1
ATOM 3076 N N . TYR B 1 142 ? 16.438 29.078 3.566 1 96.81 142 TYR B N 1
ATOM 3077 C CA . TYR B 1 142 ? 15.227 28.531 2.961 1 96.81 142 TYR B CA 1
ATOM 3078 C C . TYR B 1 142 ? 14.055 28.625 3.93 1 96.81 142 TYR B C 1
ATOM 3080 O O . TYR B 1 142 ? 12.969 29.078 3.562 1 96.81 142 TYR B O 1
ATOM 3088 N N . MET B 1 143 ? 14.289 28.156 5.121 1 96.62 143 MET B N 1
ATOM 3089 C CA . MET B 1 143 ? 13.242 28.141 6.141 1 96.62 143 MET B CA 1
ATOM 3090 C C . MET B 1 143 ? 12.758 29.562 6.441 1 96.62 143 MET B C 1
ATOM 3092 O O . MET B 1 143 ? 11.562 29.781 6.641 1 96.62 143 MET B O 1
ATOM 3096 N N . ASN B 1 144 ? 13.633 30.469 6.492 1 96.44 144 ASN B N 1
ATOM 3097 C CA . ASN B 1 144 ? 13.25 31.875 6.676 1 96.44 144 ASN B CA 1
ATOM 3098 C C . ASN B 1 144 ? 12.383 32.375 5.527 1 96.44 144 ASN B C 1
ATOM 3100 O O . ASN B 1 144 ? 11.484 33.188 5.73 1 96.44 144 ASN B O 1
ATOM 3104 N N . GLN B 1 145 ? 12.711 31.891 4.387 1 96.75 145 GLN B N 1
ATOM 3105 C CA . GLN B 1 145 ? 11.969 32.312 3.199 1 96.75 145 GLN B CA 1
ATOM 3106 C C . GLN B 1 145 ? 10.531 31.812 3.236 1 96.75 145 GLN B C 1
ATOM 3108 O O . GLN B 1 145 ? 9.602 32.531 2.879 1 96.75 145 GLN B O 1
ATOM 3113 N N . ILE B 1 146 ? 10.344 30.609 3.684 1 96.75 146 ILE B N 1
ATOM 3114 C CA . ILE B 1 146 ? 9.016 30.016 3.574 1 96.75 146 ILE B CA 1
ATOM 3115 C C . ILE B 1 146 ? 8.211 30.312 4.844 1 96.75 146 ILE B C 1
ATOM 3117 O O . ILE B 1 146 ? 6.996 30.125 4.871 1 96.75 146 ILE B O 1
ATOM 3121 N N . HIS B 1 147 ? 8.867 30.734 5.891 1 96.56 147 HIS B N 1
ATOM 3122 C CA . HIS B 1 147 ? 8.203 31.109 7.137 1 96.56 147 HIS B CA 1
ATOM 3123 C C . HIS B 1 147 ? 8.281 32.594 7.375 1 96.56 147 HIS B C 1
ATOM 3125 O O . HIS B 1 147 ? 8.875 33.062 8.359 1 96.56 147 HIS B O 1
ATOM 3131 N N . GLU B 1 148 ? 7.523 33.281 6.586 1 93.75 148 GLU B N 1
ATOM 3132 C CA . GLU B 1 148 ? 7.602 34.719 6.512 1 93.75 148 GLU B CA 1
ATOM 3133 C C . GLU B 1 148 ? 7.129 35.375 7.809 1 93.75 148 GLU B C 1
ATOM 3135 O O . GLU B 1 148 ? 7.676 36.406 8.242 1 93.75 148 GLU B O 1
ATOM 3140 N N . LYS B 1 149 ? 6.074 34.844 8.461 1 92.81 149 LYS B N 1
ATOM 3141 C CA . LYS B 1 149 ? 5.457 35.469 9.617 1 92.81 149 LYS B CA 1
ATOM 3142 C C . LYS B 1 149 ? 5.453 34.562 10.828 1 92.81 149 LYS B C 1
ATOM 3144 O O . LYS B 1 149 ? 4.551 34.625 11.664 1 92.81 149 LYS B O 1
ATOM 3149 N N . SER B 1 150 ? 6.434 33.594 10.82 1 93.19 150 SER B N 1
ATOM 3150 C CA . SER B 1 150 ? 6.461 32.625 11.906 1 93.19 150 SER B CA 1
ATOM 3151 C C . SER B 1 150 ? 7.887 32.375 12.383 1 93.19 150 SER B C 1
ATOM 3153 O O . SER B 1 150 ? 8.836 32.5 11.609 1 93.19 150 SER B O 1
ATOM 3155 N N . ASP B 1 151 ? 7.957 32.094 13.648 1 93.25 151 ASP B N 1
ATOM 3156 C CA . ASP B 1 151 ? 9.234 31.703 14.242 1 93.25 151 ASP B CA 1
ATOM 3157 C C . ASP B 1 151 ? 9.398 30.188 14.211 1 93.25 151 ASP B C 1
ATOM 3159 O O . ASP B 1 151 ? 9.141 29.516 15.203 1 93.25 151 ASP B O 1
ATOM 3163 N N . TRP B 1 152 ? 9.938 29.734 13.094 1 94.44 152 TRP B N 1
ATOM 3164 C CA . TRP B 1 152 ? 10.023 28.297 12.883 1 94.44 152 TRP B CA 1
ATOM 3165 C C . TRP B 1 152 ? 11.008 27.656 13.867 1 94.44 152 TRP B C 1
ATOM 3167 O O . TRP B 1 152 ? 10.852 26.484 14.234 1 94.44 152 TRP B O 1
ATOM 3177 N N . LYS B 1 153 ? 12.023 28.375 14.273 1 93.75 153 LYS B N 1
ATOM 3178 C CA . LYS B 1 153 ? 12.969 27.828 15.25 1 93.75 153 LYS B CA 1
ATOM 3179 C C . LYS B 1 153 ? 12.289 27.562 16.578 1 93.75 153 LYS B C 1
ATOM 3181 O O . LYS B 1 153 ? 12.469 26.5 17.172 1 93.75 153 LYS B O 1
ATOM 3186 N N . ALA B 1 154 ? 11.523 28.562 17.031 1 93 154 ALA B N 1
ATOM 3187 C CA . ALA B 1 154 ? 10.766 28.391 18.266 1 93 154 ALA B CA 1
ATOM 3188 C C . ALA B 1 154 ? 9.797 27.219 18.156 1 93 154 ALA B C 1
ATOM 3190 O O . ALA B 1 154 ? 9.57 26.484 19.109 1 93 154 ALA B O 1
ATOM 3191 N N . LEU B 1 155 ? 9.195 27.094 17.047 1 93.56 155 LEU B N 1
ATOM 3192 C CA . LEU B 1 155 ? 8.266 26 16.781 1 93.56 155 LEU B CA 1
ATOM 3193 C C . LEU B 1 155 ? 8.961 24.641 16.938 1 93.56 155 LEU B C 1
ATOM 3195 O O . LEU B 1 155 ? 8.477 23.766 17.656 1 93.56 155 LEU B O 1
ATOM 3199 N N . LEU B 1 156 ? 10.094 24.453 16.281 1 91.81 156 LEU B N 1
ATOM 3200 C CA . LEU B 1 156 ? 10.828 23.188 16.344 1 91.81 156 LEU B CA 1
ATOM 3201 C C . LEU B 1 156 ? 11.273 22.891 17.766 1 91.81 156 LEU B C 1
ATOM 3203 O O . LEU B 1 156 ? 11.242 21.734 18.203 1 91.81 156 LEU B O 1
ATOM 3207 N N . GLU B 1 157 ? 11.641 23.938 18.453 1 89.94 157 GLU B N 1
ATOM 3208 C CA . GLU B 1 157 ? 12.07 23.781 19.844 1 89.94 157 GLU B CA 1
ATOM 3209 C C . GLU B 1 157 ? 10.914 23.344 20.734 1 89.94 157 GLU B C 1
ATOM 3211 O O . GLU B 1 157 ? 11.125 22.609 21.703 1 89.94 157 GLU B O 1
ATOM 3216 N N . SER B 1 158 ? 9.773 23.797 20.406 1 90.44 158 SER B N 1
ATOM 3217 C CA . SER B 1 158 ? 8.594 23.484 21.203 1 90.44 158 SER B CA 1
ATOM 3218 C C . SER B 1 158 ? 8.266 21.984 21.141 1 90.44 158 SER B C 1
ATOM 3220 O O . SER B 1 158 ? 7.559 21.469 22.016 1 90.44 158 SER B O 1
ATOM 3222 N N . TRP B 1 159 ? 8.734 21.281 20.141 1 88.38 159 TRP B N 1
ATOM 3223 C CA . TRP B 1 159 ? 8.461 19.859 19.969 1 88.38 159 TRP B CA 1
ATOM 3224 C C . TRP B 1 159 ? 9.375 19.031 20.859 1 88.38 159 TRP B C 1
ATOM 3226 O O . TRP B 1 159 ? 9.211 17.812 20.969 1 88.38 159 TRP B O 1
ATOM 3236 N N . GLN B 1 160 ? 10.328 19.641 21.484 1 84.06 160 GLN B N 1
ATOM 3237 C CA . GLN B 1 160 ? 11.32 18.922 22.266 1 84.06 160 GLN B CA 1
ATOM 3238 C C . GLN B 1 160 ? 10.859 18.75 23.719 1 84.06 160 GLN B C 1
ATOM 3240 O O . GLN B 1 160 ? 11.555 18.125 24.516 1 84.06 160 GLN B O 1
ATOM 3245 N N . VAL B 1 161 ? 9.68 19.203 24 1 81.94 161 VAL B N 1
ATOM 3246 C CA . VAL B 1 161 ? 9.133 19.062 25.359 1 81.94 161 VAL B CA 1
ATOM 3247 C C . VAL B 1 161 ? 8.57 17.656 25.531 1 81.94 161 VAL B C 1
ATOM 3249 O O . VAL B 1 161 ? 8 17.078 24.594 1 81.94 161 VAL B O 1
ATOM 3252 N N . LYS B 1 162 ? 8.742 17.219 26.797 1 79.81 162 LYS B N 1
ATOM 3253 C CA . LYS B 1 162 ? 8.227 15.898 27.125 1 79.81 162 LYS B CA 1
ATOM 3254 C C . LYS B 1 162 ? 6.715 15.836 26.922 1 79.81 162 LYS B C 1
ATOM 3256 O O . LYS B 1 162 ? 6.008 16.812 27.172 1 79.81 162 LYS B O 1
ATOM 3261 N N . ASP B 1 163 ? 6.125 14.953 26.328 1 83.12 163 ASP B N 1
ATOM 3262 C CA . ASP B 1 163 ? 4.695 14.672 26.203 1 83.12 163 ASP B CA 1
ATOM 3263 C C . ASP B 1 163 ? 4.051 15.586 25.172 1 83.12 163 ASP B C 1
ATOM 3265 O O . ASP B 1 163 ? 2.857 15.883 25.25 1 83.12 163 ASP B O 1
ATOM 3269 N N . TRP B 1 164 ? 4.859 16.25 24.375 1 89.25 164 TRP B N 1
ATOM 3270 C CA . TRP B 1 164 ? 4.324 17.094 23.312 1 89.25 164 TRP B CA 1
ATOM 3271 C C . TRP B 1 164 ? 3.363 16.328 22.422 1 89.25 164 TRP B C 1
ATOM 3273 O O . TRP B 1 164 ? 2.336 16.859 22 1 89.25 164 TRP B O 1
ATOM 3283 N N . TYR B 1 165 ? 3.693 15.07 22.203 1 93.75 165 TYR B N 1
ATOM 3284 C CA . TYR B 1 165 ? 2.891 14.234 21.312 1 93.75 165 TYR B CA 1
ATOM 3285 C C . TYR B 1 165 ? 1.637 13.742 22.031 1 93.75 165 TYR B C 1
ATOM 3287 O O . TYR B 1 165 ? 1.716 13.18 23.125 1 93.75 165 TYR B O 1
ATOM 3295 N N . PRO B 1 166 ? 0.49 13.953 21.453 1 95.44 166 PRO B N 1
ATOM 3296 C CA . PRO B 1 166 ? -0.757 13.602 22.141 1 95.44 166 PRO B CA 1
ATOM 3297 C C . PRO B 1 166 ? -1.154 12.141 21.938 1 95.44 166 PRO B C 1
ATOM 3299 O O . PRO B 1 166 ? -2.205 11.859 21.359 1 95.44 166 PRO B O 1
ATOM 3302 N N . PHE B 1 167 ? -0.462 11.242 22.578 1 96.06 167 PHE B N 1
ATOM 3303 C CA . PHE B 1 167 ? -0.656 9.812 22.391 1 96.06 167 PHE B CA 1
ATOM 3304 C C . PHE B 1 167 ? -2.047 9.391 22.859 1 96.06 167 PHE B C 1
ATOM 3306 O O . PHE B 1 167 ? -2.689 8.555 22.219 1 96.06 167 PHE B O 1
ATOM 3313 N N . ASP B 1 168 ? -2.547 10 23.906 1 95.81 168 ASP B N 1
ATOM 3314 C CA . ASP B 1 168 ? -3.857 9.625 24.422 1 95.81 168 ASP B CA 1
ATOM 3315 C C . ASP B 1 168 ? -4.957 9.898 23.406 1 95.81 168 ASP B C 1
ATOM 3317 O O . ASP B 1 168 ? -5.855 9.078 23.219 1 95.81 168 ASP B O 1
ATOM 3321 N N . GLU B 1 169 ? -4.812 10.977 22.781 1 96.31 169 GLU B N 1
ATOM 3322 C CA . GLU B 1 169 ? -5.805 11.352 21.781 1 96.31 169 GLU B CA 1
ATOM 3323 C C . GLU B 1 169 ? -5.586 10.594 20.469 1 96.31 169 GLU B C 1
ATOM 3325 O O . GLU B 1 169 ? -6.547 10.164 19.828 1 96.31 169 GLU B O 1
ATOM 3330 N N . THR B 1 170 ? -4.305 10.398 20.141 1 97.81 170 THR B N 1
ATOM 3331 C CA . THR B 1 170 ? -3.979 9.797 18.859 1 97.81 170 THR B CA 1
ATOM 3332 C C . THR B 1 170 ? -4.355 8.32 18.844 1 97.81 170 THR B C 1
ATOM 3334 O O . THR B 1 170 ? -4.758 7.781 17.812 1 97.81 170 THR B O 1
ATOM 3337 N N . GLY B 1 171 ? -4.219 7.699 19.953 1 98 171 GLY B N 1
ATOM 3338 C CA . GLY B 1 171 ? -4.516 6.277 20.047 1 98 171 GLY B CA 1
ATOM 3339 C C . GLY B 1 171 ? -5.988 5.992 20.281 1 98 171 GLY B C 1
ATOM 3340 O O . GLY B 1 171 ? -6.434 4.855 20.125 1 98 171 GLY B O 1
ATOM 3341 N N . ASP B 1 172 ? -6.773 7.016 20.641 1 98 172 ASP B N 1
ATOM 3342 C CA . ASP B 1 172 ? -8.195 6.848 20.938 1 98 172 ASP B CA 1
ATOM 3343 C C . ASP B 1 172 ? -9.023 6.945 19.656 1 98 172 ASP B C 1
ATOM 3345 O O . ASP B 1 172 ? -9.742 7.93 19.453 1 98 172 ASP B O 1
ATOM 3349 N N . VAL B 1 173 ? -8.945 5.887 18.844 1 98.44 173 VAL B N 1
ATOM 3350 C CA . VAL B 1 173 ? -9.586 5.953 17.531 1 98.44 173 VAL B CA 1
ATOM 3351 C C . VAL B 1 173 ? -10.688 4.898 17.438 1 98.44 173 VAL B C 1
ATOM 3353 O O . VAL B 1 173 ? -11.281 4.703 16.375 1 98.44 173 VAL B O 1
ATOM 3356 N N . ALA B 1 174 ? -11.023 4.199 18.5 1 97.69 174 ALA B N 1
ATOM 3357 C CA . ALA B 1 174 ? -11.953 3.074 18.469 1 97.69 174 ALA B CA 1
ATOM 3358 C C . ALA B 1 174 ? -13.328 3.508 17.984 1 97.69 174 ALA B C 1
ATOM 3360 O O . ALA B 1 174 ? -14.023 2.75 17.297 1 97.69 174 ALA B O 1
ATOM 3361 N N . ASN B 1 175 ? -13.719 4.762 18.297 1 95.69 175 ASN B N 1
ATOM 3362 C CA . ASN B 1 175 ? -15.07 5.211 17.984 1 95.69 175 ASN B CA 1
ATOM 3363 C C . ASN B 1 175 ? -15.094 6.113 16.75 1 95.69 175 ASN B C 1
ATOM 3365 O O . ASN B 1 175 ? -16.125 6.727 16.453 1 95.69 175 ASN B O 1
ATOM 3369 N N . LEU B 1 176 ? -13.953 6.25 16.156 1 96.75 176 LEU B N 1
ATOM 3370 C CA . LEU B 1 176 ? -13.906 7.043 14.922 1 96.75 176 LEU B CA 1
ATOM 3371 C C . LEU B 1 176 ? -14.797 6.434 13.844 1 96.75 176 LEU B C 1
ATOM 3373 O O . LEU B 1 176 ? -14.602 5.277 13.461 1 96.75 176 LEU B O 1
ATOM 3377 N N . GLN B 1 177 ? -15.773 7.164 13.336 1 95.5 177 GLN B N 1
ATOM 3378 C CA . GLN B 1 177 ? -16.75 6.633 12.391 1 95.5 177 GLN B CA 1
ATOM 3379 C C . GLN B 1 177 ? -16.5 7.16 10.984 1 95.5 177 GLN B C 1
ATOM 3381 O O . GLN B 1 177 ? -16.953 6.574 10 1 95.5 177 GLN B O 1
ATOM 3386 N N . ILE B 1 178 ? -15.812 8.266 10.867 1 96.94 178 ILE B N 1
ATOM 3387 C CA . ILE B 1 178 ? -15.477 8.852 9.57 1 96.94 178 ILE B CA 1
ATOM 3388 C C . ILE B 1 178 ? -14.617 7.883 8.773 1 96.94 178 ILE B C 1
ATOM 3390 O O . ILE B 1 178 ? -13.656 7.312 9.297 1 96.94 178 ILE B O 1
ATOM 3394 N N . PRO B 1 179 ? -14.992 7.598 7.438 1 98 179 PRO B N 1
ATOM 3395 C CA . PRO B 1 179 ? -14.07 6.789 6.637 1 98 179 PRO B CA 1
ATOM 3396 C C . PRO B 1 179 ? -12.633 7.285 6.723 1 98 179 PRO B C 1
ATOM 3398 O O . PRO B 1 179 ? -12.359 8.461 6.461 1 98 179 PRO B O 1
ATOM 3401 N N . THR B 1 180 ? -11.734 6.422 7.105 1 98.56 180 THR B N 1
ATOM 3402 C CA . THR B 1 180 ? -10.375 6.824 7.438 1 98.56 180 THR B CA 1
ATOM 3403 C C . THR B 1 180 ? -9.359 5.926 6.734 1 98.56 180 THR B C 1
ATOM 3405 O O . THR B 1 180 ? -9.539 4.711 6.672 1 98.56 180 THR B O 1
ATOM 3408 N N . LEU B 1 181 ? -8.352 6.523 6.188 1 98.81 181 LEU B N 1
ATOM 3409 C CA . LEU B 1 181 ? -7.23 5.836 5.555 1 98.81 181 LEU B CA 1
ATOM 3410 C C . LEU B 1 181 ? -5.91 6.246 6.195 1 98.81 181 LEU B C 1
ATOM 3412 O O . LEU B 1 181 ? -5.602 7.438 6.281 1 98.81 181 LEU B O 1
ATOM 3416 N N . CYS B 1 182 ? -5.191 5.312 6.684 1 98.88 182 CYS B N 1
ATOM 3417 C CA . CYS B 1 182 ? -3.828 5.52 7.164 1 98.88 182 CYS B CA 1
ATOM 3418 C C . CYS B 1 182 ? -2.809 5.02 6.145 1 98.88 182 CYS B C 1
ATOM 3420 O O . CYS B 1 182 ? -2.844 3.854 5.75 1 98.88 182 CYS B O 1
ATOM 3422 N N . ILE B 1 183 ? -1.927 5.883 5.711 1 98.88 183 ILE B N 1
ATOM 3423 C CA . ILE B 1 183 ? -0.926 5.52 4.715 1 98.88 183 ILE B CA 1
ATOM 3424 C C . ILE B 1 183 ? 0.462 5.527 5.348 1 98.88 183 ILE B C 1
ATOM 3426 O O . ILE B 1 183 ? 0.795 6.434 6.117 1 98.88 183 ILE B O 1
ATOM 3430 N N . ALA B 1 184 ? 1.291 4.543 5.09 1 98.75 184 ALA B N 1
ATOM 3431 C CA . ALA B 1 184 ? 2.68 4.469 5.535 1 98.75 184 ALA B CA 1
ATOM 3432 C C . ALA B 1 184 ? 3.617 4.172 4.371 1 98.75 184 ALA B C 1
ATOM 3434 O O . ALA B 1 184 ? 3.199 3.607 3.357 1 98.75 184 ALA B O 1
ATOM 34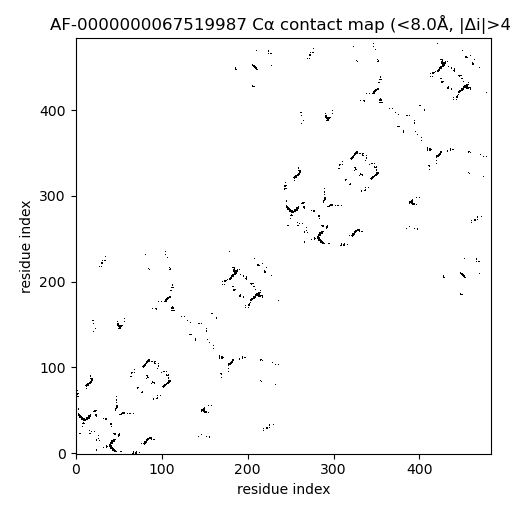35 N N . GLY B 1 185 ? 4.832 4.676 4.512 1 98.44 185 GLY B N 1
ATOM 3436 C CA . GLY B 1 185 ? 5.879 4.258 3.592 1 98.44 185 GLY B CA 1
ATOM 3437 C C . GLY B 1 185 ? 6.508 2.928 3.965 1 98.44 185 GLY B C 1
ATOM 3438 O O . GLY B 1 185 ? 6.805 2.684 5.137 1 98.44 185 GLY B O 1
ATOM 3439 N N . GLY B 1 186 ? 6.75 2.109 2.994 1 97.25 186 GLY B N 1
ATOM 3440 C CA . GLY B 1 186 ? 7.277 0.774 3.227 1 97.25 186 GLY B CA 1
ATOM 3441 C C . GLY B 1 186 ? 8.664 0.778 3.83 1 97.25 186 GLY B C 1
ATOM 3442 O O . GLY B 1 186 ? 9.109 -0.228 4.387 1 97.25 186 GLY B O 1
ATOM 3443 N N . ASP B 1 187 ? 9.375 1.851 3.729 1 96.12 187 ASP B N 1
ATOM 3444 C CA . ASP B 1 187 ? 10.75 1.933 4.215 1 96.12 187 ASP B CA 1
ATOM 3445 C C . ASP B 1 187 ? 10.789 2.445 5.652 1 96.12 187 ASP B C 1
ATOM 3447 O O . ASP B 1 187 ? 11.867 2.551 6.246 1 96.12 187 ASP B O 1
ATOM 3451 N N . SER B 1 188 ? 9.625 2.734 6.242 1 95.62 188 SER B N 1
ATOM 3452 C CA . SER B 1 188 ? 9.523 3.131 7.641 1 95.62 188 SER B CA 1
ATOM 3453 C C . SER B 1 188 ? 8.836 2.053 8.469 1 95.62 188 SER B C 1
ATOM 3455 O O . SER B 1 188 ? 7.625 2.104 8.688 1 95.62 188 SER B O 1
ATOM 3457 N N . GLU B 1 189 ? 9.648 1.215 9.039 1 94 189 GLU B N 1
ATOM 3458 C CA . GLU B 1 189 ? 9.117 0.062 9.766 1 94 189 GLU B CA 1
ATOM 3459 C C . GLU B 1 189 ? 8.172 0.498 10.883 1 94 189 GLU B C 1
ATOM 3461 O O . GLU B 1 189 ? 7.094 -0.075 11.055 1 94 189 GLU B O 1
ATOM 3466 N N . ASP B 1 190 ? 8.562 1.479 11.57 1 94.94 190 ASP B N 1
ATOM 3467 C CA . ASP B 1 190 ? 7.758 1.961 12.695 1 94.94 190 ASP B CA 1
ATOM 3468 C C . ASP B 1 190 ? 6.398 2.467 12.219 1 94.94 190 ASP B C 1
ATOM 3470 O O . ASP B 1 190 ? 5.387 2.258 12.891 1 94.94 190 ASP B O 1
ATOM 3474 N N . GLU B 1 191 ? 6.391 3.109 11.094 1 97.06 191 GLU B N 1
ATOM 3475 C CA . GLU B 1 191 ? 5.137 3.668 10.594 1 97.06 191 GLU B CA 1
ATOM 3476 C C . GLU B 1 191 ? 4.246 2.582 10 1 97.06 191 GLU B C 1
ATOM 3478 O O . GLU B 1 191 ? 3.018 2.684 10.047 1 97.06 191 GLU B O 1
ATOM 3483 N N . VAL B 1 192 ? 4.844 1.529 9.445 1 97.44 192 VAL B N 1
ATOM 3484 C CA . VAL B 1 192 ? 4.07 0.373 9.008 1 97.44 192 VAL B CA 1
ATOM 3485 C C . VAL B 1 192 ? 3.393 -0.283 10.203 1 97.44 192 VAL B C 1
ATOM 3487 O O . VAL B 1 192 ? 2.205 -0.61 10.156 1 97.44 192 VAL B O 1
ATOM 3490 N N . VAL B 1 193 ? 4.129 -0.445 11.273 1 96.12 193 VAL B N 1
ATOM 3491 C CA . VAL B 1 193 ? 3.574 -1.01 12.5 1 96.12 193 VAL B CA 1
ATOM 3492 C C . VAL B 1 193 ? 2.457 -0.112 13.023 1 96.12 193 VAL B C 1
ATOM 3494 O O . VAL B 1 193 ? 1.415 -0.601 13.469 1 96.12 193 VAL B O 1
ATOM 3497 N N . ALA B 1 194 ? 2.676 1.166 12.969 1 97.81 194 ALA B N 1
ATOM 3498 C CA . ALA B 1 194 ? 1.658 2.113 13.422 1 97.81 194 ALA B CA 1
ATOM 3499 C C . ALA B 1 194 ? 0.368 1.951 12.617 1 97.81 194 ALA B C 1
ATOM 3501 O O . ALA B 1 194 ? -0.726 1.945 13.188 1 97.81 194 ALA B O 1
ATOM 3502 N N . ALA B 1 195 ? 0.485 1.829 11.305 1 98.19 195 ALA B N 1
ATOM 3503 C CA . ALA B 1 195 ? -0.689 1.667 10.445 1 98.19 195 ALA B CA 1
ATOM 3504 C C . ALA B 1 195 ? -1.47 0.409 10.82 1 98.19 195 ALA B C 1
ATOM 3506 O O . ALA B 1 195 ? -2.699 0.438 10.914 1 98.19 195 ALA B O 1
ATOM 3507 N N . THR B 1 196 ? -0.761 -0.649 11.062 1 96.31 196 THR B N 1
ATOM 3508 C CA . THR B 1 196 ? -1.396 -1.906 11.445 1 96.31 196 THR B CA 1
ATOM 3509 C C . THR B 1 196 ? -2.062 -1.782 12.812 1 96.31 196 THR B C 1
ATOM 3511 O O . THR B 1 196 ? -3.148 -2.324 13.031 1 96.31 196 THR B O 1
ATOM 3514 N N . THR B 1 197 ? -1.414 -1.083 13.719 1 97.62 197 THR B N 1
ATOM 3515 C CA . THR B 1 197 ? -1.973 -0.872 15.047 1 97.62 197 THR B CA 1
ATOM 3516 C C . THR B 1 197 ? -3.254 -0.047 14.977 1 97.62 197 THR B C 1
ATOM 3518 O O . THR B 1 197 ? -4.23 -0.345 15.664 1 97.62 197 THR B O 1
ATOM 3521 N N . PHE B 1 198 ? -3.273 0.997 14.117 1 98.38 198 PHE B N 1
ATOM 3522 C CA . PHE B 1 198 ? -4.488 1.777 13.93 1 98.38 198 PHE B CA 1
ATOM 3523 C C . PHE B 1 198 ? -5.641 0.885 13.484 1 98.38 198 PHE B C 1
ATOM 3525 O O . PHE B 1 198 ? -6.762 1.017 13.977 1 98.38 198 PHE B O 1
ATOM 3532 N N . LYS B 1 199 ? -5.367 0.023 12.57 1 97.44 199 LYS B N 1
ATOM 3533 C CA . LYS B 1 199 ? -6.391 -0.889 12.07 1 97.44 199 LYS B CA 1
ATOM 3534 C C . LYS B 1 199 ? -6.883 -1.822 13.18 1 97.44 199 LYS B C 1
ATOM 3536 O O . LYS B 1 199 ? -8.07 -2.146 13.242 1 97.44 199 LYS B O 1
ATOM 3541 N N . GLN B 1 200 ? -5.984 -2.275 13.992 1 96.19 200 GLN B N 1
ATOM 3542 C CA . GLN B 1 200 ? -6.344 -3.148 15.109 1 96.19 200 GLN B CA 1
ATOM 3543 C C . GLN B 1 200 ? -7.223 -2.42 16.125 1 96.19 200 GLN B C 1
ATOM 3545 O O . GLN B 1 200 ? -8.125 -3.018 16.703 1 96.19 200 GLN B O 1
ATOM 3550 N N . LEU B 1 201 ? -6.945 -1.161 16.344 1 97.75 201 LEU B N 1
ATOM 3551 C CA . LEU B 1 201 ? -7.703 -0.358 17.297 1 97.75 201 LEU B CA 1
ATOM 3552 C C . LEU B 1 201 ? -9.094 -0.045 16.766 1 97.75 201 LEU B C 1
ATOM 3554 O O . LEU B 1 201 ? -10.039 0.136 17.547 1 97.75 201 LEU B O 1
ATOM 3558 N N . ASN B 1 202 ? -9.219 0.079 15.484 1 97.94 202 ASN B N 1
ATOM 3559 C CA . ASN B 1 202 ? -10.469 0.35 14.789 1 97.94 202 ASN B CA 1
ATOM 3560 C C . ASN B 1 202 ? -10.508 -0.328 13.422 1 97.94 202 ASN B C 1
ATOM 3562 O O . ASN B 1 202 ? -9.898 0.161 12.461 1 97.94 202 ASN B O 1
ATOM 3566 N N . ALA B 1 203 ? -11.234 -1.382 13.227 1 95.19 203 ALA B N 1
ATOM 3567 C CA . ALA B 1 203 ? -11.266 -2.24 12.047 1 95.19 203 ALA B CA 1
ATOM 3568 C C . ALA B 1 203 ? -11.797 -1.484 10.828 1 95.19 203 ALA B C 1
ATOM 3570 O O . ALA B 1 203 ? -11.625 -1.925 9.688 1 95.19 203 ALA B O 1
ATOM 3571 N N . ASN B 1 204 ? -12.398 -0.363 11.109 1 94.69 204 ASN B N 1
ATOM 3572 C CA . ASN B 1 204 ? -12.953 0.42 10.016 1 94.69 204 ASN B CA 1
ATOM 3573 C C . ASN B 1 204 ? -11.898 1.308 9.367 1 94.69 204 ASN B C 1
ATOM 3575 O O . ASN B 1 204 ? -12.125 1.864 8.289 1 94.69 204 ASN B O 1
ATOM 3579 N N . ILE B 1 205 ? -10.734 1.43 9.984 1 97.81 205 ILE B N 1
ATOM 3580 C CA . ILE B 1 205 ? -9.648 2.205 9.398 1 97.81 205 ILE B CA 1
ATOM 3581 C C . ILE B 1 205 ? -8.977 1.401 8.281 1 97.81 205 ILE B C 1
ATOM 3583 O O . ILE B 1 205 ? -8.609 0.243 8.484 1 97.81 205 ILE B O 1
ATOM 3587 N N . HIS B 1 206 ? -8.93 1.943 7.129 1 98.12 206 HIS B N 1
ATOM 3588 C CA . HIS B 1 206 ? -8.203 1.348 6.02 1 98.12 206 HIS B CA 1
ATOM 3589 C C . HIS B 1 206 ? -6.715 1.685 6.094 1 98.12 206 HIS B C 1
ATOM 3591 O O . HIS B 1 206 ? -6.336 2.725 6.637 1 98.12 206 HIS B O 1
ATOM 3597 N N . ILE B 1 207 ? -5.883 0.818 5.535 1 98.62 207 ILE B N 1
ATOM 3598 C CA . ILE B 1 207 ? -4.449 1.073 5.59 1 98.62 207 ILE B CA 1
ATOM 3599 C C . ILE B 1 207 ? -3.83 0.857 4.211 1 98.62 207 ILE B C 1
ATOM 3601 O O . ILE B 1 207 ? -4.312 0.032 3.43 1 98.62 207 ILE B O 1
ATOM 3605 N N . ALA B 1 208 ? -2.832 1.591 3.939 1 98.81 208 ALA B N 1
ATOM 3606 C CA . ALA B 1 208 ? -1.997 1.46 2.748 1 98.81 208 ALA B CA 1
ATOM 3607 C C . ALA B 1 208 ? -0.516 1.553 3.104 1 98.81 208 ALA B C 1
ATOM 3609 O O . ALA B 1 208 ? -0.126 2.344 3.965 1 98.81 208 ALA B O 1
ATOM 3610 N N . VAL B 1 209 ? 0.28 0.737 2.51 1 98.88 209 VAL B N 1
ATOM 3611 C CA . VAL B 1 209 ? 1.735 0.818 2.564 1 98.88 209 VAL B CA 1
ATOM 3612 C C . VAL B 1 209 ? 2.299 0.964 1.154 1 98.88 209 VAL B C 1
ATOM 3614 O O . VAL B 1 209 ? 1.985 0.166 0.268 1 98.88 209 VAL B O 1
ATOM 3617 N N . ILE B 1 210 ? 3.053 1.997 0.909 1 98.69 210 ILE B N 1
ATOM 3618 C CA . ILE B 1 210 ? 3.584 2.299 -0.415 1 98.69 210 ILE B CA 1
ATOM 3619 C C . ILE B 1 210 ? 5.078 1.986 -0.456 1 98.69 210 ILE B C 1
ATOM 3621 O O . ILE B 1 210 ? 5.855 2.527 0.335 1 98.69 210 ILE B O 1
ATOM 3625 N N . PRO B 1 211 ? 5.555 1.09 -1.409 1 97.81 211 PRO B N 1
ATOM 3626 C CA . PRO B 1 211 ? 6.98 0.766 -1.499 1 97.81 211 PRO B CA 1
ATOM 3627 C C . PRO B 1 211 ? 7.836 1.964 -1.914 1 97.81 211 PRO B C 1
ATOM 3629 O O . PRO B 1 211 ? 7.336 2.885 -2.564 1 97.81 211 PRO B O 1
ATOM 3632 N N . PHE B 1 212 ? 9.109 1.963 -1.586 1 96.94 212 PHE B N 1
ATOM 3633 C CA . PHE B 1 212 ? 10.109 2.959 -1.955 1 96.94 212 PHE B CA 1
ATOM 3634 C C . PHE B 1 212 ? 9.742 4.328 -1.393 1 96.94 212 PHE B C 1
ATOM 3636 O O . PHE B 1 212 ? 9.961 5.352 -2.045 1 96.94 212 PHE B O 1
ATOM 3643 N N . ALA B 1 213 ? 9.039 4.293 -0.248 1 97.75 213 ALA B N 1
ATOM 3644 C CA . ALA B 1 213 ? 8.664 5.535 0.424 1 97.75 213 ALA B CA 1
ATOM 3645 C C . ALA B 1 213 ? 8.945 5.457 1.922 1 97.75 213 ALA B C 1
ATOM 3647 O O . ALA B 1 213 ? 8.82 4.387 2.527 1 97.75 213 ALA B O 1
ATOM 3648 N N . GLY B 1 214 ? 9.359 6.574 2.516 1 97.44 214 GLY B N 1
ATOM 3649 C CA . GLY B 1 214 ? 9.586 6.695 3.949 1 97.44 214 GLY B CA 1
ATOM 3650 C C . GLY B 1 214 ? 8.555 7.578 4.637 1 97.44 214 GLY B C 1
ATOM 3651 O O . GLY B 1 214 ? 7.355 7.445 4.398 1 97.44 214 GLY B O 1
ATOM 3652 N N . HIS B 1 215 ? 8.992 8.461 5.535 1 96.75 215 HIS B N 1
ATOM 3653 C CA . HIS B 1 215 ? 8.141 9.281 6.391 1 96.75 215 HIS B CA 1
ATOM 3654 C C . HIS B 1 215 ? 7.262 10.219 5.562 1 96.75 215 HIS B C 1
ATOM 3656 O O . HIS B 1 215 ? 6.074 10.383 5.855 1 96.75 215 HIS B O 1
ATOM 3662 N N . LEU B 1 216 ? 7.84 10.797 4.516 1 98.12 216 LEU B N 1
ATOM 3663 C CA . LEU B 1 216 ? 7.094 11.695 3.648 1 98.12 216 LEU B CA 1
ATOM 3664 C C . LEU B 1 216 ? 6.602 10.969 2.402 1 98.12 216 LEU B C 1
ATOM 3666 O O . LEU B 1 216 ? 6.992 11.312 1.283 1 98.12 216 LEU B O 1
ATOM 3670 N N . VAL B 1 217 ? 5.676 10.102 2.594 1 98.38 217 VAL B N 1
ATOM 3671 C CA . VAL B 1 217 ? 5.211 9.148 1.592 1 98.38 217 VAL B CA 1
ATOM 3672 C C . VAL B 1 217 ? 4.68 9.898 0.373 1 98.38 217 VAL B C 1
ATOM 3674 O O . VAL B 1 217 ? 4.949 9.508 -0.767 1 98.38 217 VAL B O 1
ATOM 3677 N N . HIS B 1 218 ? 3.945 11.039 0.593 1 98.56 218 HIS B N 1
ATOM 3678 C CA . HIS B 1 218 ? 3.342 11.82 -0.479 1 98.56 218 HIS B CA 1
ATOM 3679 C C . HIS B 1 218 ? 4.406 12.477 -1.35 1 98.56 218 HIS B C 1
ATOM 3681 O O . HIS B 1 218 ? 4.16 12.781 -2.521 1 98.56 218 HIS B O 1
ATOM 3687 N N . ASN B 1 219 ? 5.555 12.727 -0.749 1 98.12 219 ASN B N 1
ATOM 3688 C CA . ASN B 1 219 ? 6.668 13.312 -1.486 1 98.12 219 ASN B CA 1
ATOM 3689 C C . ASN B 1 219 ? 7.504 12.25 -2.188 1 98.12 219 ASN B C 1
ATOM 3691 O O . ASN B 1 219 ? 7.965 12.453 -3.312 1 98.12 219 ASN B O 1
ATOM 3695 N N . ASP B 1 220 ? 7.738 11.133 -1.552 1 97.94 220 ASP B N 1
ATOM 3696 C CA . ASP B 1 220 ? 8.602 10.07 -2.055 1 97.94 220 ASP B CA 1
ATOM 3697 C C . ASP B 1 220 ? 7.969 9.359 -3.25 1 97.94 220 ASP B C 1
ATOM 3699 O O . ASP B 1 220 ? 8.664 8.984 -4.195 1 97.94 220 ASP B O 1
ATOM 3703 N N . GLN B 1 221 ? 6.684 9.133 -3.189 1 98.06 221 GLN B N 1
ATOM 3704 C CA . GLN B 1 221 ? 5.914 8.461 -4.227 1 98.06 221 GLN B CA 1
ATOM 3705 C C . GLN B 1 221 ? 4.633 9.227 -4.547 1 98.06 221 GLN B C 1
ATOM 3707 O O . GLN B 1 221 ? 3.529 8.727 -4.312 1 98.06 221 GLN B O 1
ATOM 3712 N N . PRO B 1 222 ? 4.785 10.398 -5.16 1 98.5 222 PRO B N 1
ATOM 3713 C CA . PRO B 1 222 ? 3.641 11.297 -5.301 1 98.5 222 PRO B CA 1
ATOM 3714 C C . PRO B 1 222 ? 2.523 10.711 -6.16 1 98.5 222 PRO B C 1
ATOM 3716 O O . PRO B 1 222 ? 1.342 10.875 -5.844 1 98.5 222 PRO B O 1
ATOM 3719 N N . GLU B 1 223 ? 2.859 10.023 -7.215 1 97.88 223 GLU B N 1
ATOM 3720 C CA . GLU B 1 223 ? 1.838 9.492 -8.109 1 97.88 223 GLU B CA 1
ATOM 3721 C C . GLU B 1 223 ? 1.056 8.359 -7.449 1 97.88 223 GLU B C 1
ATOM 3723 O O . GLU B 1 223 ? -0.177 8.359 -7.465 1 97.88 223 GLU B O 1
ATOM 3728 N N . ILE B 1 224 ? 1.756 7.387 -6.887 1 98.19 224 ILE B N 1
ATOM 3729 C CA . ILE B 1 224 ? 1.113 6.25 -6.234 1 98.19 224 ILE B CA 1
ATOM 3730 C C . ILE B 1 224 ? 0.276 6.742 -5.055 1 98.19 224 ILE B C 1
ATOM 3732 O O . ILE B 1 224 ? -0.848 6.277 -4.848 1 98.19 224 ILE B O 1
ATOM 3736 N N . TYR B 1 225 ? 0.829 7.742 -4.277 1 98.75 225 TYR B N 1
ATOM 3737 C CA . TYR B 1 225 ? 0.095 8.336 -3.164 1 98.75 225 TYR B CA 1
ATOM 3738 C C . TYR B 1 225 ? -1.222 8.938 -3.639 1 98.75 225 TYR B C 1
ATOM 3740 O O . TYR B 1 225 ? -2.279 8.664 -3.066 1 98.75 225 TYR B O 1
ATOM 3748 N N . SER B 1 226 ? -1.152 9.711 -4.691 1 98.81 226 SER B N 1
ATOM 3749 C CA . SER B 1 226 ? -2.332 10.406 -5.199 1 98.81 226 SER B CA 1
ATOM 3750 C C . SER B 1 226 ? -3.365 9.414 -5.734 1 98.81 226 SER B C 1
ATOM 3752 O O . SER B 1 226 ? -4.566 9.594 -5.516 1 98.81 226 SER B O 1
ATOM 3754 N N . ASP B 1 227 ? -2.928 8.375 -6.395 1 98.25 227 ASP B N 1
ATOM 3755 C CA . ASP B 1 227 ? -3.83 7.355 -6.926 1 98.25 227 ASP B CA 1
ATOM 3756 C C . ASP B 1 227 ? -4.562 6.629 -5.801 1 98.25 227 ASP B C 1
ATOM 3758 O O . ASP B 1 227 ? -5.773 6.398 -5.887 1 98.25 227 ASP B O 1
ATOM 3762 N N . ILE B 1 228 ? -3.848 6.273 -4.762 1 98.62 228 ILE B N 1
ATOM 3763 C CA . ILE B 1 228 ? -4.43 5.562 -3.629 1 98.62 228 ILE B CA 1
ATOM 3764 C C . ILE B 1 228 ? -5.438 6.461 -2.916 1 98.62 228 ILE B C 1
ATOM 3766 O O . ILE B 1 228 ? -6.547 6.031 -2.6 1 98.62 228 ILE B O 1
ATOM 3770 N N . LEU B 1 229 ? -5.043 7.711 -2.664 1 98.69 229 LEU B N 1
ATOM 3771 C CA . LEU B 1 229 ? -5.941 8.648 -2.006 1 98.69 229 LEU B CA 1
ATOM 3772 C C . LEU B 1 229 ? -7.199 8.875 -2.844 1 98.69 229 LEU B C 1
ATOM 3774 O O . LEU B 1 229 ? -8.312 8.844 -2.32 1 98.69 229 LEU B O 1
ATOM 3778 N N . SER B 1 230 ? -7 9.086 -4.152 1 98.12 230 SER B N 1
ATOM 3779 C CA . SER B 1 230 ? -8.133 9.297 -5.047 1 98.12 230 SER B CA 1
ATOM 3780 C C . SER B 1 230 ? -9.086 8.109 -5.023 1 98.12 230 SER B C 1
ATOM 3782 O O . SER B 1 230 ? -10.305 8.281 -4.949 1 98.12 230 SER B O 1
ATOM 3784 N N . ASN B 1 231 ? -8.492 6.91 -5.121 1 97 231 ASN B N 1
ATOM 3785 C CA . ASN B 1 231 ? -9.281 5.691 -5.062 1 97 231 ASN B CA 1
ATOM 3786 C C . ASN B 1 231 ? -10.07 5.598 -3.758 1 97 231 ASN B C 1
ATOM 3788 O O . ASN B 1 231 ? -11.242 5.207 -3.76 1 97 231 ASN B O 1
ATOM 3792 N N . PHE B 1 232 ? -9.484 5.945 -2.646 1 98 232 PHE B N 1
ATOM 3793 C CA . PHE B 1 232 ? -10.133 5.922 -1.337 1 98 232 PHE B CA 1
ATOM 3794 C C . PHE B 1 232 ? -11.289 6.91 -1.285 1 98 232 PHE B C 1
ATOM 3796 O O . PHE B 1 232 ? -12.375 6.578 -0.805 1 98 232 PHE B O 1
ATOM 3803 N N . LEU B 1 233 ? -11.047 8.141 -1.776 1 97.5 233 LEU B N 1
ATOM 3804 C CA . LEU B 1 233 ? -12.078 9.18 -1.768 1 97.5 233 LEU B CA 1
ATOM 3805 C C . LEU B 1 233 ? -13.297 8.727 -2.562 1 97.5 233 LEU B C 1
ATOM 3807 O O . LEU B 1 233 ? -14.43 9.016 -2.174 1 97.5 233 LEU B O 1
ATOM 3811 N N . GLN B 1 234 ? -13.031 8 -3.629 1 92.75 234 GLN B N 1
ATOM 3812 C CA . GLN B 1 234 ? -14.117 7.555 -4.5 1 92.75 234 GLN B CA 1
ATOM 3813 C C . GLN B 1 234 ? -14.891 6.398 -3.873 1 92.75 234 GLN B C 1
ATOM 3815 O O . GLN B 1 234 ? -16.109 6.332 -3.984 1 92.75 234 GLN B O 1
ATOM 3820 N N . ASN B 1 235 ? -14.172 5.527 -3.217 1 88.06 235 ASN B N 1
ATOM 3821 C CA . ASN B 1 235 ? -14.812 4.352 -2.633 1 88.06 235 ASN B CA 1
ATOM 3822 C C . ASN B 1 235 ? -15.523 4.691 -1.324 1 88.06 235 ASN B C 1
ATOM 3824 O O . ASN B 1 235 ? -16.516 4.051 -0.965 1 88.06 235 ASN B O 1
ATOM 3828 N N . ALA B 1 236 ? -14.953 5.582 -0.529 1 83.31 236 ALA B N 1
ATOM 3829 C CA . ALA B 1 236 ? -15.57 6 0.725 1 83.31 236 ALA B CA 1
ATOM 3830 C C . ALA B 1 236 ? -16.906 6.703 0.471 1 83.31 236 ALA B C 1
ATOM 3832 O O . ALA B 1 236 ? -17.812 6.648 1.305 1 83.31 236 ALA B O 1
ATOM 3833 N N . GLN B 1 237 ? -17 7.359 -0.491 1 70.44 237 GLN B N 1
ATOM 3834 C CA . GLN B 1 237 ? -18.25 8.039 -0.846 1 70.44 237 GLN B CA 1
ATOM 3835 C C . GLN B 1 237 ? -19.344 7.039 -1.169 1 70.44 237 GLN B C 1
ATOM 3837 O O . GLN B 1 237 ? -20.516 7.254 -0.823 1 70.44 237 GLN B O 1
ATOM 3842 N N . VAL B 1 238 ? -18.953 5.977 -1.687 1 58.84 238 VAL B N 1
ATOM 3843 C CA . VAL B 1 238 ? -19.953 4.977 -2.055 1 58.84 238 VAL B CA 1
ATOM 3844 C C . VAL B 1 238 ? -20.484 4.297 -0.797 1 58.84 238 VAL B C 1
ATOM 3846 O O . VAL B 1 238 ? -21.688 3.982 -0.718 1 58.84 238 VAL B O 1
ATOM 3849 N N . ALA B 1 239 ? -19.719 4.176 0.207 1 55.31 239 ALA B N 1
ATOM 3850 C CA . ALA B 1 239 ? -20.156 3.533 1.44 1 55.31 239 ALA B CA 1
ATOM 3851 C C . ALA B 1 239 ? -21.062 4.457 2.244 1 55.31 239 ALA B C 1
ATOM 3853 O O . ALA B 1 239 ? -21.922 3.992 3.008 1 55.31 239 ALA B O 1
ATOM 3854 N N . SER B 1 240 ? -20.875 5.77 2.283 1 43.78 240 SER B N 1
ATOM 3855 C CA . SER B 1 240 ? -21.688 6.746 3.002 1 43.78 240 SER B CA 1
ATOM 3856 C C . SER B 1 240 ? -23.031 6.953 2.318 1 43.78 240 SER B C 1
ATOM 3858 O O . SER B 1 240 ? -23.953 7.5 2.916 1 43.78 240 SER B O 1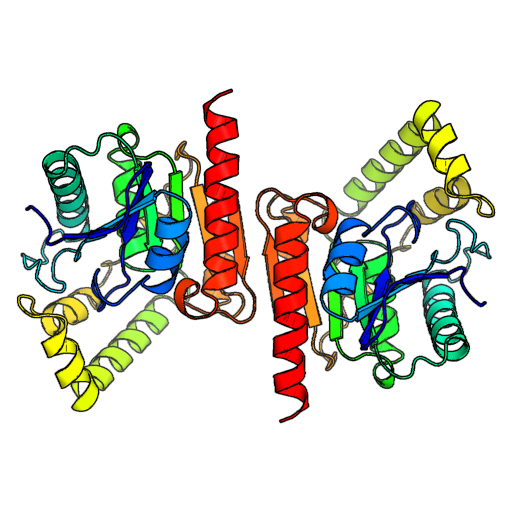
ATOM 3860 N N . ARG B 1 241 ? -23.141 6.801 0.998 1 37.62 241 ARG B N 1
ATOM 3861 C CA . ARG B 1 241 ? -24.422 6.938 0.304 1 37.62 241 ARG B CA 1
ATOM 3862 C C . ARG B 1 241 ? -25.281 5.699 0.502 1 37.62 241 ARG B C 1
ATOM 3864 O O . ARG B 1 241 ? -26.438 5.66 0.06 1 37.62 241 ARG B O 1
ATOM 3871 N N . ILE B 1 242 ? -24.781 4.574 1.081 1 31.16 242 ILE B N 1
ATOM 3872 C CA . ILE B 1 242 ? -25.672 3.461 1.363 1 31.16 242 ILE B CA 1
ATOM 3873 C C . ILE B 1 242 ? -26.25 3.604 2.771 1 31.16 242 ILE B C 1
ATOM 3875 O O . ILE B 1 242 ? -25.516 3.844 3.729 1 31.16 242 ILE B O 1
#

InterPro domains:
  IPR000073 Alpha/beta hydrolase fold-1 [PF00561] (13-116)
  IPR000073 Alpha/beta hydrolase fold-1 [PR00111] (39-54)
  IPR000073 Alpha/beta hydrolase fold-1 [PR00111] (82-95)
  IPR000073 Alpha/beta hydrolase fold-1 [PR00111] (96-109)
  IPR029058 Alpha/Beta hydrolase fold [G3DSA:3.40.50.1820] (1-235)
  IPR029058 Alpha/Beta hydrolase fold [SSF53474] (3-234)
  IPR050266 AB hydrolase superfamily [PTHR43798] (8-235)

Nearest PDB structures (foldseek):
  7c4d-assembly1_A  TM=7.473E-01  e=8.567E-16  uncultured bacterium
  7ld8-assembly1_A-2  TM=7.097E-01  e=1.161E-13  Mycobacterium tuberculosis H37Rv
  4mys-assembly1_A  TM=6.992E-01  e=2.985E-13  Escherichia coli K-12
  3e3a-assembly1_A  TM=7.592E-01  e=5.751E-12  Mycobacterium tuberculosis
  4gec-assembly2_B  TM=6.726E-01  e=2.702E-12  Escherichia coli K-12

Sequence (484 aa):
MILHTYISGEGEPIVLLHSGGMTGLVEYEEQAAFFREQNYQVIRPDLRGHGRSGGTLENYFLRSVKDLYDTLVHLQIDRCHIAGVSLGGLIALLFTKKYPEKVRTLTFSGIFPVKRDNWEESLEYEAKCHEQLMENEEVVTYMNQIHEKSDWKALLESWQVKDWYPFDETGDVANLQIPTLCIAGGDSEDEVVAATTFKQLNANIHIAVIPFAGHLVHNDQPEIYSDILSNFLQNAQVASRIMILHTYISGEGEPIVLLHSGGMTGLVEYEEQAAFFREQNYQVIRPDLRGHGRSGGTLENYFLRSVKDLYDTLVHLQIDRCHIAGVSLGGLIALLFTKKYPEKVRTLTFSGIFPVKRDNWEESLEYEAKCHEQLMENEEVVTYMNQIHEKSDWKALLESWQVKDWYPFDETGDVANLQIPTLCIAGGDSEDEVVAATTFKQLNANIHIAVIPFAGHLVHNDQPEIYSDILSNFLQNAQVASRI